Protein AF-A0A7S0CAU0-F1 (afdb_monomer_lite)

Structure (mmCIF, N/CA/C/O backbone):
data_AF-A0A7S0CAU0-F1
#
_entry.id   AF-A0A7S0CAU0-F1
#
loop_
_atom_site.group_PDB
_atom_site.id
_atom_site.type_symbol
_atom_site.label_atom_id
_atom_site.label_alt_id
_atom_site.label_comp_id
_atom_site.label_asym_id
_atom_site.label_entity_id
_atom_site.label_seq_id
_atom_site.pdbx_PDB_ins_code
_atom_site.Cartn_x
_atom_site.Cartn_y
_atom_site.Cartn_z
_atom_site.occupancy
_atom_site.B_iso_or_equiv
_atom_site.auth_seq_id
_atom_site.auth_comp_id
_atom_site.auth_asym_id
_atom_site.auth_atom_id
_atom_site.pdbx_PDB_model_num
ATOM 1 N N . SER A 1 1 ? -18.008 -17.032 -3.827 1.00 60.94 1 SER A N 1
ATOM 2 C CA . SER A 1 1 ? -18.164 -17.214 -2.367 1.00 60.94 1 SER A CA 1
ATOM 3 C C . SER A 1 1 ? -17.242 -16.292 -1.572 1.00 60.94 1 SER A C 1
ATOM 5 O O . SER A 1 1 ? -17.758 -15.591 -0.718 1.00 60.94 1 SER A O 1
ATOM 7 N N . ALA A 1 2 ? -15.932 -16.220 -1.862 1.00 66.06 2 ALA A N 1
ATOM 8 C CA . ALA A 1 2 ? -14.987 -15.378 -1.106 1.00 66.06 2 ALA A CA 1
ATOM 9 C C . ALA A 1 2 ? -15.357 -13.879 -1.065 1.00 66.06 2 ALA A C 1
ATOM 11 O O . ALA A 1 2 ? -15.401 -13.306 0.013 1.00 66.06 2 ALA A O 1
ATOM 12 N N . GLY A 1 3 ? -15.703 -13.259 -2.201 1.00 66.69 3 GLY A N 1
ATOM 13 C CA . GLY A 1 3 ? -16.086 -11.836 -2.227 1.00 66.69 3 GLY A CA 1
ATOM 14 C C . GLY A 1 3 ? -17.329 -11.515 -1.393 1.00 66.69 3 GLY A C 1
ATOM 15 O O . GLY A 1 3 ? -17.314 -10.570 -0.619 1.00 66.69 3 GLY A O 1
ATOM 16 N N . ALA A 1 4 ? -18.371 -12.348 -1.478 1.00 74.69 4 ALA A N 1
ATOM 17 C CA . ALA A 1 4 ? -19.580 -12.182 -0.668 1.00 74.69 4 ALA A CA 1
ATOM 18 C C . ALA A 1 4 ? -19.291 -12.315 0.836 1.00 74.69 4 ALA A C 1
ATOM 20 O O . ALA A 1 4 ? -19.828 -11.555 1.629 1.00 74.69 4 ALA A O 1
ATOM 21 N N . PHE A 1 5 ? -18.412 -13.244 1.226 1.00 76.88 5 PHE A N 1
ATOM 22 C CA . PHE A 1 5 ? -17.980 -13.376 2.617 1.00 76.88 5 PHE A CA 1
ATOM 23 C C . PHE A 1 5 ? -17.257 -12.118 3.111 1.00 76.88 5 PHE A C 1
ATOM 25 O O . PHE A 1 5 ? -17.585 -11.612 4.176 1.00 76.88 5 PHE A O 1
ATOM 32 N N . VAL A 1 6 ? -16.310 -11.592 2.329 1.00 73.81 6 VAL A N 1
ATOM 33 C CA . VAL A 1 6 ? -15.563 -10.386 2.716 1.00 73.81 6 VAL A CA 1
ATOM 34 C C . VAL A 1 6 ? -16.482 -9.163 2.785 1.00 73.81 6 VAL A C 1
ATOM 36 O O . VAL A 1 6 ? -16.344 -8.373 3.707 1.00 73.81 6 VAL A O 1
ATOM 39 N N . MET A 1 7 ? -17.466 -9.046 1.888 1.00 77.88 7 MET A N 1
ATOM 40 C CA . MET A 1 7 ? -18.492 -7.998 1.974 1.00 77.88 7 MET A CA 1
ATOM 41 C C . MET A 1 7 ? -19.313 -8.095 3.264 1.00 77.88 7 MET A C 1
ATOM 43 O O . MET A 1 7 ? -19.492 -7.093 3.935 1.00 77.88 7 MET A O 1
ATOM 47 N N . VAL A 1 8 ? -19.741 -9.296 3.669 1.00 82.62 8 VAL A N 1
ATOM 48 C CA . VAL A 1 8 ? -20.458 -9.472 4.945 1.00 82.62 8 VAL A CA 1
ATOM 49 C C . VAL A 1 8 ? -19.584 -9.067 6.134 1.00 82.62 8 VAL A C 1
ATOM 51 O O . VAL A 1 8 ? -20.071 -8.431 7.061 1.00 82.62 8 VAL A O 1
ATOM 54 N N . VAL A 1 9 ? -18.292 -9.413 6.118 1.00 78.12 9 VAL A N 1
ATOM 55 C CA . VAL A 1 9 ? -17.361 -8.981 7.173 1.00 78.12 9 VAL A CA 1
ATOM 56 C C . VAL A 1 9 ? -17.204 -7.460 7.180 1.00 78.12 9 VAL A C 1
ATOM 58 O O . VAL A 1 9 ? -17.207 -6.866 8.252 1.00 78.12 9 VAL A O 1
ATOM 61 N N . HIS A 1 10 ? -17.098 -6.831 6.010 1.00 81.19 10 HIS A N 1
ATOM 62 C CA . HIS A 1 10 ? -17.061 -5.378 5.885 1.00 81.19 10 HIS A CA 1
ATOM 63 C C . HIS A 1 10 ? -18.318 -4.721 6.463 1.00 81.19 10 HIS A C 1
ATOM 65 O O . HIS A 1 10 ? -18.196 -3.808 7.270 1.00 81.19 10 HIS A O 1
ATOM 71 N N . ASP A 1 11 ? -19.506 -5.204 6.104 1.00 84.62 11 ASP A N 1
ATOM 72 C CA . ASP A 1 11 ? -20.769 -4.618 6.562 1.00 84.62 11 ASP A CA 1
ATOM 73 C C . ASP A 1 11 ? -20.890 -4.708 8.093 1.00 84.62 11 ASP A C 1
ATOM 75 O O . ASP A 1 11 ? -21.216 -3.724 8.750 1.00 84.62 11 ASP A O 1
ATOM 79 N N . ILE A 1 12 ? -20.484 -5.840 8.684 1.00 83.06 12 ILE A N 1
ATOM 80 C CA . ILE A 1 12 ? -20.389 -5.990 10.147 1.00 83.06 12 ILE A CA 1
ATOM 81 C C . ILE A 1 12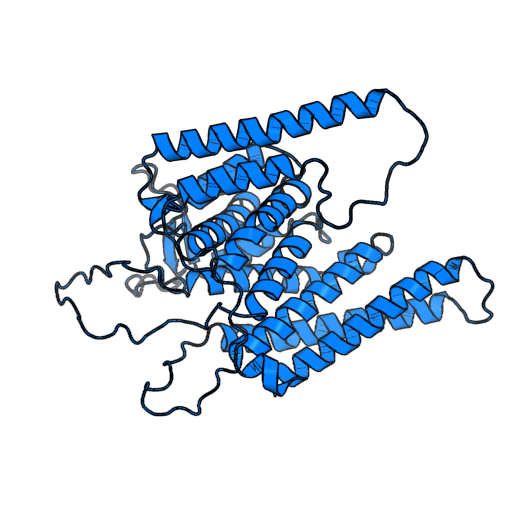 ? -19.399 -4.981 10.751 1.00 83.06 12 ILE A C 1
ATOM 83 O O . ILE A 1 12 ? -19.638 -4.454 11.835 1.00 83.06 12 ILE A O 1
ATOM 87 N N . LEU A 1 13 ? -18.268 -4.721 10.093 1.00 82.06 13 LEU A N 1
ATOM 88 C CA . LEU A 1 13 ? -17.276 -3.761 10.577 1.00 82.06 13 LEU A CA 1
ATOM 89 C C . LEU A 1 13 ? -17.767 -2.315 10.490 1.00 82.06 13 LEU A C 1
ATOM 91 O O . LEU A 1 13 ? -17.461 -1.536 11.387 1.00 82.06 13 LEU A O 1
ATOM 95 N N . GLU A 1 14 ? -18.526 -1.955 9.459 1.00 86.25 14 GLU A N 1
ATOM 96 C CA . GLU A 1 14 ? -19.149 -0.632 9.362 1.00 86.25 14 GLU A CA 1
ATOM 97 C C . GLU A 1 14 ? -20.216 -0.445 10.449 1.00 86.25 14 GLU A C 1
ATOM 99 O O . GLU A 1 14 ? -20.170 0.563 11.153 1.00 86.25 14 GLU A O 1
ATOM 104 N N . ASP A 1 15 ? -21.071 -1.448 10.688 1.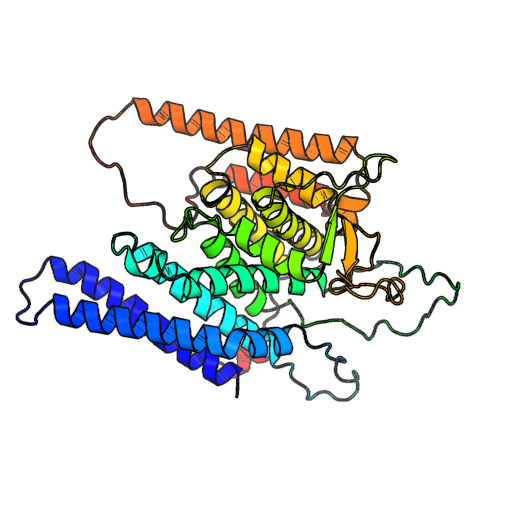00 85.62 15 ASP A N 1
ATOM 105 C CA . ASP A 1 15 ? -22.045 -1.438 11.792 1.00 85.62 15 ASP A CA 1
ATOM 106 C C . ASP A 1 15 ? -21.348 -1.278 13.158 1.00 85.62 15 ASP A C 1
ATOM 108 O O . ASP A 1 15 ? -21.795 -0.536 14.042 1.00 85.62 15 ASP A O 1
ATOM 112 N N . LEU A 1 16 ? -20.212 -1.962 13.346 1.00 78.69 16 LEU A N 1
ATOM 113 C CA . LEU A 1 16 ? -19.383 -1.815 14.541 1.00 78.69 16 LEU A CA 1
ATOM 114 C C . LEU A 1 16 ? -18.756 -0.415 14.622 1.00 78.69 16 LEU A C 1
ATOM 116 O O . LEU A 1 16 ? -18.717 0.156 15.709 1.00 78.69 16 LEU A O 1
ATOM 120 N N . ARG A 1 17 ? -18.290 0.169 13.514 1.00 83.31 17 ARG A N 1
ATOM 121 C CA . ARG A 1 17 ? -17.753 1.539 13.515 1.00 83.31 17 ARG A CA 1
ATOM 122 C C . ARG A 1 17 ? -18.818 2.546 13.943 1.00 83.31 17 ARG A C 1
ATOM 124 O O . ARG A 1 17 ? -18.568 3.334 14.847 1.00 83.31 17 ARG A O 1
ATOM 131 N N . GLU A 1 18 ? -20.021 2.470 13.377 1.00 86.19 18 GLU A N 1
ATOM 132 C CA . GLU A 1 18 ? -21.139 3.341 13.773 1.00 86.19 18 GLU A CA 1
ATOM 133 C C . GLU A 1 18 ? -21.492 3.169 15.261 1.00 86.19 18 GLU A C 1
ATOM 135 O O . GLU A 1 18 ? -21.684 4.145 15.988 1.00 86.19 18 GLU A O 1
ATOM 140 N N . SER A 1 19 ? -21.467 1.928 15.758 1.00 83.62 19 SER A N 1
ATOM 141 C CA . SER A 1 19 ? -21.667 1.631 17.184 1.00 83.62 19 SER A CA 1
ATOM 142 C C . SER A 1 19 ? -20.549 2.193 18.079 1.00 83.62 19 SER A C 1
ATOM 144 O O . SER A 1 19 ? -20.788 2.516 19.246 1.00 83.62 19 SER A O 1
ATOM 146 N N . ALA A 1 20 ? -19.319 2.312 17.569 1.00 79.44 20 ALA A N 1
ATOM 147 C CA . ALA A 1 20 ? -18.188 2.879 18.301 1.00 79.44 20 ALA A CA 1
ATOM 148 C C . ALA A 1 20 ? -18.427 4.360 18.622 1.00 79.44 20 ALA A C 1
ATOM 150 O O . ALA A 1 20 ? -18.217 4.784 19.763 1.00 79.44 20 ALA A O 1
ATOM 151 N N . ASP A 1 21 ? -18.928 5.121 17.647 1.00 79.44 21 ASP A N 1
ATOM 152 C CA . ASP A 1 21 ? -19.287 6.531 17.813 1.00 79.44 21 ASP A CA 1
ATOM 153 C C . ASP A 1 21 ? -20.381 6.713 18.872 1.00 79.44 21 ASP A C 1
ATOM 155 O O . ASP A 1 21 ? -20.295 7.600 19.730 1.00 79.44 21 ASP A O 1
ATOM 159 N N . GLU A 1 22 ? -21.384 5.830 18.878 1.00 82.44 22 GLU A N 1
ATOM 160 C CA . GLU A 1 22 ? -22.425 5.833 19.905 1.00 82.44 22 GLU A CA 1
ATOM 161 C C . GLU A 1 22 ? -21.858 5.539 21.297 1.00 82.44 22 GLU A C 1
ATOM 163 O O . GLU A 1 22 ? -22.173 6.258 22.249 1.00 82.44 22 GLU A O 1
ATOM 168 N N . LEU A 1 23 ? -20.989 4.532 21.433 1.00 76.69 23 LEU A N 1
ATOM 169 C CA . LEU A 1 23 ? -20.344 4.187 22.705 1.00 76.69 23 LEU A CA 1
ATOM 170 C C . LEU A 1 23 ? -19.474 5.335 23.238 1.00 76.69 23 LEU A C 1
ATOM 172 O O . LEU A 1 23 ? -19.464 5.600 24.445 1.00 76.69 23 LEU A O 1
ATOM 176 N N . LEU A 1 24 ? -18.767 6.043 22.353 1.00 76.06 24 LEU A N 1
ATOM 177 C CA . LEU A 1 24 ? -17.985 7.230 22.703 1.00 76.06 24 LEU A CA 1
ATOM 178 C C . LEU A 1 24 ? -18.891 8.393 23.139 1.00 76.06 24 LEU A C 1
ATOM 180 O O . LEU A 1 24 ? -18.582 9.079 24.117 1.00 76.06 24 LEU A O 1
ATOM 184 N N . GLY A 1 25 ? -20.034 8.588 22.474 1.00 78.00 25 GLY A N 1
ATOM 185 C CA . GLY A 1 25 ? -21.020 9.613 22.824 1.00 78.00 25 GLY A CA 1
ATOM 186 C C . GLY A 1 25 ? -21.804 9.319 24.111 1.00 78.00 25 GLY A C 1
ATOM 187 O O . GLY A 1 25 ? -22.128 10.236 24.873 1.00 78.00 25 GLY A O 1
ATOM 188 N N . GLN A 1 26 ? -22.092 8.046 24.398 1.00 66.62 26 GLN A N 1
ATOM 189 C CA . GLN A 1 26 ? -22.885 7.615 25.555 1.00 66.62 26 GLN A CA 1
ATOM 190 C C . GLN A 1 26 ? -22.143 7.710 26.890 1.00 66.62 26 GLN A C 1
ATOM 192 O O . GLN A 1 26 ? -22.806 7.813 27.921 1.00 66.62 26 GLN A O 1
ATOM 197 N N . GLN A 1 27 ? -20.806 7.808 26.914 1.00 59.59 27 GLN A N 1
ATOM 198 C CA . GLN A 1 27 ? -20.074 8.110 28.157 1.00 59.59 27 GLN A CA 1
ATOM 199 C C . GLN A 1 27 ? -20.535 9.413 28.841 1.00 59.59 27 GLN A C 1
ATOM 201 O O . GLN A 1 27 ? -20.234 9.630 30.014 1.00 59.59 27 GLN A O 1
ATOM 206 N N . GLN A 1 28 ? -21.292 10.271 28.148 1.00 59.97 28 GLN A N 1
ATOM 207 C CA . GLN A 1 28 ? -21.851 11.504 28.703 1.00 59.97 28 GLN A CA 1
ATOM 208 C C . GLN A 1 28 ? -23.299 11.395 29.210 1.00 59.97 28 GLN A C 1
ATOM 210 O O . GLN A 1 28 ? -23.779 12.339 29.838 1.00 59.97 28 GLN A O 1
ATOM 215 N N . LYS A 1 29 ? -24.020 10.290 28.971 1.00 60.47 29 LYS A N 1
ATOM 216 C CA . LYS A 1 29 ? -25.432 10.153 29.368 1.00 60.47 29 LYS A CA 1
ATOM 217 C C . LYS A 1 29 ? -25.644 8.935 30.263 1.00 60.47 29 LYS A C 1
ATOM 219 O O . LYS A 1 29 ? -25.203 7.836 29.965 1.00 60.47 29 LYS A O 1
ATOM 224 N N . THR A 1 30 ? -26.349 9.154 31.372 1.00 55.06 30 THR A N 1
ATOM 225 C CA . THR A 1 30 ? -26.662 8.188 32.438 1.00 55.06 30 THR A CA 1
ATOM 226 C C . THR A 1 30 ? -27.631 7.096 31.962 1.00 55.06 30 THR A C 1
ATOM 228 O O . THR A 1 30 ? -28.806 7.095 32.331 1.00 55.06 30 THR A O 1
ATOM 231 N N . SER A 1 31 ? -27.156 6.206 31.094 1.00 64.06 31 SER A N 1
ATOM 232 C CA . SER A 1 31 ? -27.834 4.966 30.710 1.00 64.06 31 SER A CA 1
ATOM 233 C C . SER A 1 31 ? -27.828 3.969 31.878 1.00 64.06 31 SER A C 1
ATOM 235 O O . SER A 1 31 ? -26.886 3.938 32.668 1.00 64.06 31 SER A O 1
ATOM 237 N N . THR A 1 32 ? -28.898 3.182 32.007 1.00 73.06 32 THR A N 1
ATOM 238 C CA . THR A 1 32 ? -29.075 2.135 33.030 1.00 73.06 32 THR A CA 1
ATOM 239 C C . THR A 1 32 ? -28.374 0.816 32.697 1.00 73.06 32 THR A C 1
ATOM 241 O O . THR A 1 32 ? -28.288 -0.044 33.572 1.00 73.06 32 THR A O 1
ATOM 244 N N . ASP A 1 33 ? -27.876 0.648 31.470 1.00 75.88 33 ASP A N 1
ATOM 245 C CA . ASP A 1 33 ? -27.124 -0.543 31.065 1.00 75.88 33 ASP A CA 1
ATOM 246 C C . ASP A 1 33 ? -25.660 -0.433 31.499 1.00 75.88 33 ASP A C 1
ATOM 248 O O . ASP A 1 33 ? -25.075 0.646 31.421 1.00 75.88 33 ASP A O 1
ATOM 252 N N . ASP A 1 34 ? -25.059 -1.545 31.942 1.00 83.44 34 ASP A N 1
ATOM 253 C CA . ASP A 1 34 ? -23.651 -1.600 32.354 1.00 83.44 34 ASP A CA 1
ATOM 254 C C . ASP A 1 34 ? -22.722 -1.293 31.158 1.00 83.44 34 ASP A C 1
ATOM 256 O O . ASP A 1 34 ? -22.543 -2.151 30.280 1.00 83.44 34 ASP A O 1
ATOM 260 N N . PRO A 1 35 ? -22.076 -0.108 31.107 1.00 81.12 35 PRO A N 1
ATOM 261 C CA . PRO A 1 35 ? -21.242 0.294 29.974 1.00 81.12 35 PRO A CA 1
ATOM 262 C C . PRO A 1 35 ? -20.028 -0.623 29.779 1.00 81.12 35 PRO A C 1
ATOM 264 O O . PRO A 1 35 ? -19.473 -0.706 28.681 1.00 81.12 35 PRO A O 1
ATOM 267 N N . GLN A 1 36 ? -19.594 -1.333 30.830 1.00 83.44 36 GLN A N 1
ATOM 268 C CA . GLN A 1 36 ? -18.498 -2.293 30.711 1.00 83.44 36 GLN A CA 1
ATOM 269 C C . GLN A 1 36 ? -18.904 -3.540 29.930 1.00 83.44 36 GLN A C 1
ATOM 271 O O . GLN A 1 36 ? -18.091 -4.083 29.175 1.00 83.44 36 GLN A O 1
ATOM 276 N N . HIS A 1 37 ? -20.154 -3.981 30.071 1.00 86.81 37 HIS A N 1
ATOM 277 C CA . HIS A 1 37 ? -20.653 -5.146 29.356 1.00 86.81 37 HIS A CA 1
ATOM 278 C C . HIS A 1 37 ? -20.744 -4.878 27.849 1.00 86.81 37 HIS A C 1
ATOM 280 O O . HIS A 1 37 ? -20.192 -5.646 27.060 1.00 86.81 37 HIS A O 1
ATOM 286 N N . GLN A 1 38 ? -21.332 -3.742 27.452 1.00 84.75 38 GLN A N 1
ATOM 287 C CA . GLN A 1 38 ? -21.422 -3.333 26.042 1.00 84.75 38 GLN A CA 1
ATOM 288 C C . GLN A 1 38 ? -20.034 -3.178 25.409 1.00 84.75 38 GLN A C 1
ATOM 290 O O . GLN A 1 38 ? -19.772 -3.717 24.334 1.00 84.75 38 GLN A O 1
ATOM 295 N N . ARG A 1 39 ? -19.097 -2.541 26.124 1.00 84.06 39 ARG A N 1
ATOM 296 C CA . ARG A 1 39 ? -17.697 -2.431 25.691 1.00 84.06 39 ARG A CA 1
ATOM 297 C C . ARG A 1 39 ? -17.042 -3.799 25.491 1.00 84.06 39 ARG A C 1
ATOM 299 O O . ARG A 1 39 ? -16.282 -3.980 24.546 1.00 84.06 39 ARG A O 1
ATOM 306 N N . THR A 1 40 ? -17.315 -4.759 26.372 1.00 86.88 40 THR A N 1
ATOM 307 C CA . THR A 1 40 ? -16.746 -6.111 26.270 1.00 86.88 40 THR A CA 1
ATOM 308 C C . THR A 1 40 ? -17.262 -6.838 25.030 1.00 86.88 40 THR A C 1
ATOM 310 O O . THR A 1 40 ? -16.456 -7.386 24.280 1.00 86.88 40 THR A O 1
ATOM 313 N N . ILE A 1 41 ? -18.574 -6.795 24.774 1.00 88.50 41 ILE A N 1
ATOM 314 C CA . ILE A 1 41 ? -19.190 -7.397 23.578 1.00 88.50 41 ILE A CA 1
ATOM 315 C C . ILE A 1 41 ? -18.620 -6.771 22.304 1.00 88.50 41 ILE A C 1
ATOM 317 O O . ILE A 1 41 ? -18.257 -7.478 21.363 1.00 88.50 41 ILE A O 1
ATOM 321 N N . PHE A 1 42 ? -18.501 -5.447 22.289 1.00 88.25 42 PHE A N 1
ATOM 322 C CA . PHE A 1 42 ? -17.968 -4.705 21.158 1.00 88.25 42 PHE A CA 1
ATOM 323 C C . PHE A 1 42 ? -16.530 -5.129 20.813 1.00 88.25 42 PHE A C 1
ATOM 325 O O . PHE A 1 42 ? -16.230 -5.492 19.676 1.00 88.25 42 PHE A O 1
ATOM 332 N N . ILE A 1 43 ? -15.653 -5.200 21.817 1.00 87.31 43 ILE A N 1
ATOM 333 C CA . ILE A 1 43 ? -14.253 -5.616 21.638 1.00 87.31 43 ILE A CA 1
ATOM 334 C C . ILE A 1 43 ? -14.152 -7.084 21.209 1.00 87.31 43 ILE A C 1
ATOM 336 O O . ILE A 1 43 ? -13.347 -7.419 20.340 1.00 87.31 43 ILE A O 1
ATOM 340 N N . GLN A 1 44 ? -14.984 -7.961 21.777 1.00 90.06 44 GLN A N 1
ATOM 341 C CA . GLN A 1 44 ? -15.064 -9.361 21.353 1.00 90.06 44 GLN A CA 1
ATOM 342 C C . GLN A 1 44 ? -15.499 -9.486 19.888 1.00 90.06 44 GLN A C 1
ATOM 344 O O . GLN A 1 44 ? -14.958 -10.321 19.165 1.00 90.06 44 GLN A O 1
ATOM 349 N N . SER A 1 45 ? -16.417 -8.631 19.435 1.00 89.88 45 SER A N 1
ATOM 350 C CA . SER A 1 45 ? -16.900 -8.616 18.050 1.00 89.88 45 SER A CA 1
ATOM 351 C C . SER A 1 45 ? -15.802 -8.190 17.072 1.00 89.88 45 SER A C 1
ATOM 353 O O . SER A 1 45 ? -15.583 -8.864 16.065 1.00 89.88 45 SER A O 1
ATOM 355 N N . ILE A 1 46 ? -15.038 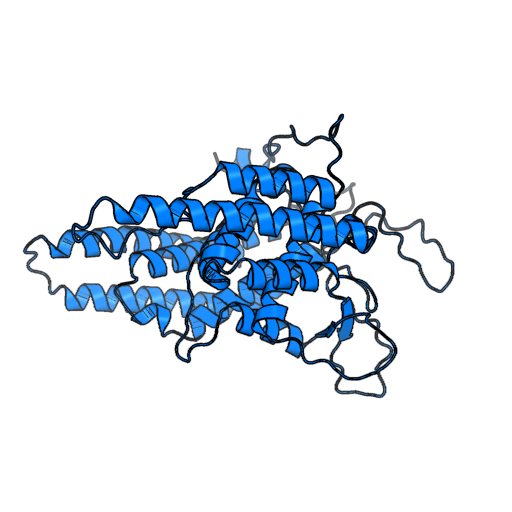-7.143 17.407 1.00 90.06 46 ILE A N 1
ATOM 356 C CA . ILE A 1 46 ? -13.876 -6.712 16.612 1.00 90.06 46 ILE A CA 1
ATOM 357 C C . ILE A 1 46 ? -12.823 -7.820 16.547 1.00 90.06 46 ILE A C 1
ATOM 359 O O . ILE A 1 46 ? -12.353 -8.161 15.462 1.00 90.06 46 ILE A O 1
ATOM 363 N N . SER A 1 47 ? -12.478 -8.423 17.690 1.00 91.25 47 SER A N 1
ATOM 364 C CA . SER A 1 47 ? -11.506 -9.523 17.733 1.00 91.25 47 SER A CA 1
ATOM 365 C C . SER A 1 47 ? -11.969 -10.719 16.893 1.00 91.25 47 SER A C 1
ATOM 367 O O . SER A 1 47 ? -11.174 -11.296 16.152 1.00 91.25 47 SER A O 1
ATOM 369 N N . GLY A 1 48 ? -13.267 -11.039 16.920 1.00 90.38 48 GLY A N 1
ATOM 370 C CA . GLY A 1 48 ? -13.868 -12.040 16.040 1.00 90.38 48 GLY A CA 1
ATOM 371 C C . GLY A 1 48 ? -13.682 -11.712 14.555 1.00 90.38 48 GLY A C 1
ATOM 372 O O . GLY A 1 48 ? -13.270 -12.579 13.785 1.00 90.38 48 GLY A O 1
ATOM 373 N N . CYS A 1 49 ? -13.901 -10.457 14.150 1.00 92.12 49 CYS A N 1
ATOM 374 C CA . CYS A 1 49 ? -13.685 -10.015 12.768 1.00 92.12 49 CYS A CA 1
ATOM 375 C C . CYS A 1 49 ? -12.211 -10.120 12.348 1.00 92.12 49 CYS A C 1
ATOM 377 O O . CYS A 1 49 ? -11.918 -10.641 11.270 1.00 92.12 49 CYS A O 1
ATOM 379 N N . VAL A 1 50 ? -11.275 -9.697 13.208 1.00 93.50 50 VAL A N 1
ATOM 380 C CA . VAL A 1 50 ? -9.825 -9.829 12.966 1.00 93.50 50 VAL A CA 1
ATOM 381 C C . VAL A 1 50 ? -9.442 -11.296 12.767 1.00 93.50 50 VAL A C 1
ATOM 383 O O . VAL A 1 50 ? -8.740 -11.620 11.810 1.00 93.50 50 VAL A O 1
ATOM 386 N N . GLN A 1 51 ? -9.935 -12.199 13.620 1.00 93.69 51 GLN A N 1
ATOM 387 C CA . GLN A 1 51 ? -9.668 -13.634 13.502 1.00 93.69 51 GLN A CA 1
ATOM 388 C C . GLN A 1 51 ? -10.215 -14.219 12.196 1.00 93.69 51 GLN A C 1
ATOM 390 O O . GLN A 1 51 ? -9.512 -14.982 11.533 1.00 93.69 51 GLN A O 1
ATOM 395 N N . LEU A 1 52 ? -11.436 -13.851 11.797 1.00 92.94 52 LEU A N 1
ATOM 396 C CA . LEU A 1 52 ? -12.047 -14.315 10.549 1.00 92.94 52 LEU A CA 1
ATOM 397 C C . LEU A 1 52 ? -11.273 -13.837 9.313 1.00 92.94 52 LEU A C 1
ATOM 399 O O . LEU A 1 52 ? -10.982 -14.639 8.424 1.00 92.94 52 LEU A O 1
ATOM 403 N N . LEU A 1 53 ? -10.891 -12.558 9.271 1.00 94.38 53 LEU A N 1
ATOM 404 C CA . LEU A 1 53 ? -10.075 -12.006 8.185 1.00 94.38 53 LEU A CA 1
ATOM 405 C C . LEU A 1 53 ? -8.696 -12.665 8.138 1.00 94.38 53 LEU A C 1
ATOM 407 O O . LEU A 1 53 ? -8.210 -13.039 7.071 1.00 94.38 53 LEU A O 1
ATOM 411 N N . HIS A 1 54 ? -8.085 -12.882 9.300 1.00 95.44 54 HIS A N 1
ATOM 412 C CA . HIS A 1 54 ? -6.810 -13.577 9.390 1.00 95.44 54 HIS A CA 1
ATOM 413 C C . HIS A 1 54 ? -6.901 -15.031 8.898 1.00 95.44 54 HIS A C 1
ATOM 415 O O . HIS A 1 54 ? -5.982 -15.516 8.245 1.00 95.44 54 HIS A O 1
ATOM 421 N N . GLN A 1 55 ? -8.008 -15.734 9.149 1.00 94.12 55 GLN A N 1
ATOM 422 C CA . GLN A 1 55 ? -8.213 -17.100 8.654 1.00 94.12 55 GLN A CA 1
ATOM 423 C C . GLN A 1 55 ? -8.370 -17.177 7.128 1.00 94.12 55 GLN A C 1
ATOM 425 O O . GLN A 1 55 ? -8.036 -18.205 6.540 1.00 94.12 55 GLN A O 1
ATOM 430 N N . CYS A 1 56 ? -8.869 -16.124 6.471 1.00 94.00 56 CYS A N 1
ATOM 431 C CA . CYS A 1 56 ? -9.085 -16.128 5.021 1.00 94.00 56 CYS A CA 1
ATOM 432 C C . CYS A 1 56 ? -7.987 -15.418 4.210 1.00 94.00 56 CYS A C 1
ATOM 434 O O . CYS A 1 56 ? -7.979 -15.538 2.982 1.00 94.00 56 CYS A O 1
ATOM 436 N N . LYS A 1 57 ? -7.038 -14.731 4.858 1.00 95.25 57 LYS A N 1
ATOM 437 C CA . LYS A 1 57 ? -5.996 -13.916 4.206 1.00 95.25 57 LYS A CA 1
ATOM 438 C C . LYS A 1 57 ? -5.199 -14.661 3.127 1.00 95.25 57 LYS A C 1
ATOM 440 O O . LYS A 1 57 ? -4.983 -14.114 2.047 1.00 95.25 57 LYS A O 1
ATOM 445 N N . ASP A 1 58 ? -4.828 -15.922 3.366 1.00 94.31 58 ASP A N 1
ATOM 446 C CA . ASP A 1 58 ? -4.026 -16.716 2.425 1.00 94.31 58 ASP A CA 1
ATOM 447 C C . ASP A 1 58 ? -4.824 -17.056 1.164 1.00 94.31 58 ASP A C 1
ATOM 449 O O . ASP A 1 58 ? -4.304 -16.989 0.049 1.00 94.31 58 ASP A O 1
ATOM 453 N N . LEU A 1 59 ? -6.118 -17.355 1.328 1.00 93.44 59 LEU A N 1
ATOM 454 C CA . LEU A 1 59 ? -7.035 -17.576 0.213 1.00 93.44 59 LEU A CA 1
ATOM 455 C C . LEU A 1 59 ? -7.207 -16.294 -0.607 1.00 93.44 59 LEU A C 1
ATOM 457 O O . LEU A 1 59 ? -7.138 -16.340 -1.834 1.00 93.44 59 LEU A O 1
ATOM 461 N N . ILE A 1 60 ? -7.399 -15.150 0.056 1.00 94.75 60 ILE A N 1
ATOM 462 C CA . ILE A 1 60 ? -7.528 -13.852 -0.615 1.00 94.75 60 ILE A CA 1
ATOM 463 C C . ILE A 1 60 ? -6.246 -13.518 -1.378 1.00 94.75 60 ILE A C 1
ATOM 465 O O . ILE A 1 60 ? -6.301 -13.224 -2.572 1.00 94.75 60 ILE A O 1
ATOM 469 N N . ARG A 1 61 ? -5.081 -13.656 -0.740 1.00 94.44 61 ARG A N 1
ATOM 470 C CA . ARG A 1 61 ? -3.777 -13.461 -1.381 1.00 94.44 61 ARG A CA 1
ATOM 471 C C . ARG A 1 61 ? -3.614 -14.361 -2.603 1.00 94.44 61 ARG A C 1
ATOM 473 O O . ARG A 1 61 ? -3.231 -13.869 -3.664 1.00 94.44 61 ARG A O 1
ATOM 480 N N . ALA A 1 62 ? -3.935 -15.649 -2.487 1.00 91.75 62 ALA A N 1
ATOM 481 C CA . ALA A 1 62 ? -3.852 -16.596 -3.596 1.00 91.75 62 ALA A CA 1
ATOM 482 C C . ALA A 1 62 ? -4.767 -16.199 -4.765 1.00 91.75 62 ALA A C 1
ATOM 484 O O . ALA A 1 62 ? -4.327 -16.203 -5.911 1.00 91.75 62 ALA A O 1
ATOM 485 N N . VAL A 1 63 ? -6.011 -15.794 -4.487 1.00 92.00 63 VAL A N 1
ATOM 486 C CA . VAL A 1 63 ? -6.975 -15.359 -5.510 1.00 92.00 63 VAL A CA 1
ATOM 487 C C . VAL A 1 63 ? -6.513 -14.082 -6.215 1.00 92.00 63 VAL A C 1
ATOM 489 O O . VAL A 1 63 ? -6.508 -14.024 -7.444 1.00 92.00 63 VAL A O 1
ATOM 492 N N . LEU A 1 64 ? -6.097 -13.063 -5.460 1.00 92.69 64 LEU A N 1
ATOM 493 C CA . LEU A 1 64 ? -5.735 -11.755 -6.017 1.00 92.69 64 LEU A CA 1
ATOM 494 C C . LEU A 1 64 ? -4.411 -11.777 -6.789 1.00 92.69 64 LEU A C 1
ATOM 496 O O . LEU A 1 64 ? -4.215 -10.990 -7.715 1.00 92.69 64 LEU A O 1
ATOM 500 N N . THR A 1 65 ? -3.517 -12.703 -6.445 1.00 91.00 65 THR A N 1
ATOM 501 C CA . THR A 1 65 ? -2.232 -12.888 -7.134 1.00 91.00 65 THR A CA 1
ATOM 502 C C . THR A 1 65 ? -2.275 -13.968 -8.214 1.00 91.00 65 THR A C 1
ATOM 504 O O . THR A 1 65 ? -1.292 -14.135 -8.939 1.00 91.00 65 THR A O 1
ATOM 507 N N . HIS A 1 66 ? -3.405 -14.669 -8.368 1.00 88.31 66 HIS A N 1
ATOM 508 C CA . HIS A 1 66 ? -3.561 -15.713 -9.372 1.00 88.31 66 HIS A CA 1
ATOM 509 C C . HIS A 1 66 ? -3.337 -15.134 -10.780 1.00 88.31 66 HIS A C 1
ATOM 511 O O . HIS A 1 66 ? -3.964 -14.126 -11.131 1.00 88.31 66 HIS A O 1
ATOM 517 N N . PRO A 1 67 ? -2.480 -15.748 -11.616 1.00 82.69 67 PRO A N 1
ATOM 518 C CA . PRO A 1 67 ? -2.338 -15.343 -13.007 1.00 82.69 67 PRO A CA 1
ATOM 519 C C . PRO A 1 67 ? -3.655 -15.632 -13.729 1.00 82.69 67 PRO A C 1
ATOM 521 O O . PRO A 1 67 ? -4.083 -16.780 -13.809 1.00 82.69 67 PRO A O 1
ATOM 524 N N . ASN A 1 68 ? -4.332 -14.602 -14.224 1.00 73.75 68 ASN A N 1
ATOM 525 C CA . ASN A 1 68 ? -5.528 -14.803 -15.030 1.00 73.75 68 ASN A CA 1
ATOM 526 C C . ASN A 1 68 ? -5.132 -14.701 -16.499 1.00 73.75 68 ASN A C 1
ATOM 528 O O . ASN A 1 68 ? -4.601 -13.657 -16.885 1.00 73.75 68 ASN A O 1
ATOM 532 N N . PRO A 1 69 ? -5.361 -15.733 -17.322 1.00 61.84 69 PRO A N 1
ATOM 533 C CA . PRO A 1 69 ? -5.440 -15.495 -18.750 1.00 61.84 69 PRO A CA 1
ATOM 534 C C . PRO A 1 69 ? -6.631 -14.553 -18.957 1.00 61.84 69 PRO A C 1
ATOM 536 O O . PRO A 1 69 ? -7.744 -14.888 -18.553 1.00 61.84 69 PRO A O 1
ATOM 539 N N . GLU A 1 70 ? -6.418 -13.352 -19.505 1.00 57.44 70 GLU A N 1
ATOM 540 C CA . GLU A 1 70 ? -7.563 -12.565 -19.975 1.00 57.44 70 GLU A CA 1
ATOM 541 C C . GLU A 1 70 ? -8.425 -13.486 -20.854 1.00 57.44 70 GLU A C 1
ATOM 543 O O . GLU A 1 70 ? -7.861 -14.273 -21.630 1.00 57.44 70 GLU A O 1
ATOM 548 N N . PRO A 1 71 ? -9.761 -13.471 -20.696 1.00 54.97 71 PRO A N 1
ATOM 549 C CA . PRO A 1 71 ? -10.621 -14.237 -21.580 1.00 54.97 71 PRO A CA 1
ATOM 550 C C . PRO A 1 71 ? -10.259 -13.862 -23.012 1.00 54.97 71 PRO A C 1
ATOM 552 O O . PRO A 1 71 ? -10.083 -12.682 -23.326 1.00 54.97 71 PRO A O 1
ATOM 555 N N . ASP A 1 72 ? -10.084 -14.883 -23.849 1.00 57.56 72 ASP A N 1
ATOM 556 C CA . ASP A 1 72 ? -9.831 -14.703 -25.272 1.00 57.56 72 ASP A CA 1
ATOM 557 C C . ASP A 1 72 ? -10.823 -13.653 -25.783 1.00 57.56 72 ASP A C 1
ATOM 559 O O . ASP A 1 72 ? -12.020 -13.772 -25.514 1.00 57.56 72 ASP A O 1
ATOM 563 N N . VAL A 1 73 ? -10.335 -12.604 -26.455 1.00 57.31 73 VAL A N 1
ATOM 564 C CA . VAL A 1 73 ? -11.094 -11.386 -26.835 1.00 57.31 73 VAL A CA 1
ATOM 565 C C . VAL A 1 73 ? -12.392 -11.720 -27.600 1.00 57.31 73 VAL A C 1
ATOM 567 O O . VAL A 1 73 ? -13.288 -10.892 -27.743 1.00 57.31 73 VAL A O 1
ATOM 570 N N . ASN A 1 74 ? -12.508 -12.966 -28.054 1.00 61.88 74 ASN A N 1
ATOM 571 C CA . ASN A 1 74 ? -13.628 -13.550 -28.770 1.00 61.88 74 ASN A CA 1
ATOM 572 C C . ASN A 1 74 ? -14.730 -14.186 -27.885 1.00 61.88 74 ASN A C 1
ATOM 574 O O . ASN A 1 74 ? -15.730 -14.626 -28.445 1.00 61.88 74 ASN A O 1
ATOM 578 N N . ASN A 1 75 ? -14.591 -14.254 -26.552 1.00 56.94 75 ASN A N 1
ATOM 579 C CA . ASN A 1 75 ? -15.589 -14.824 -25.628 1.00 56.94 75 ASN A CA 1
ATOM 580 C C . ASN A 1 75 ? -15.983 -13.792 -24.549 1.00 56.94 75 ASN A C 1
ATOM 582 O O . ASN A 1 75 ? -15.361 -13.688 -23.493 1.00 56.94 75 ASN A O 1
ATOM 586 N N . SER A 1 76 ? -17.017 -13.004 -24.847 1.00 60.22 76 SER A N 1
ATOM 587 C CA . SER A 1 76 ? -17.338 -11.707 -24.227 1.00 60.22 76 SER A CA 1
ATOM 588 C C . SER A 1 76 ? -17.924 -11.713 -22.809 1.00 60.22 76 SER A C 1
ATOM 590 O O . SER A 1 76 ? -18.195 -10.635 -22.288 1.00 60.22 76 SER A O 1
ATOM 592 N N . ASP A 1 77 ? -18.114 -12.865 -22.165 1.00 73.94 77 ASP A N 1
ATOM 593 C CA . ASP A 1 77 ? -18.964 -12.932 -20.960 1.00 73.94 77 ASP A CA 1
ATOM 594 C C . ASP A 1 77 ? -18.186 -13.187 -19.659 1.00 73.94 77 ASP A C 1
ATOM 596 O O . ASP A 1 77 ? -18.768 -13.261 -18.574 1.00 73.94 77 ASP A O 1
ATOM 600 N N . TYR A 1 78 ? -16.858 -13.324 -19.723 1.00 79.38 78 TYR A N 1
ATOM 601 C CA . TYR A 1 78 ? -16.064 -13.510 -18.511 1.00 79.38 78 TYR A CA 1
ATOM 602 C C . TYR A 1 78 ? -15.873 -12.186 -17.771 1.00 79.38 78 TYR A C 1
ATOM 604 O O . TYR A 1 78 ? -15.224 -11.257 -18.252 1.00 79.38 78 TYR A O 1
ATOM 612 N N . THR A 1 79 ? -16.384 -12.149 -16.547 1.00 82.00 79 THR A N 1
ATOM 613 C CA . THR A 1 79 ? -16.141 -11.076 -15.590 1.00 82.00 79 THR A CA 1
ATOM 614 C C . THR A 1 79 ? -15.120 -11.538 -14.562 1.00 82.00 79 THR A C 1
ATOM 616 O O . THR A 1 79 ? -15.351 -12.513 -13.848 1.00 82.00 79 THR A O 1
ATOM 619 N N . ASP A 1 80 ? -13.997 -10.831 -14.465 1.00 84.81 80 ASP A N 1
ATOM 620 C CA . ASP A 1 80 ? -12.976 -11.105 -13.458 1.00 84.81 80 ASP A CA 1
ATOM 621 C C . ASP A 1 80 ? -13.498 -10.759 -12.051 1.00 84.81 80 ASP A C 1
ATOM 623 O O . ASP A 1 80 ? -13.800 -9.593 -11.797 1.00 84.81 80 ASP A O 1
ATOM 627 N N . PRO A 1 81 ? -13.598 -11.721 -11.114 1.00 88.81 81 PRO A N 1
ATOM 628 C CA . PRO A 1 81 ? -14.104 -11.450 -9.770 1.00 88.81 81 PRO A CA 1
ATOM 629 C C . PRO A 1 81 ? -13.054 -10.819 -8.840 1.00 88.81 81 PRO A C 1
ATOM 631 O O . PRO A 1 81 ? -13.396 -10.371 -7.744 1.00 88.81 81 PRO A O 1
ATOM 634 N N . ARG A 1 82 ? -11.766 -10.821 -9.218 1.00 91.12 82 ARG A N 1
ATOM 635 C CA . ARG A 1 82 ? -10.667 -10.375 -8.343 1.00 91.12 82 ARG A CA 1
ATOM 636 C C . ARG A 1 82 ? -10.771 -8.895 -7.950 1.00 91.12 82 ARG A C 1
ATOM 638 O O . ARG A 1 82 ? -10.583 -8.634 -6.765 1.00 91.12 82 ARG A O 1
ATOM 645 N N . PRO A 1 83 ? -11.115 -7.944 -8.846 1.00 91.75 83 PRO A N 1
ATOM 646 C CA . PRO A 1 83 ? -11.347 -6.549 -8.472 1.00 91.75 83 PRO A CA 1
ATOM 647 C C . PRO A 1 83 ? -12.330 -6.384 -7.310 1.00 91.75 83 PRO A C 1
ATOM 649 O O . PRO A 1 83 ? -11.983 -5.770 -6.309 1.00 91.75 83 PRO A O 1
ATOM 652 N N . THR A 1 84 ? -13.505 -7.008 -7.374 1.00 90.12 84 THR A N 1
ATOM 653 C CA . THR A 1 84 ? -14.522 -6.913 -6.314 1.00 90.12 84 THR A CA 1
ATOM 654 C C . THR A 1 84 ? -14.048 -7.527 -5.000 1.00 90.12 84 THR A C 1
ATOM 656 O O . THR A 1 84 ? -14.314 -6.997 -3.926 1.00 90.12 84 THR A O 1
ATOM 659 N N . ILE A 1 85 ? -13.318 -8.648 -5.067 1.00 92.50 85 ILE A N 1
ATOM 660 C CA . ILE A 1 85 ? -12.727 -9.279 -3.878 1.00 92.50 85 ILE A CA 1
ATOM 661 C C . ILE A 1 85 ? -11.667 -8.361 -3.254 1.00 92.50 85 ILE A C 1
ATOM 663 O O . ILE A 1 85 ? -11.622 -8.229 -2.034 1.00 92.50 85 ILE A O 1
ATOM 667 N N . ALA A 1 86 ? -10.831 -7.723 -4.077 1.00 95.19 86 ALA A N 1
ATOM 668 C CA . ALA A 1 86 ? -9.808 -6.789 -3.622 1.00 95.19 86 ALA A CA 1
ATOM 669 C C . ALA A 1 86 ? -10.420 -5.538 -2.987 1.00 95.19 86 ALA A C 1
ATOM 671 O O . ALA A 1 86 ? -9.981 -5.129 -1.919 1.00 95.19 86 ALA A O 1
ATOM 672 N N . GLU A 1 87 ? -11.447 -4.966 -3.612 1.00 94.25 87 GLU A N 1
ATOM 673 C CA . GLU A 1 87 ? -12.207 -3.839 -3.071 1.00 94.25 87 GLU A CA 1
ATOM 674 C C . GLU A 1 87 ? -12.756 -4.164 -1.677 1.00 94.25 87 GLU A C 1
ATOM 676 O O . GLU A 1 87 ? -12.429 -3.471 -0.714 1.00 94.25 87 GLU A O 1
ATOM 681 N N . ALA A 1 88 ? -13.499 -5.269 -1.550 1.00 92.50 88 ALA A N 1
ATOM 682 C CA . ALA A 1 88 ? -14.066 -5.706 -0.277 1.00 92.50 88 ALA A CA 1
ATOM 683 C C . ALA A 1 88 ? -12.977 -5.946 0.784 1.00 92.50 88 ALA A C 1
ATOM 685 O O . ALA A 1 88 ? -13.143 -5.574 1.947 1.00 92.50 88 ALA A O 1
ATOM 686 N N . TRP A 1 89 ? -11.845 -6.542 0.388 1.00 96.62 89 TRP A N 1
ATOM 687 C CA . TRP A 1 89 ? -10.721 -6.795 1.289 1.00 96.62 89 TRP A CA 1
ATOM 688 C C . TRP A 1 89 ? -10.124 -5.495 1.818 1.00 96.62 89 TRP A C 1
ATOM 690 O O . TRP A 1 89 ? -10.025 -5.310 3.029 1.00 96.62 89 TRP A O 1
ATOM 700 N N . PHE A 1 90 ? -9.758 -4.572 0.926 1.00 97.12 90 PHE A N 1
ATOM 701 C CA . PHE A 1 90 ? -9.133 -3.318 1.331 1.00 97.12 90 PHE A CA 1
ATOM 702 C C . PHE A 1 90 ? -10.075 -2.444 2.156 1.00 97.12 90 PHE A C 1
ATOM 704 O O . PHE A 1 90 ? -9.613 -1.837 3.123 1.00 97.12 90 PHE A O 1
ATOM 711 N N . PHE A 1 91 ? -11.376 -2.425 1.851 1.00 94.50 91 PHE A N 1
ATOM 712 C CA . PHE A 1 91 ? -12.345 -1.737 2.701 1.00 94.50 91 PHE A CA 1
ATOM 713 C C . PHE A 1 91 ? -12.463 -2.382 4.080 1.00 94.50 91 PHE A C 1
ATOM 715 O O . PHE A 1 91 ? -12.334 -1.670 5.066 1.00 94.50 91 PHE A O 1
ATOM 722 N N . SER A 1 92 ? -12.568 -3.712 4.176 1.00 94.12 92 SER A N 1
ATOM 723 C CA . SER A 1 92 ? -12.634 -4.407 5.474 1.00 94.12 92 SER A CA 1
ATOM 724 C C . SER A 1 92 ? -11.454 -4.045 6.385 1.00 94.12 92 SER A C 1
ATOM 726 O O . SER A 1 92 ? -11.632 -3.713 7.556 1.00 94.12 92 SER A O 1
ATOM 728 N N . ILE A 1 93 ? -10.226 -4.066 5.850 1.00 95.62 93 ILE A N 1
ATOM 729 C CA . ILE A 1 93 ? -9.043 -3.705 6.645 1.00 95.62 93 ILE A CA 1
ATOM 730 C C . ILE A 1 93 ? -9.019 -2.200 6.960 1.00 95.62 93 ILE A C 1
ATOM 732 O O . ILE A 1 93 ? -8.604 -1.807 8.048 1.00 95.62 93 ILE A O 1
ATOM 736 N N . SER A 1 94 ? -9.499 -1.352 6.048 1.00 94.75 94 SER A N 1
ATOM 737 C CA . SER A 1 94 ? -9.618 0.096 6.277 1.00 94.75 94 SER A CA 1
ATOM 738 C C . SER A 1 94 ? -10.621 0.433 7.381 1.00 94.75 94 SER A C 1
ATOM 740 O O . SER A 1 94 ? -10.341 1.313 8.196 1.00 94.75 94 SER A O 1
ATOM 742 N N . SER A 1 95 ? -11.749 -0.276 7.458 1.00 92.50 95 SER A N 1
ATOM 743 C CA . SER A 1 95 ? -12.729 -0.132 8.539 1.00 92.50 95 SER A CA 1
ATOM 744 C C . SER A 1 95 ? -12.111 -0.516 9.883 1.00 92.50 95 SER A C 1
ATOM 746 O O . SER A 1 95 ? -12.208 0.258 10.831 1.00 92.50 95 SER A O 1
ATOM 748 N N . LEU A 1 96 ? -11.356 -1.622 9.957 1.00 92.31 96 LEU A N 1
ATOM 749 C CA . LEU A 1 96 ? -10.612 -1.986 11.174 1.00 92.31 96 LEU A CA 1
ATOM 750 C C . LEU A 1 96 ? -9.590 -0.920 11.595 1.00 92.31 96 LEU A C 1
ATOM 752 O O . LEU A 1 96 ? -9.502 -0.587 12.773 1.00 92.31 96 LEU A O 1
ATOM 756 N N . LEU A 1 97 ? -8.825 -0.375 10.645 1.00 91.94 97 LEU A N 1
ATOM 757 C CA . LEU A 1 97 ? -7.864 0.702 10.913 1.00 91.94 97 LEU A CA 1
ATOM 758 C C . LEU A 1 97 ? -8.562 1.983 11.383 1.00 91.94 97 LEU A C 1
ATOM 760 O O . LEU A 1 97 ? -8.038 2.696 12.234 1.00 91.94 97 LEU A O 1
ATOM 764 N N . SER A 1 98 ? -9.744 2.278 10.843 1.00 90.56 98 SER A N 1
ATOM 765 C CA . SER A 1 98 ? -10.538 3.446 11.236 1.00 90.56 98 SER A CA 1
ATOM 766 C C . SER A 1 98 ? -11.077 3.288 12.658 1.00 90.56 98 SER A C 1
ATOM 768 O O . SER A 1 98 ? -10.923 4.199 13.467 1.00 90.56 98 SER A O 1
ATOM 770 N N . ILE A 1 99 ? -11.580 2.097 12.993 1.00 88.50 99 ILE A N 1
ATOM 771 C CA . ILE A 1 99 ? -11.997 1.738 14.351 1.00 88.50 99 ILE A CA 1
ATOM 772 C C . ILE A 1 99 ? -10.815 1.841 15.330 1.00 88.50 99 ILE A C 1
ATOM 774 O O . ILE A 1 99 ? -10.949 2.480 16.368 1.00 88.50 99 ILE A O 1
ATOM 778 N N . ASP A 1 100 ? -9.642 1.275 15.013 1.00 86.69 100 ASP A N 1
ATOM 779 C CA . ASP A 1 100 ? -8.439 1.377 15.870 1.00 86.69 100 ASP A CA 1
ATOM 780 C C . ASP A 1 100 ? -8.065 2.839 16.157 1.00 86.69 100 ASP A C 1
ATOM 782 O O . ASP A 1 100 ? -7.732 3.221 17.280 1.00 86.69 100 ASP A O 1
ATOM 786 N N . LYS A 1 101 ? -8.193 3.681 15.136 1.00 84.75 101 LYS A N 1
ATOM 787 C CA . LYS A 1 101 ? -7.881 5.103 15.196 1.00 84.75 101 LYS A CA 1
ATOM 788 C C . LYS A 1 101 ? -8.888 5.898 16.033 1.00 84.75 101 LYS A C 1
ATOM 790 O O . LYS A 1 101 ? -8.479 6.724 16.848 1.00 84.75 101 LYS A O 1
ATOM 795 N N . GLU A 1 102 ? -10.185 5.652 15.890 1.00 84.25 102 GLU A N 1
ATOM 796 C CA . GLU A 1 102 ? -11.226 6.261 16.737 1.00 84.25 102 GLU A CA 1
ATOM 797 C C . GLU A 1 102 ? -11.097 5.797 18.193 1.00 84.25 102 GLU A C 1
ATOM 799 O O . GLU A 1 102 ? -11.234 6.574 19.142 1.00 84.25 102 GLU A O 1
ATOM 804 N N . LEU A 1 103 ? -10.714 4.537 18.372 1.00 79.94 103 LEU A N 1
ATOM 805 C CA . LEU A 1 103 ? -10.525 3.900 19.661 1.00 79.94 103 LEU A CA 1
ATOM 806 C C . LEU A 1 103 ? -9.099 4.033 20.198 1.00 79.94 103 LEU A C 1
ATOM 808 O O . LEU A 1 103 ? -8.725 3.240 21.052 1.00 79.94 103 LEU A O 1
ATOM 812 N N . THR A 1 104 ? -8.306 5.035 19.801 1.00 71.62 104 THR A N 1
ATOM 813 C CA . THR A 1 104 ? -6.906 5.185 20.271 1.00 71.62 104 THR A CA 1
ATOM 814 C C . THR A 1 104 ? -6.782 5.173 21.814 1.00 71.62 104 THR A C 1
ATOM 816 O O . THR A 1 104 ? -5.761 4.770 22.366 1.00 71.62 104 THR A O 1
ATOM 819 N N . ASN A 1 105 ? -7.841 5.545 22.547 1.00 63.53 105 ASN A N 1
ATOM 820 C CA . ASN A 1 105 ? -7.903 5.462 24.019 1.00 63.53 105 ASN A CA 1
ATOM 821 C C . ASN A 1 105 ? -8.079 4.030 24.576 1.00 63.53 105 ASN A C 1
ATOM 823 O O . ASN A 1 105 ? -7.943 3.785 25.776 1.00 63.53 105 ASN A O 1
ATOM 827 N N . PHE A 1 106 ? -8.416 3.075 23.720 1.00 63.62 106 PHE A N 1
ATOM 828 C CA . PHE A 1 106 ? -8.676 1.679 24.016 1.00 63.62 106 PHE A CA 1
ATOM 829 C C . PHE A 1 106 ? -7.490 0.869 23.484 1.00 63.62 106 PHE A C 1
ATOM 831 O O . PHE A 1 106 ? -7.529 0.333 22.386 1.00 63.62 106 PHE A O 1
ATOM 838 N N . PHE A 1 107 ? -6.442 0.742 24.303 1.00 65.19 107 PHE A N 1
ATOM 839 C CA . PHE A 1 107 ? -5.190 0.002 24.045 1.00 65.19 107 PHE A CA 1
ATOM 840 C C . PHE A 1 107 ? -5.322 -1.453 23.528 1.00 65.19 107 PHE A C 1
ATOM 842 O O . PHE A 1 107 ? -4.315 -2.132 23.355 1.00 65.19 107 PHE A O 1
ATOM 849 N N . LEU A 1 108 ? -6.532 -1.975 23.339 1.00 66.50 108 LEU A N 1
ATOM 850 C CA . LEU A 1 108 ? -6.803 -3.390 23.113 1.00 66.50 108 LEU A CA 1
ATOM 851 C C . LEU A 1 108 ? -6.527 -3.837 21.673 1.00 66.50 108 LEU A C 1
ATOM 853 O O . LEU A 1 108 ? -5.883 -4.866 21.500 1.00 66.50 108 LEU A O 1
ATOM 857 N N . ILE A 1 109 ? -6.924 -3.068 20.654 1.00 69.50 109 ILE A N 1
ATOM 858 C CA . I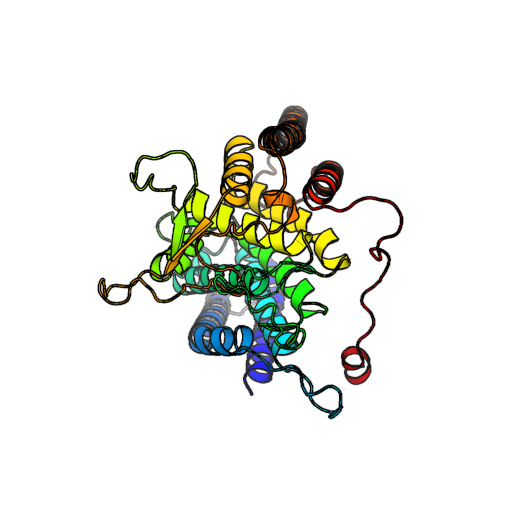LE A 1 109 ? -6.656 -3.443 19.250 1.00 69.50 109 ILE A CA 1
ATOM 859 C C . ILE A 1 109 ? -5.162 -3.288 18.935 1.00 69.50 109 ILE A C 1
ATOM 861 O O . ILE A 1 109 ? -4.548 -4.172 18.341 1.00 69.50 109 ILE A O 1
ATOM 865 N N . GLN A 1 110 ? -4.531 -2.235 19.459 1.00 71.69 110 GLN A N 1
ATOM 866 C CA . GLN A 1 110 ? -3.092 -1.998 19.314 1.00 71.69 110 GLN A CA 1
ATOM 867 C C . GLN A 1 110 ? -2.206 -3.088 19.938 1.00 71.69 110 GLN A C 1
ATOM 869 O O . GLN A 1 110 ? -1.030 -3.191 19.587 1.00 71.69 110 GLN A O 1
ATOM 874 N N . GLN A 1 111 ? -2.733 -3.912 20.845 1.00 80.69 111 GLN A N 1
ATOM 875 C CA . GLN A 1 111 ? -1.996 -5.039 21.423 1.00 80.69 111 GLN A CA 1
ATOM 876 C C . GLN A 1 111 ? -2.246 -6.366 20.698 1.00 80.69 111 GLN A C 1
ATOM 878 O O . GLN A 1 111 ? -1.547 -7.341 20.976 1.00 80.69 111 GLN A O 1
ATOM 883 N N . ASP A 1 112 ? -3.196 -6.424 19.762 1.00 87.75 112 ASP A N 1
ATOM 884 C CA . ASP A 1 112 ? -3.467 -7.643 19.008 1.00 87.75 112 ASP A CA 1
ATOM 885 C C . ASP A 1 112 ? -2.417 -7.835 17.902 1.00 87.75 112 ASP A C 1
ATOM 887 O O . ASP A 1 112 ? -2.436 -7.198 16.847 1.00 87.75 112 ASP A O 1
ATOM 891 N N . ALA A 1 113 ? -1.473 -8.748 18.139 1.00 90.19 113 ALA A N 1
ATOM 892 C CA . ALA A 1 113 ? -0.447 -9.105 17.163 1.00 90.19 113 ALA A CA 1
ATOM 893 C C . ALA A 1 113 ? -1.038 -9.613 15.833 1.00 90.19 113 ALA A C 1
ATOM 895 O O . ALA A 1 113 ? -0.430 -9.396 14.782 1.00 90.19 113 ALA A O 1
ATOM 896 N N . THR A 1 114 ? -2.218 -10.242 15.875 1.00 92.81 114 THR A N 1
ATOM 897 C CA . THR A 1 114 ? -2.940 -10.763 14.704 1.00 92.81 114 THR A CA 1
ATOM 898 C C . THR A 1 114 ? -3.403 -9.625 13.806 1.00 92.81 114 THR A C 1
ATOM 900 O O . THR A 1 114 ? -3.271 -9.708 12.586 1.00 92.81 114 THR A O 1
ATOM 903 N N . PHE A 1 115 ? -3.901 -8.539 14.404 1.00 92.88 115 PHE A N 1
ATOM 904 C CA . PHE A 1 115 ? -4.313 -7.343 13.677 1.00 92.88 115 PHE A CA 1
ATOM 905 C C . PHE A 1 115 ? -3.122 -6.704 12.954 1.00 92.88 115 PHE A C 1
ATOM 907 O O . PHE A 1 115 ? -3.169 -6.497 11.743 1.00 92.88 115 PHE A O 1
ATOM 914 N N . HIS A 1 116 ? -2.009 -6.486 13.660 1.00 91.62 116 HIS A N 1
ATOM 915 C CA . HIS A 1 116 ? -0.799 -5.915 13.054 1.00 91.62 116 HIS A CA 1
ATOM 916 C C . HIS A 1 116 ? -0.232 -6.779 11.935 1.00 91.62 116 HIS A C 1
ATOM 918 O O . HIS A 1 116 ? 0.205 -6.252 10.914 1.00 91.62 116 HIS A O 1
ATOM 924 N N . GLN A 1 117 ? -0.247 -8.101 12.120 1.00 93.12 117 GLN A N 1
ATOM 925 C CA . GLN A 1 117 ? 0.157 -9.057 11.093 1.00 93.12 117 GLN A CA 1
ATOM 926 C C . GLN A 1 117 ? -0.744 -8.960 9.853 1.00 93.12 117 GLN A C 1
ATOM 928 O O . GLN A 1 117 ? -0.244 -8.881 8.731 1.00 93.12 117 GLN A O 1
ATOM 933 N N . LEU A 1 118 ? -2.063 -8.901 10.047 1.00 95.44 118 LEU A N 1
ATOM 934 C CA . LEU A 1 118 ? -3.037 -8.755 8.966 1.00 95.44 118 LEU A CA 1
ATOM 935 C C . LEU A 1 118 ? -2.814 -7.461 8.163 1.00 95.44 118 LEU A C 1
ATOM 937 O O . LEU A 1 118 ? -2.843 -7.485 6.930 1.00 95.44 118 LEU A O 1
ATOM 941 N N . VAL A 1 119 ? -2.536 -6.344 8.842 1.00 95.50 119 VAL A N 1
ATOM 942 C CA . VAL A 1 119 ? -2.227 -5.058 8.196 1.00 95.50 119 VAL A CA 1
ATOM 943 C C . VAL A 1 119 ? -0.921 -5.148 7.403 1.00 95.50 119 VAL A C 1
ATOM 945 O O . VAL A 1 119 ? -0.904 -4.781 6.227 1.00 95.50 119 VAL A O 1
ATOM 948 N N . SER A 1 120 ? 0.164 -5.677 7.985 1.00 95.44 120 SER A N 1
ATOM 949 C CA . SER A 1 120 ? 1.456 -5.777 7.286 1.00 95.44 120 SER A CA 1
ATOM 950 C C . SER A 1 120 ? 1.404 -6.699 6.074 1.00 95.44 120 SER A C 1
ATOM 952 O O . SER A 1 120 ? 1.947 -6.364 5.022 1.00 95.44 120 SER A O 1
ATOM 954 N N . GLU A 1 121 ? 0.713 -7.832 6.186 1.00 96.00 121 GLU A N 1
ATOM 955 C CA . GLU A 1 121 ? 0.532 -8.761 5.071 1.00 96.00 121 GLU A CA 1
ATOM 956 C C . GLU A 1 121 ? -0.346 -8.163 3.971 1.00 96.00 121 GLU A C 1
ATOM 958 O O . GLU A 1 121 ? -0.087 -8.380 2.786 1.00 96.00 121 GLU A O 1
ATOM 963 N N . THR A 1 122 ? -1.336 -7.345 4.338 1.00 97.69 122 THR A N 1
ATOM 964 C CA . THR A 1 122 ? -2.145 -6.613 3.359 1.00 97.69 122 THR A CA 1
ATOM 965 C C . THR A 1 122 ? -1.319 -5.538 2.646 1.00 97.69 122 THR A C 1
ATOM 967 O O . THR A 1 122 ? -1.416 -5.419 1.426 1.00 97.69 122 THR A O 1
ATOM 970 N N . ILE A 1 123 ? -0.429 -4.813 3.339 1.00 97.81 123 ILE A N 1
ATOM 971 C CA . ILE A 1 123 ? 0.532 -3.902 2.684 1.00 97.81 123 ILE A CA 1
ATOM 972 C C . ILE A 1 123 ? 1.455 -4.683 1.735 1.00 97.81 123 ILE A C 1
ATOM 974 O O . ILE A 1 123 ? 1.672 -4.259 0.598 1.00 97.81 123 ILE A O 1
ATOM 978 N N . ALA A 1 124 ? 1.971 -5.839 2.163 1.00 96.69 124 ALA A N 1
ATOM 979 C CA . ALA A 1 124 ? 2.804 -6.694 1.320 1.00 96.69 124 ALA A CA 1
ATOM 980 C C . ALA A 1 124 ? 2.044 -7.183 0.072 1.00 96.69 124 ALA A C 1
ATOM 982 O O . ALA A 1 124 ? 2.588 -7.178 -1.035 1.00 96.69 124 ALA A O 1
ATOM 983 N N . LEU A 1 125 ? 0.762 -7.525 0.209 1.00 96.75 125 LEU A N 1
ATOM 984 C CA . LEU A 1 125 ? -0.108 -7.840 -0.920 1.00 96.75 125 LEU A CA 1
ATOM 985 C C . LEU A 1 125 ? -0.239 -6.650 -1.884 1.00 96.75 125 LEU A C 1
ATOM 987 O O . LEU A 1 125 ? -0.109 -6.846 -3.090 1.00 96.75 125 LEU A O 1
ATOM 991 N N . VAL A 1 126 ? -0.419 -5.418 -1.395 1.00 97.56 126 VAL A N 1
ATOM 992 C CA . VAL A 1 126 ? -0.463 -4.220 -2.257 1.00 97.56 126 VAL A CA 1
ATOM 993 C C . VAL A 1 126 ? 0.837 -4.037 -3.042 1.00 97.56 126 VAL A C 1
ATOM 995 O O . VAL A 1 126 ? 0.807 -3.845 -4.260 1.00 97.56 126 VAL A O 1
ATOM 998 N N . VAL A 1 127 ? 1.986 -4.150 -2.370 1.00 97.12 127 VAL A N 1
ATOM 999 C CA . VAL A 1 127 ? 3.309 -4.102 -3.017 1.00 97.12 127 VAL A CA 1
ATOM 1000 C C . VAL A 1 127 ? 3.407 -5.180 -4.103 1.00 97.12 127 VAL A C 1
ATOM 1002 O O . VAL A 1 127 ? 3.813 -4.889 -5.228 1.00 97.12 127 VAL A O 1
ATOM 1005 N N . GLN A 1 128 ? 2.968 -6.407 -3.809 1.00 95.06 128 GLN A N 1
ATOM 1006 C CA . GLN A 1 128 ? 2.954 -7.511 -4.767 1.00 95.06 128 GLN A CA 1
ATOM 1007 C C . GLN A 1 128 ? 2.047 -7.223 -5.976 1.00 95.06 128 GLN A C 1
ATOM 1009 O O . GLN A 1 128 ? 2.478 -7.430 -7.108 1.00 95.06 128 GLN A O 1
ATOM 1014 N N . LEU A 1 129 ? 0.834 -6.702 -5.771 1.00 94.75 129 LEU A N 1
ATOM 1015 C CA . LEU A 1 129 ? -0.110 -6.350 -6.843 1.00 94.75 129 LEU A CA 1
ATOM 1016 C C . LEU A 1 129 ? 0.449 -5.274 -7.782 1.00 94.75 129 LEU A C 1
ATOM 1018 O O . LEU A 1 129 ? 0.378 -5.416 -9.005 1.00 94.75 129 LEU A O 1
ATOM 1022 N N . LEU A 1 130 ? 1.090 -4.240 -7.233 1.00 95.00 130 LEU A N 1
ATOM 1023 C CA . LEU A 1 130 ? 1.762 -3.202 -8.022 1.00 95.00 130 LEU A CA 1
ATOM 1024 C C . LEU A 1 130 ? 2.964 -3.751 -8.810 1.00 95.00 130 LEU A C 1
ATOM 1026 O O . LEU A 1 130 ? 3.260 -3.279 -9.912 1.00 95.00 130 LEU A O 1
ATOM 1030 N N . CYS A 1 131 ? 3.643 -4.769 -8.277 1.00 93.19 131 CYS A N 1
ATOM 1031 C CA . CYS A 1 131 ? 4.747 -5.457 -8.944 1.00 93.19 131 CYS A CA 1
ATOM 1032 C C . CYS A 1 131 ? 4.299 -6.527 -9.955 1.00 93.19 131 CYS A C 1
ATOM 1034 O O . CYS A 1 131 ? 5.079 -6.862 -10.848 1.00 93.19 131 CYS A O 1
ATOM 1036 N N . LEU A 1 132 ? 3.064 -7.037 -9.872 1.00 90.50 132 LEU A N 1
ATOM 1037 C CA . LEU A 1 132 ? 2.492 -7.980 -10.844 1.00 90.50 132 LEU A CA 1
ATOM 1038 C C . LEU A 1 132 ? 2.210 -7.305 -12.193 1.00 90.50 132 LEU A C 1
ATOM 1040 O O . LEU A 1 132 ? 2.465 -7.904 -13.239 1.00 90.50 132 LEU A O 1
ATOM 1044 N N . LYS A 1 133 ? 1.776 -6.036 -12.193 1.00 84.88 133 LYS A N 1
ATOM 1045 C CA . LYS A 1 133 ? 1.503 -5.307 -13.437 1.00 84.88 133 LYS A CA 1
ATOM 1046 C C . LYS A 1 133 ? 2.792 -5.073 -14.236 1.00 84.88 133 LYS A C 1
ATOM 1048 O O . LYS A 1 133 ? 3.782 -4.502 -13.759 1.00 84.88 133 LYS A O 1
ATOM 1053 N N . ARG A 1 134 ? 2.778 -5.519 -15.494 1.00 81.12 134 ARG A N 1
ATOM 1054 C CA . ARG A 1 134 ? 3.837 -5.247 -16.477 1.00 81.12 134 ARG A CA 1
ATOM 1055 C C . ARG A 1 134 ? 3.750 -3.798 -16.934 1.00 81.12 134 ARG A C 1
ATOM 1057 O O . ARG A 1 134 ? 2.664 -3.317 -17.254 1.00 81.12 134 ARG A O 1
ATOM 1064 N N . LEU A 1 135 ? 4.885 -3.101 -16.987 1.00 79.75 135 LEU A N 1
ATOM 1065 C CA . LEU A 1 135 ? 4.888 -1.726 -17.482 1.00 79.75 135 LEU A CA 1
ATOM 1066 C C . LEU A 1 135 ? 4.926 -1.707 -19.018 1.00 79.75 135 LEU A C 1
ATOM 1068 O O . LEU A 1 135 ? 5.645 -2.504 -19.632 1.00 79.75 135 LEU A O 1
ATOM 1072 N N . PRO A 1 136 ? 4.228 -0.758 -19.670 1.00 68.19 136 PRO A N 1
ATOM 1073 C CA . PRO A 1 136 ? 4.286 -0.613 -21.117 1.00 68.19 136 PRO A CA 1
ATOM 1074 C C . PRO A 1 136 ? 5.731 -0.473 -21.615 1.00 68.19 136 PRO A C 1
ATOM 1076 O O . PRO A 1 136 ? 6.495 0.376 -21.141 1.00 68.19 136 PRO A O 1
ATOM 1079 N N . LYS A 1 137 ? 6.090 -1.254 -22.643 1.00 67.94 137 LYS A N 1
ATOM 1080 C CA . LYS A 1 137 ? 7.408 -1.227 -23.309 1.00 67.94 137 LYS A CA 1
ATOM 1081 C C . LYS A 1 137 ? 8.584 -1.724 -22.446 1.00 67.94 137 LYS A C 1
ATOM 1083 O O . LYS A 1 137 ? 9.733 -1.427 -22.792 1.00 67.94 137 LYS A O 1
ATOM 1088 N N . GLU A 1 138 ? 8.348 -2.456 -21.354 1.00 68.38 138 GLU A N 1
ATOM 1089 C CA . GLU A 1 138 ? 9.394 -3.284 -20.736 1.00 68.38 138 GLU A CA 1
ATOM 1090 C C . GLU A 1 138 ? 9.809 -4.369 -21.746 1.00 68.38 138 GLU A C 1
ATOM 1092 O O . GLU A 1 138 ? 9.071 -5.313 -22.013 1.00 68.38 138 GLU A O 1
ATOM 1097 N N . LYS A 1 139 ? 10.981 -4.206 -22.379 1.00 61.91 139 LYS A N 1
ATOM 1098 C CA . LYS A 1 139 ? 11.546 -5.243 -23.251 1.00 61.91 139 LYS A CA 1
ATOM 1099 C C . LYS A 1 139 ? 11.991 -6.402 -22.366 1.00 61.91 139 LYS A C 1
ATOM 1101 O O . LYS A 1 139 ? 12.963 -6.256 -21.624 1.00 61.91 139 LYS A O 1
ATOM 1106 N N . ILE A 1 140 ? 11.325 -7.547 -22.465 1.00 60.84 140 ILE A N 1
ATOM 1107 C CA . ILE A 1 140 ? 11.857 -8.789 -21.908 1.00 60.84 140 ILE A CA 1
ATOM 1108 C C . ILE A 1 140 ? 13.056 -9.150 -22.782 1.00 60.84 140 ILE A C 1
ATOM 1110 O O . ILE A 1 140 ? 12.897 -9.578 -23.922 1.00 60.84 140 ILE A O 1
ATOM 1114 N N . SER A 1 141 ? 14.272 -8.905 -22.290 1.00 53.97 141 SER A N 1
ATOM 1115 C CA . SER A 1 141 ? 15.458 -9.448 -22.943 1.00 53.97 141 SER A CA 1
ATOM 1116 C C . SER A 1 141 ? 15.481 -10.945 -22.651 1.00 53.97 141 SER A C 1
ATOM 1118 O O . SER A 1 141 ? 16.030 -11.372 -21.635 1.00 53.97 141 SER A O 1
ATOM 1120 N N . THR A 1 142 ? 14.846 -11.751 -23.496 1.00 54.84 142 THR A N 1
ATOM 1121 C CA . THR A 1 142 ? 15.105 -13.187 -23.497 1.00 54.84 142 THR A CA 1
ATOM 1122 C C . THR A 1 142 ? 16.587 -13.361 -23.831 1.00 54.84 142 THR A C 1
ATOM 1124 O O . THR A 1 142 ? 17.059 -12.905 -24.873 1.00 54.84 142 THR A O 1
ATOM 1127 N N . GLN A 1 143 ? 17.352 -13.981 -22.926 1.00 52.41 143 GLN A N 1
ATOM 1128 C CA . GLN A 1 143 ? 18.790 -14.243 -23.111 1.00 52.41 143 GLN A CA 1
ATOM 1129 C C . GLN A 1 143 ? 19.097 -15.060 -24.384 1.00 52.41 143 GLN A C 1
ATOM 1131 O O . GLN A 1 143 ? 20.251 -15.130 -24.790 1.00 52.41 143 GLN A O 1
ATOM 1136 N N . ASN A 1 144 ? 18.073 -15.594 -25.061 1.00 52.19 144 ASN A N 1
ATOM 1137 C CA . ASN A 1 144 ? 18.203 -16.445 -26.241 1.00 52.19 144 ASN A CA 1
ATOM 1138 C C . ASN A 1 144 ? 17.773 -15.786 -27.565 1.00 52.19 144 ASN A C 1
ATOM 1140 O O . ASN A 1 144 ? 17.632 -16.487 -28.561 1.00 52.19 144 ASN A O 1
ATOM 1144 N N . GLY A 1 145 ? 17.540 -14.468 -27.624 1.00 48.91 145 GLY A N 1
ATOM 1145 C CA . GLY A 1 145 ? 17.347 -13.753 -28.901 1.00 48.91 145 GLY A CA 1
ATOM 1146 C C . GLY A 1 145 ? 16.073 -14.102 -29.688 1.00 48.91 145 GLY A C 1
ATOM 1147 O O . GLY A 1 145 ? 15.816 -13.507 -30.735 1.00 48.91 145 GLY A O 1
ATOM 1148 N N . ILE A 1 146 ? 15.236 -15.007 -29.178 1.00 47.34 146 ILE A N 1
ATOM 1149 C CA . ILE A 1 146 ? 13.880 -15.225 -29.671 1.00 47.34 146 ILE A CA 1
ATOM 1150 C C . ILE A 1 146 ? 13.031 -14.074 -29.127 1.00 47.34 146 ILE A C 1
ATOM 1152 O O . ILE A 1 146 ? 12.518 -14.107 -28.007 1.00 47.34 146 ILE A O 1
ATOM 1156 N N . CYS A 1 147 ? 12.955 -13.005 -29.921 1.00 42.69 147 CYS A N 1
ATOM 1157 C CA . CYS A 1 147 ? 11.936 -11.973 -29.791 1.00 42.69 147 CYS A CA 1
ATOM 1158 C C . CYS A 1 147 ? 10.582 -12.632 -30.059 1.00 42.69 147 CYS A C 1
ATOM 1160 O O . CYS A 1 147 ? 10.097 -12.645 -31.191 1.00 42.69 147 CYS A O 1
ATOM 1162 N N . GLU A 1 148 ? 9.983 -13.198 -29.020 1.00 46.28 148 GLU A N 1
ATOM 1163 C CA . GLU A 1 148 ? 8.586 -13.589 -29.036 1.00 46.28 148 GLU A CA 1
ATOM 1164 C C . GLU A 1 148 ? 7.735 -12.326 -29.247 1.00 46.28 148 GLU A C 1
ATOM 1166 O O . GLU A 1 148 ? 7.424 -11.577 -28.326 1.00 46.28 148 GLU A O 1
ATOM 1171 N N . LYS A 1 149 ? 7.358 -12.082 -30.508 1.00 47.75 149 LYS A N 1
ATOM 1172 C CA . LYS A 1 149 ? 6.228 -11.218 -30.895 1.00 47.75 149 LYS A CA 1
ATOM 1173 C C . LYS A 1 149 ? 4.867 -11.790 -30.435 1.00 47.75 149 LYS A C 1
ATOM 1175 O O . LYS A 1 149 ? 3.841 -11.176 -30.691 1.00 47.75 149 LYS A O 1
ATOM 1180 N N . HIS A 1 150 ? 4.869 -12.939 -29.762 1.00 40.78 150 HIS A N 1
ATOM 1181 C CA . HIS A 1 150 ? 3.738 -13.625 -29.138 1.00 40.78 150 HIS A CA 1
ATOM 1182 C C . HIS A 1 150 ? 4.062 -13.732 -27.641 1.00 40.78 150 HIS A C 1
ATOM 1184 O O . HIS A 1 150 ? 4.895 -14.531 -27.264 1.00 40.78 150 HIS A O 1
ATOM 1190 N N . ASN A 1 151 ? 3.581 -12.906 -26.723 1.00 46.94 151 ASN A N 1
ATOM 1191 C CA . ASN A 1 151 ? 2.188 -12.801 -26.329 1.00 46.94 151 ASN A CA 1
ATOM 1192 C C . ASN A 1 151 ? 2.025 -11.506 -25.522 1.00 46.94 151 ASN A C 1
ATOM 1194 O O . ASN A 1 151 ? 2.357 -11.455 -24.336 1.00 46.94 151 ASN A O 1
ATOM 1198 N N . GLU A 1 152 ? 1.472 -10.468 -26.149 1.00 50.34 152 GLU A N 1
ATOM 1199 C CA . GLU A 1 152 ? 0.912 -9.305 -25.442 1.00 50.34 152 GLU A CA 1
ATOM 1200 C C . GLU A 1 152 ? -0.269 -9.701 -24.522 1.00 50.34 152 GLU A C 1
ATOM 1202 O O . GLU A 1 152 ? -0.731 -8.886 -23.734 1.00 50.34 152 GLU A O 1
ATOM 1207 N N . THR A 1 153 ? -0.714 -10.963 -24.568 1.00 50.91 153 THR A N 1
ATOM 1208 C CA . THR A 1 153 ? -1.923 -11.490 -23.919 1.00 50.91 153 THR A CA 1
ATOM 1209 C C . THR A 1 153 ? -1.739 -12.048 -22.505 1.00 50.91 153 THR A C 1
ATOM 1211 O O . THR A 1 153 ? -2.729 -12.287 -21.825 1.00 50.91 153 THR A O 1
ATOM 1214 N N . PHE A 1 154 ? -0.511 -12.239 -22.004 1.00 55.62 154 PHE A N 1
ATOM 1215 C CA . PHE A 1 154 ? -0.315 -12.628 -20.597 1.00 55.62 154 PHE A CA 1
ATOM 1216 C C . PHE A 1 154 ? -0.105 -11.390 -19.724 1.00 55.62 154 PHE A C 1
ATOM 1218 O O . PHE A 1 154 ? 1.024 -11.048 -19.345 1.00 55.62 154 PHE A O 1
ATOM 1225 N N . GLN A 1 155 ? -1.207 -10.709 -19.399 1.00 63.44 155 GLN A N 1
ATOM 1226 C CA . GLN A 1 155 ? -1.231 -9.841 -18.228 1.00 63.44 155 GLN A CA 1
ATOM 1227 C C . GLN A 1 155 ? -1.098 -10.713 -16.979 1.00 63.44 155 GLN A C 1
ATOM 1229 O O . GLN A 1 155 ? -1.899 -11.604 -16.715 1.00 63.44 155 GLN A O 1
ATOM 1234 N N . ILE A 1 156 ? -0.041 -10.474 -16.209 1.00 72.88 156 ILE A N 1
ATOM 1235 C CA . ILE A 1 156 ? 0.137 -11.123 -14.917 1.00 72.88 156 ILE A CA 1
ATOM 1236 C C . ILE A 1 156 ? -0.624 -10.272 -13.894 1.00 72.88 156 ILE A C 1
ATOM 1238 O O . ILE A 1 156 ? -0.253 -9.126 -13.650 1.00 72.88 156 ILE A O 1
ATOM 1242 N N . GLY A 1 157 ? -1.685 -10.827 -13.307 1.00 81.69 157 GLY A N 1
ATOM 1243 C CA . GLY A 1 157 ? -2.458 -10.186 -12.236 1.00 81.69 157 GLY A CA 1
ATOM 1244 C C . GLY A 1 157 ? -3.847 -9.696 -12.654 1.00 81.69 157 GLY A C 1
ATOM 1245 O O . GLY A 1 157 ? -4.384 -10.104 -13.685 1.00 81.69 157 GLY A O 1
ATOM 1246 N N . MET A 1 158 ? -4.471 -8.904 -11.783 1.00 87.81 158 MET A N 1
ATOM 1247 C CA . MET A 1 158 ? -5.779 -8.278 -12.005 1.00 87.81 158 MET A CA 1
ATOM 1248 C C . MET A 1 158 ? -5.629 -6.853 -12.535 1.00 87.81 158 MET A C 1
ATOM 1250 O O . MET A 1 158 ? -4.609 -6.201 -12.292 1.00 87.81 158 MET A O 1
ATOM 1254 N N . SER A 1 159 ? -6.660 -6.354 -13.221 1.00 86.50 159 SER A N 1
ATOM 1255 C CA . SER A 1 159 ? -6.715 -4.935 -13.563 1.00 86.50 159 SER A CA 1
ATOM 1256 C C . SER A 1 159 ? -6.731 -4.092 -12.286 1.00 86.50 159 SER A C 1
ATOM 1258 O O . SER A 1 159 ? -7.419 -4.410 -11.316 1.00 86.50 159 SER A O 1
ATOM 1260 N N . LEU A 1 160 ? -5.975 -2.997 -12.304 1.00 90.00 160 LEU A N 1
ATOM 1261 C CA . LEU A 1 160 ? -5.992 -1.964 -11.265 1.00 90.00 160 LEU A CA 1
ATOM 1262 C C . LEU A 1 160 ? -6.798 -0.738 -11.721 1.00 90.00 160 LEU A C 1
ATOM 1264 O O . LEU A 1 160 ? -6.698 0.329 -11.121 1.00 90.00 160 LEU A O 1
ATOM 1268 N N . ASP A 1 161 ? -7.586 -0.868 -12.784 1.00 87.31 161 ASP A N 1
ATOM 1269 C CA . ASP A 1 161 ? -8.398 0.216 -13.319 1.00 87.31 161 ASP A CA 1
ATOM 1270 C C . ASP A 1 161 ? -9.839 0.054 -12.803 1.00 87.31 161 ASP A C 1
ATOM 1272 O O . ASP A 1 161 ? -10.690 -0.507 -13.486 1.00 87.31 161 ASP A O 1
ATOM 1276 N N . GLY A 1 162 ? -10.098 0.483 -11.562 1.00 90.38 162 GLY A N 1
ATOM 1277 C CA . GLY A 1 162 ? -11.432 0.425 -10.951 1.00 90.38 162 GLY A CA 1
ATOM 1278 C C . GLY A 1 162 ? -11.469 0.769 -9.451 1.00 90.38 162 GLY A C 1
ATOM 1279 O O . GLY A 1 162 ? -10.431 1.134 -8.886 1.00 90.38 162 GLY A O 1
ATOM 1280 N N . PRO A 1 163 ? -12.644 0.642 -8.802 1.00 91.75 163 PRO A N 1
ATOM 1281 C CA . PRO A 1 163 ? -12.869 0.979 -7.388 1.00 91.75 163 PRO A CA 1
ATOM 1282 C C . PRO A 1 163 ? -11.912 0.296 -6.402 1.00 91.75 163 PRO A C 1
ATOM 1284 O O . PRO A 1 163 ? -11.477 0.905 -5.426 1.00 91.75 163 PRO A O 1
ATOM 1287 N N . GLN A 1 164 ? -11.478 -0.930 -6.697 1.00 94.06 164 GLN A N 1
ATOM 1288 C CA . GLN A 1 164 ? -10.503 -1.677 -5.900 1.00 94.06 164 GLN A CA 1
ATOM 1289 C C . GLN A 1 164 ? -9.186 -0.929 -5.693 1.00 94.06 164 GLN A C 1
ATOM 1291 O O . GLN A 1 164 ? -8.546 -1.068 -4.654 1.00 94.06 164 GLN A O 1
ATOM 1296 N N . THR A 1 165 ? -8.777 -0.115 -6.667 1.00 95.75 165 THR A N 1
ATOM 1297 C CA . THR A 1 165 ? -7.551 0.679 -6.563 1.00 95.75 165 THR A CA 1
ATOM 1298 C C . THR A 1 165 ? -7.744 1.894 -5.670 1.00 95.75 165 THR A C 1
ATOM 1300 O O . THR A 1 165 ? -6.806 2.280 -4.978 1.00 95.75 165 THR A O 1
ATOM 1303 N N . LEU A 1 166 ? -8.950 2.466 -5.633 1.00 93.62 166 LEU A N 1
ATOM 1304 C CA . LEU A 1 166 ? -9.280 3.525 -4.684 1.00 93.62 166 LEU A CA 1
ATOM 1305 C C . LEU A 1 166 ? -9.262 2.965 -3.258 1.00 93.62 166 LEU A C 1
ATOM 1307 O O . LEU A 1 166 ? -8.560 3.505 -2.407 1.00 93.62 166 LEU A O 1
ATOM 1311 N N . ALA A 1 167 ? -9.933 1.829 -3.033 1.00 95.88 167 ALA A N 1
ATOM 1312 C CA . ALA A 1 167 ? -9.916 1.129 -1.749 1.00 95.88 167 ALA A CA 1
ATOM 1313 C C . ALA A 1 167 ? -8.479 0.784 -1.311 1.00 95.88 167 ALA A C 1
ATOM 1315 O O . ALA A 1 167 ? -8.105 1.000 -0.161 1.00 95.88 167 ALA A O 1
ATOM 1316 N N . MET A 1 168 ? -7.635 0.331 -2.245 1.00 97.75 168 MET A N 1
ATOM 1317 C CA . MET A 1 168 ? -6.214 0.060 -2.007 1.00 97.75 168 MET A CA 1
ATOM 1318 C C . MET A 1 168 ? -5.420 1.308 -1.585 1.00 97.75 168 MET A C 1
ATOM 1320 O O . MET A 1 168 ? -4.598 1.222 -0.673 1.00 97.75 168 MET A O 1
ATOM 1324 N N . MET A 1 169 ? -5.632 2.459 -2.237 1.00 96.50 169 MET A N 1
ATOM 1325 C CA . MET A 1 169 ? -4.953 3.715 -1.877 1.00 96.50 169 MET A CA 1
ATOM 1326 C C . MET A 1 169 ? -5.424 4.239 -0.517 1.00 96.50 169 MET A C 1
ATOM 1328 O O . MET A 1 169 ? -4.586 4.623 0.296 1.00 96.50 169 MET A O 1
ATOM 1332 N N . MET A 1 170 ? -6.733 4.187 -0.244 1.00 95.12 170 MET A N 1
ATOM 1333 C CA . MET A 1 170 ? -7.307 4.547 1.059 1.00 95.12 170 MET A CA 1
ATOM 1334 C C . MET A 1 170 ? -6.735 3.680 2.182 1.00 95.12 170 MET A C 1
ATOM 1336 O O . MET A 1 170 ? -6.290 4.202 3.204 1.00 95.12 170 MET A O 1
ATOM 1340 N N . PHE A 1 171 ? -6.680 2.363 1.964 1.00 97.19 171 PHE A N 1
ATOM 1341 C CA . PHE A 1 171 ? -6.057 1.425 2.891 1.00 97.19 171 PHE A CA 1
ATOM 1342 C C . PHE A 1 171 ? -4.596 1.797 3.170 1.00 97.19 171 PHE A C 1
ATOM 1344 O O . PHE A 1 171 ? -4.206 1.888 4.332 1.00 97.19 171 PHE A O 1
ATOM 1351 N N . LEU A 1 172 ? -3.785 2.036 2.131 1.00 97.31 172 LEU A N 1
ATOM 1352 C CA . LEU A 1 172 ? -2.376 2.404 2.309 1.00 97.31 172 LEU A CA 1
ATOM 1353 C C . LEU A 1 172 ? -2.214 3.711 3.094 1.00 97.31 172 LEU A C 1
ATOM 1355 O O . LEU A 1 172 ? -1.331 3.804 3.947 1.00 97.31 172 LEU A O 1
ATOM 1359 N N . GLU A 1 173 ? -3.040 4.715 2.808 1.00 95.25 173 GLU A N 1
ATOM 1360 C CA . GLU A 1 173 ? -3.010 5.994 3.515 1.00 95.25 17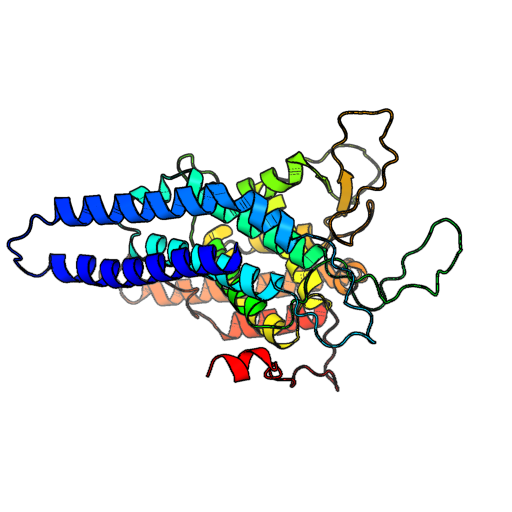3 GLU A CA 1
ATOM 1361 C C . GLU A 1 173 ? -3.354 5.826 5.002 1.00 95.25 173 GLU A C 1
ATOM 1363 O O . GLU A 1 173 ? -2.637 6.341 5.860 1.00 95.25 173 GLU A O 1
ATOM 1368 N N . LEU A 1 174 ? -4.390 5.048 5.328 1.00 93.50 174 LEU A N 1
ATOM 1369 C CA . LEU A 1 174 ? -4.745 4.741 6.715 1.00 93.50 174 LEU A CA 1
ATOM 1370 C C . LEU A 1 174 ? -3.650 3.926 7.414 1.00 93.50 174 LEU A C 1
ATOM 1372 O O . LEU A 1 174 ? -3.180 4.315 8.482 1.00 93.50 174 LEU A O 1
ATOM 1376 N N . ALA A 1 175 ? -3.202 2.831 6.798 1.00 94.25 175 ALA A N 1
ATOM 1377 C CA . ALA A 1 175 ? -2.257 1.892 7.396 1.00 94.25 175 ALA A CA 1
ATOM 1378 C C . ALA A 1 175 ? -0.890 2.527 7.689 1.00 94.25 175 ALA A C 1
ATOM 1380 O O . ALA A 1 175 ? -0.259 2.202 8.691 1.00 94.25 175 ALA A O 1
ATOM 1381 N N . LEU A 1 176 ? -0.432 3.441 6.828 1.00 94.06 176 LEU A N 1
ATOM 1382 C CA . LEU A 1 176 ? 0.825 4.169 7.026 1.00 94.06 176 LEU A CA 1
ATOM 1383 C C . LEU A 1 176 ? 0.648 5.436 7.871 1.00 94.06 176 LEU A C 1
ATOM 1385 O O . LEU A 1 176 ? 1.631 5.963 8.385 1.00 94.06 176 LEU A O 1
ATOM 1389 N N . GLY A 1 177 ? -0.579 5.942 8.003 1.00 89.69 177 GLY A N 1
ATOM 1390 C CA . GLY A 1 177 ? -0.887 7.141 8.779 1.00 89.69 177 GLY A CA 1
ATOM 1391 C C . GLY A 1 177 ? -1.002 6.873 10.277 1.00 89.69 177 GLY A C 1
ATOM 1392 O O . GLY A 1 177 ? -0.797 7.786 11.078 1.00 89.69 177 GLY A O 1
ATOM 1393 N N . ILE A 1 178 ? -1.303 5.633 10.669 1.00 83.56 178 ILE A N 1
ATOM 1394 C CA . ILE A 1 178 ? -1.345 5.233 12.074 1.00 83.56 178 ILE A CA 1
ATOM 1395 C C . ILE A 1 178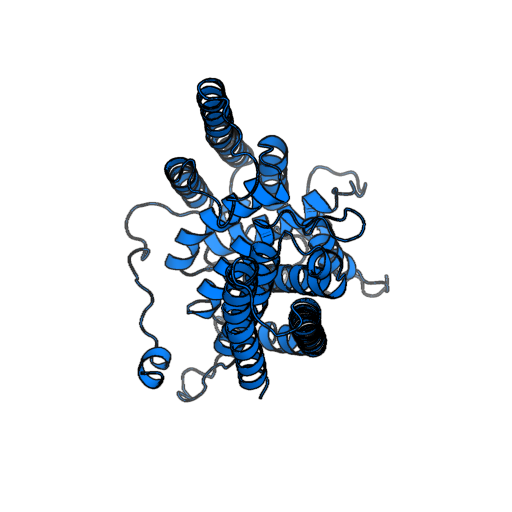 ? 0.095 4.986 12.548 1.00 83.56 178 ILE A C 1
ATOM 1397 O O . ILE A 1 178 ? 0.811 4.186 11.937 1.00 83.56 178 ILE A O 1
ATOM 1401 N N . PRO A 1 179 ? 0.556 5.643 13.629 1.00 74.81 179 PRO A N 1
ATOM 1402 C CA . PRO A 1 179 ? 1.833 5.336 14.259 1.00 74.81 179 PRO A CA 1
ATOM 1403 C C . PRO A 1 179 ? 1.708 3.987 14.974 1.00 74.81 179 PRO A C 1
ATOM 1405 O O . PRO A 1 179 ? 1.535 3.908 16.188 1.00 74.81 179 PRO A O 1
ATOM 1408 N N . VAL A 1 180 ? 1.733 2.907 14.197 1.00 63.16 180 VAL A N 1
ATOM 1409 C CA . VAL A 1 180 ? 1.608 1.546 14.700 1.00 63.16 180 VAL A CA 1
ATOM 1410 C C . VAL A 1 180 ? 2.899 1.183 15.424 1.00 63.16 180 VAL A C 1
ATOM 1412 O O . VAL A 1 180 ? 3.895 0.787 14.816 1.00 63.16 180 VAL A O 1
ATOM 1415 N N . VAL A 1 181 ? 2.879 1.338 16.744 1.00 63.72 181 VAL A N 1
ATOM 1416 C CA . VAL A 1 181 ? 3.851 0.735 17.650 1.00 63.72 181 VAL A CA 1
ATOM 1417 C C . VAL A 1 181 ? 3.156 -0.490 18.231 1.00 63.72 181 VAL A C 1
ATOM 1419 O O . VAL A 1 181 ? 2.442 -0.387 19.225 1.00 63.72 181 VAL A O 1
ATOM 1422 N N . GLY A 1 182 ? 3.294 -1.641 17.568 1.00 61.00 182 GLY A N 1
ATOM 1423 C CA . GLY A 1 182 ? 2.684 -2.879 18.056 1.00 61.00 182 GLY A CA 1
ATOM 1424 C C . GLY A 1 182 ? 3.195 -3.255 19.453 1.00 61.00 182 GLY A C 1
ATOM 1425 O O . GLY A 1 182 ? 4.196 -2.715 19.939 1.00 61.00 182 GLY A O 1
ATOM 1426 N N . SER A 1 183 ? 2.545 -4.227 20.097 1.00 59.16 183 SER A N 1
ATOM 1427 C CA . SER A 1 183 ? 3.027 -4.836 21.343 1.00 59.16 183 SER A CA 1
ATOM 1428 C C . SER A 1 183 ? 4.455 -5.376 21.151 1.00 59.16 183 SER A C 1
ATOM 1430 O O . SER A 1 183 ? 4.652 -6.433 20.555 1.00 59.16 183 SER A O 1
ATOM 1432 N N . GLY A 1 184 ? 5.463 -4.625 21.599 1.00 66.56 184 GLY A N 1
ATOM 1433 C CA . GLY A 1 184 ? 6.882 -4.936 21.375 1.00 66.56 184 GLY A CA 1
ATOM 1434 C C . GLY A 1 184 ? 7.684 -3.851 20.653 1.00 66.56 184 GLY A C 1
ATOM 1435 O O . GLY A 1 184 ? 8.888 -4.015 20.477 1.00 66.56 184 GLY A O 1
ATOM 1436 N N . GLY A 1 185 ? 7.064 -2.735 20.261 1.00 76.31 185 GLY A N 1
ATOM 1437 C CA . GLY A 1 185 ? 7.786 -1.604 19.672 1.00 76.31 185 GLY A CA 1
ATOM 1438 C C . GLY A 1 185 ? 8.148 -1.778 18.196 1.00 76.31 185 GLY A C 1
ATOM 1439 O O . GLY A 1 185 ? 8.882 -0.962 17.643 1.00 76.31 185 GLY A O 1
ATOM 1440 N N . GLU A 1 186 ? 7.674 -2.849 17.561 1.00 86.88 186 GLU A N 1
ATOM 1441 C CA . GLU A 1 186 ? 7.975 -3.141 16.166 1.00 86.88 186 GLU A CA 1
ATOM 1442 C C . GLU A 1 186 ? 7.118 -2.285 15.231 1.00 86.88 186 GLU A C 1
ATOM 1444 O O . GLU A 1 186 ? 5.891 -2.260 15.353 1.00 86.88 186 GLU A O 1
ATOM 1449 N N . SER A 1 187 ? 7.771 -1.603 14.287 1.00 89.88 187 SER A N 1
ATOM 1450 C CA . SER A 1 187 ? 7.079 -0.783 13.296 1.00 89.88 187 SER A CA 1
ATOM 1451 C C . SER A 1 187 ? 6.393 -1.647 12.236 1.00 89.88 187 SER A C 1
ATOM 1453 O O . SER A 1 187 ? 6.852 -2.745 11.897 1.00 89.88 187 SER A O 1
ATOM 1455 N N . ILE A 1 188 ? 5.337 -1.105 11.628 1.00 91.94 188 ILE A N 1
ATOM 1456 C CA . ILE A 1 188 ? 4.667 -1.748 10.495 1.00 91.94 188 ILE A CA 1
ATOM 1457 C C . ILE A 1 188 ? 5.616 -1.992 9.309 1.00 91.94 188 ILE A C 1
ATOM 1459 O O . ILE A 1 188 ? 5.490 -3.006 8.625 1.00 91.94 188 ILE A O 1
ATOM 1463 N N . LEU A 1 189 ? 6.618 -1.129 9.090 1.00 94.00 189 LEU A N 1
ATOM 1464 C CA . LEU A 1 189 ? 7.582 -1.318 8.001 1.00 94.00 189 LEU A CA 1
ATOM 1465 C C . LEU A 1 189 ? 8.469 -2.535 8.225 1.00 94.00 189 LEU A C 1
ATOM 1467 O O . LEU A 1 189 ? 8.732 -3.271 7.277 1.00 94.00 189 LEU A O 1
ATOM 1471 N N . ARG A 1 190 ? 8.907 -2.776 9.465 1.00 94.31 190 ARG A N 1
ATOM 1472 C CA . ARG A 1 190 ? 9.698 -3.968 9.783 1.00 94.31 190 ARG A CA 1
ATOM 1473 C C . ARG A 1 190 ? 8.926 -5.243 9.480 1.00 94.31 190 ARG A C 1
ATOM 1475 O O . ARG A 1 190 ? 9.480 -6.155 8.877 1.00 94.31 190 ARG A O 1
ATOM 1482 N N . ARG A 1 191 ? 7.639 -5.272 9.831 1.00 94.06 191 ARG A N 1
ATOM 1483 C CA . ARG A 1 191 ? 6.755 -6.406 9.528 1.00 94.06 191 ARG A CA 1
ATOM 1484 C C . ARG A 1 191 ? 6.609 -6.610 8.027 1.00 94.06 191 ARG A C 1
ATOM 1486 O O . ARG A 1 191 ? 6.774 -7.723 7.548 1.00 94.06 191 ARG A O 1
ATOM 1493 N N . VAL A 1 192 ? 6.401 -5.529 7.272 1.00 94.88 192 VAL A N 1
ATOM 1494 C CA . VAL A 1 192 ? 6.367 -5.586 5.801 1.00 94.88 192 VAL A CA 1
ATOM 1495 C C . VAL A 1 192 ? 7.681 -6.129 5.234 1.00 94.88 192 VAL A C 1
ATOM 1497 O O . VAL A 1 192 ? 7.643 -6.967 4.341 1.00 94.88 192 VAL A O 1
ATOM 1500 N N . SER A 1 193 ? 8.838 -5.701 5.748 1.00 94.94 193 SER A N 1
ATOM 1501 C CA . SER A 1 193 ? 10.144 -6.245 5.343 1.00 94.94 193 SER A CA 1
ATOM 1502 C C . SER A 1 193 ? 10.222 -7.752 5.573 1.00 94.94 193 SER A C 1
ATOM 1504 O O . SER A 1 193 ? 10.544 -8.497 4.647 1.00 94.94 193 SER A O 1
ATOM 1506 N N . HIS A 1 194 ? 9.849 -8.198 6.774 1.00 93.88 194 HIS A N 1
ATOM 1507 C CA . HIS A 1 194 ? 9.875 -9.605 7.156 1.00 93.88 194 HIS A CA 1
ATOM 1508 C C . HIS A 1 194 ? 9.034 -10.478 6.210 1.00 93.88 194 HIS A C 1
ATOM 1510 O O . HIS A 1 194 ? 9.509 -11.522 5.767 1.00 93.88 194 HIS A O 1
ATOM 1516 N N . GLU A 1 195 ? 7.843 -10.017 5.808 1.00 92.75 195 GLU A N 1
ATOM 1517 C CA . GLU A 1 195 ? 6.985 -10.734 4.850 1.00 92.75 195 GLU A CA 1
ATOM 1518 C C . GLU A 1 195 ? 7.680 -11.044 3.516 1.00 92.75 195 GLU A C 1
ATOM 1520 O O . GLU A 1 195 ? 7.430 -12.080 2.894 1.00 92.75 195 GLU A O 1
ATOM 1525 N N . PHE A 1 196 ? 8.574 -10.165 3.062 1.00 90.75 196 PHE A N 1
ATOM 1526 C CA . PHE A 1 196 ? 9.307 -10.381 1.821 1.00 90.75 196 PHE A CA 1
ATOM 1527 C C . PHE A 1 196 ? 10.639 -11.099 2.023 1.00 90.75 196 PHE A C 1
ATOM 1529 O O . PHE A 1 196 ? 11.007 -11.915 1.180 1.00 90.75 196 PHE A O 1
ATOM 1536 N N . GLU A 1 197 ? 11.350 -10.853 3.121 1.00 89.75 197 GLU A N 1
ATOM 1537 C CA . GLU A 1 197 ? 12.647 -11.483 3.411 1.00 89.75 197 GLU A CA 1
ATOM 1538 C C . GLU A 1 197 ? 12.547 -13.006 3.584 1.00 89.75 197 GLU A C 1
ATOM 1540 O O . GLU A 1 197 ? 13.511 -13.721 3.310 1.00 89.75 197 GLU A O 1
ATOM 1545 N N . LEU A 1 198 ? 11.370 -13.528 3.949 1.00 85.19 198 LEU A N 1
ATOM 1546 C CA . LEU A 1 198 ? 11.109 -14.971 3.991 1.00 85.19 198 LEU A CA 1
ATOM 1547 C C . LEU A 1 198 ? 11.203 -15.646 2.614 1.00 85.19 198 LEU A C 1
ATOM 1549 O O . LEU A 1 198 ? 11.481 -16.842 2.530 1.00 85.19 198 LEU A O 1
ATOM 1553 N N . THR A 1 199 ? 10.953 -14.906 1.531 1.00 81.69 199 THR A N 1
ATOM 1554 C CA . THR A 1 199 ? 10.794 -15.481 0.184 1.00 81.69 199 THR A CA 1
ATOM 1555 C C . THR A 1 199 ? 11.750 -14.895 -0.848 1.00 81.69 199 THR A C 1
ATOM 1557 O O . THR A 1 199 ? 12.095 -15.570 -1.822 1.00 81.69 199 THR A O 1
ATOM 1560 N N . LEU A 1 200 ? 12.229 -13.669 -0.644 1.00 85.50 200 LEU A N 1
ATOM 1561 C CA . LEU A 1 200 ? 12.975 -12.890 -1.625 1.00 85.50 200 LEU A CA 1
ATOM 1562 C C . LEU A 1 200 ? 14.241 -12.287 -1.016 1.00 85.50 200 LEU A C 1
ATOM 1564 O O . LEU A 1 200 ? 14.297 -11.928 0.155 1.00 85.50 200 LEU A O 1
ATOM 1568 N N . LYS A 1 201 ? 15.265 -12.139 -1.856 1.00 84.31 201 LYS A N 1
ATOM 1569 C CA . LYS A 1 201 ? 16.512 -11.447 -1.528 1.00 84.31 201 LYS A CA 1
ATOM 1570 C C . LYS A 1 201 ? 16.559 -10.103 -2.234 1.00 84.31 201 LYS A C 1
ATOM 1572 O O . LYS A 1 201 ? 16.453 -10.056 -3.464 1.00 84.31 201 LYS A O 1
ATOM 1577 N N . PHE A 1 202 ? 16.798 -9.038 -1.476 1.00 85.81 202 PHE A N 1
ATOM 1578 C CA . PHE A 1 202 ? 16.937 -7.678 -1.997 1.00 85.81 202 PHE A CA 1
ATOM 1579 C C . PHE A 1 202 ? 18.305 -7.077 -1.690 1.00 85.81 202 PHE A C 1
ATOM 1581 O O . PHE A 1 202 ? 18.995 -7.509 -0.772 1.00 85.81 202 PHE A O 1
ATOM 1588 N N . GLY A 1 203 ? 18.685 -6.047 -2.445 1.00 83.75 203 GLY A N 1
ATOM 1589 C CA . GLY A 1 203 ? 19.784 -5.161 -2.062 1.00 83.75 203 GLY A CA 1
ATOM 1590 C C . GLY A 1 203 ? 20.156 -4.147 -3.142 1.00 83.75 203 GLY A C 1
ATOM 1591 O O . GLY A 1 203 ? 19.304 -3.754 -3.946 1.00 83.75 203 GLY A O 1
ATOM 1592 N N . PHE A 1 204 ? 21.418 -3.705 -3.138 1.00 82.06 204 PHE A N 1
ATOM 1593 C CA . PHE A 1 204 ? 21.919 -2.608 -3.973 1.00 82.06 204 PHE A CA 1
ATOM 1594 C C . PHE A 1 204 ? 23.085 -3.006 -4.869 1.00 82.06 204 PHE A C 1
ATOM 1596 O O . PHE A 1 204 ? 23.737 -4.026 -4.681 1.00 82.06 204 PHE A O 1
ATOM 1603 N N . GLU A 1 205 ? 23.342 -2.148 -5.849 1.00 69.31 205 GLU A N 1
ATOM 1604 C CA . GLU A 1 205 ? 24.371 -2.331 -6.870 1.00 69.31 205 GLU A CA 1
ATOM 1605 C C . GLU A 1 205 ? 25.712 -1.676 -6.513 1.00 69.31 205 GLU A C 1
ATOM 1607 O O . GLU A 1 205 ? 26.635 -1.733 -7.321 1.00 69.31 205 GLU A O 1
ATOM 1612 N N . ASP A 1 206 ? 25.829 -1.046 -5.339 1.00 54.78 206 ASP A N 1
ATOM 1613 C CA . ASP A 1 206 ? 27.023 -0.292 -4.955 1.00 54.78 206 ASP A CA 1
ATOM 1614 C C . ASP A 1 206 ? 28.197 -1.232 -4.619 1.00 54.78 206 ASP A C 1
ATOM 1616 O O . ASP A 1 206 ? 28.508 -1.515 -3.468 1.00 54.78 206 ASP A O 1
ATOM 1620 N N . GLY A 1 207 ? 28.852 -1.692 -5.691 1.00 45.25 207 GLY A N 1
ATOM 1621 C CA . GLY A 1 207 ? 30.290 -1.915 -5.807 1.00 45.25 207 GLY A CA 1
ATOM 1622 C C . GLY A 1 207 ? 30.850 -3.196 -5.198 1.00 45.25 207 GLY A C 1
ATOM 1623 O O . GLY A 1 207 ? 31.230 -3.189 -4.037 1.00 45.25 207 GLY A O 1
ATOM 1624 N N . GLU A 1 208 ? 31.020 -4.233 -6.030 1.00 38.00 208 GLU A N 1
ATOM 1625 C CA . GLU A 1 208 ? 32.106 -5.249 -6.039 1.00 38.00 208 GLU A CA 1
ATOM 1626 C C . GLU A 1 208 ? 32.563 -5.939 -4.735 1.00 38.00 208 GLU A C 1
ATOM 1628 O O . GLU A 1 208 ? 33.459 -6.782 -4.757 1.00 38.00 208 GLU A O 1
ATOM 1633 N N . ARG A 1 209 ? 31.938 -5.686 -3.593 1.00 38.97 209 ARG A N 1
ATOM 1634 C CA . ARG A 1 209 ? 32.153 -6.426 -2.359 1.00 38.97 209 ARG A CA 1
ATOM 1635 C C . ARG A 1 209 ? 30.834 -7.071 -2.017 1.00 38.97 209 ARG A C 1
ATOM 1637 O O . ARG A 1 209 ? 29.899 -6.394 -1.613 1.00 38.97 209 ARG A O 1
ATOM 1644 N N . GLY A 1 210 ? 30.782 -8.389 -2.179 1.00 44.22 210 GLY A N 1
ATOM 1645 C CA . GLY A 1 210 ? 29.709 -9.254 -1.693 1.00 44.22 210 GLY A CA 1
ATOM 1646 C C . GLY A 1 210 ? 29.611 -9.276 -0.165 1.00 44.22 210 GLY A C 1
ATOM 1647 O O . GLY A 1 210 ? 29.615 -10.344 0.434 1.00 44.22 210 GLY A O 1
ATOM 1648 N N . GLY A 1 211 ? 29.572 -8.105 0.469 1.00 46.31 211 GLY A N 1
ATOM 1649 C CA . GLY A 1 211 ? 29.069 -7.944 1.816 1.00 46.31 211 GLY A CA 1
ATOM 1650 C C . GLY A 1 211 ? 27.586 -7.648 1.699 1.00 46.31 211 GLY A C 1
ATOM 1651 O O . GLY A 1 211 ? 27.210 -6.629 1.125 1.00 46.31 211 GLY A O 1
ATOM 1652 N N . GLU A 1 212 ? 26.751 -8.539 2.224 1.00 55.50 212 GLU A N 1
ATOM 1653 C CA . GLU A 1 212 ? 25.367 -8.224 2.565 1.00 55.50 212 GLU A CA 1
ATOM 1654 C C . GLU A 1 212 ? 25.392 -7.020 3.517 1.00 55.50 212 GLU A C 1
ATOM 1656 O O . GLU A 1 212 ? 25.525 -7.170 4.730 1.00 55.50 212 GLU A O 1
ATOM 1661 N N . SER A 1 213 ? 25.347 -5.796 2.986 1.00 57.09 213 SER A N 1
ATOM 1662 C CA . SER A 1 213 ? 25.041 -4.639 3.814 1.00 57.09 213 SER A CA 1
ATOM 1663 C C . SER A 1 213 ? 23.597 -4.836 4.253 1.00 57.09 213 SER A C 1
ATOM 1665 O O . SER A 1 213 ? 22.684 -4.659 3.442 1.00 57.09 213 SER A O 1
ATOM 1667 N N . SER A 1 214 ? 23.397 -5.287 5.490 1.00 80.38 214 SER A N 1
ATOM 1668 C CA . SER A 1 214 ? 22.064 -5.496 6.036 1.00 80.38 214 SER A CA 1
ATOM 1669 C C . SER A 1 214 ? 21.330 -4.160 6.027 1.00 80.38 214 SER A C 1
ATOM 1671 O O . SER A 1 214 ? 21.675 -3.213 6.738 1.00 80.38 214 SER A O 1
ATOM 1673 N N . ILE A 1 215 ? 20.343 -4.053 5.143 1.00 86.62 215 ILE A N 1
ATOM 1674 C CA . ILE A 1 215 ? 19.440 -2.912 5.120 1.00 86.62 215 ILE A CA 1
ATOM 1675 C C . ILE A 1 215 ? 18.654 -2.982 6.425 1.00 86.62 215 ILE A C 1
ATOM 1677 O O . ILE A 1 215 ? 18.169 -4.044 6.804 1.00 86.62 215 ILE A O 1
ATOM 1681 N N . ASN A 1 216 ? 18.544 -1.862 7.136 1.00 92.62 216 ASN A N 1
ATOM 1682 C CA . ASN A 1 216 ? 17.658 -1.798 8.289 1.00 92.62 216 ASN A CA 1
ATOM 1683 C C . ASN A 1 216 ? 16.233 -2.204 7.851 1.00 92.62 216 ASN A C 1
ATOM 1685 O O . ASN A 1 216 ? 15.732 -1.684 6.858 1.00 92.62 216 ASN A O 1
ATOM 1689 N N . ALA A 1 217 ? 15.586 -3.115 8.578 1.00 93.06 217 ALA A N 1
ATOM 1690 C CA . ALA A 1 217 ? 14.301 -3.678 8.163 1.00 93.06 217 ALA A CA 1
ATOM 1691 C C . ALA A 1 217 ? 13.180 -2.626 8.036 1.00 93.06 217 ALA A C 1
ATOM 1693 O O . ALA A 1 217 ? 12.350 -2.716 7.136 1.00 93.06 217 ALA A O 1
ATOM 1694 N N . ASP A 1 218 ? 13.178 -1.578 8.870 1.00 93.38 218 ASP A N 1
ATOM 1695 C CA . ASP A 1 218 ? 12.225 -0.470 8.725 1.00 93.38 218 ASP A CA 1
ATOM 1696 C C . ASP A 1 218 ? 12.473 0.274 7.404 1.00 93.38 218 ASP A C 1
ATOM 1698 O O . ASP A 1 218 ? 11.556 0.529 6.624 1.00 93.38 218 ASP A O 1
ATOM 1702 N N . LEU A 1 219 ? 13.741 0.556 7.099 1.00 94.44 219 LEU A N 1
ATOM 1703 C CA . LEU A 1 219 ? 14.138 1.183 5.841 1.00 94.44 219 LEU A CA 1
ATOM 1704 C C . LEU A 1 219 ? 13.788 0.310 4.623 1.00 94.44 219 LEU A C 1
ATOM 1706 O O . LEU A 1 219 ? 13.314 0.841 3.617 1.00 94.44 219 LEU A O 1
ATOM 1710 N N . LEU A 1 220 ? 13.979 -1.011 4.710 1.00 95.00 220 LEU A N 1
ATOM 1711 C CA . LEU A 1 220 ? 13.631 -1.954 3.644 1.00 95.00 220 LEU A CA 1
ATOM 1712 C C . LEU A 1 220 ? 12.116 -1.998 3.403 1.00 95.00 220 LEU A C 1
ATOM 1714 O O . LEU A 1 220 ? 11.688 -1.875 2.256 1.00 95.00 220 LEU A O 1
ATOM 1718 N N . GLY A 1 221 ? 11.302 -2.085 4.458 1.00 96.06 221 GLY A N 1
ATOM 1719 C CA . GLY A 1 221 ? 9.842 -2.064 4.342 1.00 96.06 221 GLY A CA 1
ATOM 1720 C C . GLY A 1 221 ? 9.320 -0.797 3.662 1.00 96.06 221 GLY A C 1
ATOM 1721 O O . GLY A 1 221 ? 8.565 -0.870 2.691 1.00 96.06 221 GLY A O 1
ATOM 1722 N N . GLY A 1 222 ? 9.784 0.378 4.101 1.00 96.69 222 GLY A N 1
ATOM 1723 C CA . GLY A 1 222 ? 9.401 1.655 3.484 1.00 96.69 222 GLY A CA 1
ATOM 1724 C C . GLY A 1 222 ? 9.878 1.772 2.036 1.00 96.69 222 GLY A C 1
ATOM 1725 O O . GLY A 1 222 ? 9.182 2.316 1.171 1.00 96.69 222 GLY A O 1
ATOM 1726 N N . ALA A 1 223 ? 11.062 1.235 1.746 1.00 96.88 223 ALA A N 1
ATOM 1727 C CA . ALA A 1 223 ? 11.602 1.216 0.402 1.00 96.88 223 ALA A CA 1
ATOM 1728 C C . ALA A 1 223 ? 10.824 0.307 -0.548 1.00 96.88 223 ALA A C 1
ATOM 1730 O O . ALA A 1 223 ? 10.599 0.716 -1.682 1.00 96.88 223 ALA A O 1
ATOM 1731 N N . LEU A 1 224 ? 10.389 -0.875 -0.103 1.00 97.06 224 LEU A N 1
ATOM 1732 C CA . LEU A 1 224 ? 9.551 -1.787 -0.888 1.00 97.06 224 LEU A CA 1
ATOM 1733 C C . LEU A 1 224 ? 8.240 -1.109 -1.300 1.00 97.06 224 LEU A C 1
ATOM 1735 O O . LEU A 1 224 ? 7.879 -1.124 -2.479 1.00 97.06 224 LEU A O 1
ATOM 1739 N N . ILE A 1 225 ? 7.588 -0.427 -0.353 1.00 97.69 225 ILE A N 1
ATOM 1740 C CA . ILE A 1 225 ? 6.384 0.374 -0.610 1.00 97.69 225 ILE A CA 1
ATOM 1741 C C . ILE A 1 225 ? 6.694 1.489 -1.615 1.00 97.69 225 ILE A C 1
ATOM 1743 O O . ILE A 1 225 ? 6.018 1.610 -2.636 1.00 97.69 225 ILE A O 1
ATOM 1747 N N . SER A 1 226 ? 7.757 2.266 -1.390 1.00 97.50 226 SER A N 1
ATOM 1748 C CA . SER A 1 226 ? 8.150 3.350 -2.302 1.00 97.50 226 SER A CA 1
ATOM 1749 C C . SER A 1 226 ? 8.484 2.855 -3.710 1.00 97.50 226 SER A C 1
ATOM 1751 O O . SER A 1 226 ? 8.082 3.488 -4.683 1.00 97.50 226 SER A O 1
ATOM 1753 N N . SER A 1 227 ? 9.191 1.729 -3.846 1.00 96.88 227 SER A N 1
ATOM 1754 C CA . SER A 1 227 ? 9.483 1.109 -5.141 1.00 96.88 227 SER A CA 1
ATOM 1755 C C . SER A 1 227 ? 8.200 0.711 -5.868 1.00 96.88 227 SER A C 1
ATOM 1757 O O . SER A 1 227 ? 8.059 1.001 -7.056 1.00 96.88 227 SER A O 1
ATOM 1759 N N . ALA A 1 228 ? 7.255 0.088 -5.162 1.00 96.88 228 ALA A N 1
ATOM 1760 C CA . ALA A 1 228 ? 5.969 -0.298 -5.727 1.00 96.88 228 ALA A CA 1
ATOM 1761 C C . ALA A 1 228 ? 5.144 0.922 -6.164 1.00 96.88 228 ALA A C 1
ATOM 1763 O O . ALA A 1 228 ? 4.582 0.917 -7.259 1.00 96.88 228 ALA A O 1
ATOM 1764 N N . LEU A 1 229 ? 5.138 2.005 -5.379 1.00 96.75 229 LEU A N 1
ATOM 1765 C CA . LEU A 1 229 ? 4.481 3.262 -5.750 1.00 96.75 229 LEU A CA 1
ATOM 1766 C C . LEU A 1 229 ? 5.144 3.924 -6.968 1.00 96.75 229 LEU A C 1
ATOM 1768 O O . LEU A 1 229 ? 4.432 4.360 -7.871 1.00 96.75 229 LEU A O 1
ATOM 1772 N N . TYR A 1 230 ? 6.481 3.937 -7.066 1.00 95.50 230 TYR A N 1
ATOM 1773 C CA . TYR A 1 230 ? 7.189 4.393 -8.273 1.00 95.50 230 TYR A CA 1
ATOM 1774 C C . TYR A 1 230 ? 6.841 3.560 -9.512 1.00 95.50 230 TYR A C 1
ATOM 1776 O O . TYR A 1 230 ? 6.716 4.085 -10.623 1.00 95.50 230 TYR A O 1
ATOM 1784 N N . ARG A 1 231 ? 6.665 2.248 -9.341 1.00 92.75 231 ARG A N 1
ATOM 1785 C CA . ARG A 1 231 ? 6.207 1.371 -10.419 1.00 92.75 231 ARG A CA 1
ATOM 1786 C C . ARG A 1 231 ? 4.762 1.695 -10.803 1.00 92.75 231 ARG A C 1
ATOM 1788 O O . ARG A 1 231 ? 4.463 1.832 -11.989 1.00 92.75 231 ARG A O 1
ATOM 1795 N N . GLY A 1 232 ? 3.898 1.915 -9.813 1.00 93.06 232 GLY A N 1
ATOM 1796 C CA . GLY A 1 232 ? 2.530 2.395 -9.985 1.00 93.06 232 GLY A CA 1
ATOM 1797 C C . GLY A 1 232 ? 2.464 3.681 -10.815 1.00 93.06 232 GLY A C 1
ATOM 1798 O O . GLY A 1 232 ? 1.837 3.697 -11.874 1.00 93.06 232 GLY A O 1
ATOM 1799 N N . THR A 1 233 ? 3.194 4.728 -10.423 1.00 91.50 233 THR A N 1
ATOM 1800 C CA . THR A 1 233 ? 3.264 6.002 -11.170 1.00 91.50 233 THR A CA 1
ATOM 1801 C C . THR A 1 233 ? 3.855 5.855 -12.570 1.00 91.50 233 THR A C 1
ATOM 1803 O O . THR A 1 233 ? 3.524 6.637 -13.461 1.00 91.50 233 THR A O 1
ATOM 1806 N N . SER A 1 234 ? 4.711 4.852 -12.784 1.00 88.38 234 SER A N 1
ATOM 1807 C CA . SER A 1 234 ? 5.338 4.549 -14.075 1.00 88.38 234 SER A CA 1
ATOM 1808 C C . SER A 1 234 ? 4.412 3.831 -15.071 1.00 88.38 234 SER A C 1
ATOM 1810 O O . SER A 1 234 ? 4.855 3.503 -16.175 1.00 88.38 234 SER A O 1
ATOM 1812 N N . GLY A 1 235 ? 3.147 3.593 -14.711 1.00 86.50 235 GLY A N 1
ATOM 1813 C CA . GLY A 1 235 ? 2.135 2.958 -15.564 1.00 86.50 235 GLY A CA 1
ATOM 1814 C C . GLY A 1 235 ? 1.488 1.707 -14.966 1.00 86.50 235 GLY A C 1
ATOM 1815 O O . GLY A 1 235 ? 0.671 1.077 -15.633 1.00 86.50 235 GLY A O 1
ATOM 1816 N N . GLY A 1 236 ? 1.837 1.333 -13.730 1.00 88.12 236 GLY A N 1
ATOM 1817 C CA . GLY A 1 236 ? 1.127 0.287 -12.989 1.00 88.12 236 GLY A CA 1
ATOM 1818 C C . GLY A 1 236 ? -0.262 0.734 -12.521 1.00 88.12 236 GLY A C 1
ATOM 1819 O O . GLY A 1 236 ? -1.187 -0.069 -12.463 1.00 88.12 236 GLY A O 1
ATOM 1820 N N . LEU A 1 237 ? -0.446 2.023 -12.254 1.00 92.00 237 LEU A N 1
ATOM 1821 C CA . LEU A 1 237 ? -1.703 2.587 -11.771 1.00 92.00 237 LEU A CA 1
ATOM 1822 C C . LEU A 1 237 ? -2.394 3.438 -12.842 1.00 92.00 237 LEU A C 1
ATOM 1824 O O . LEU A 1 237 ? -1.709 4.058 -13.667 1.00 92.00 237 LEU A O 1
ATOM 1828 N N . PRO A 1 238 ? -3.737 3.500 -12.827 1.00 89.81 238 PRO A N 1
ATOM 1829 C CA . PRO A 1 238 ? -4.467 4.425 -13.674 1.00 89.81 238 PRO A CA 1
ATOM 1830 C C . PRO A 1 238 ? -4.131 5.883 -13.321 1.00 89.81 238 PRO A C 1
ATOM 1832 O O . PRO A 1 238 ? -3.757 6.182 -12.182 1.00 89.81 238 PRO A O 1
ATOM 1835 N N . PRO A 1 239 ? -4.302 6.823 -14.269 1.00 87.69 239 PRO A N 1
ATOM 1836 C CA . PRO A 1 239 ? -3.976 8.232 -14.063 1.00 87.69 239 PRO A CA 1
ATOM 1837 C C . PRO A 1 239 ? -4.613 8.869 -12.826 1.00 87.69 239 PRO A C 1
ATOM 1839 O O . PRO A 1 239 ? -3.958 9.675 -12.173 1.00 87.69 239 PRO A O 1
ATOM 1842 N N . TRP A 1 240 ? -5.858 8.506 -12.506 1.00 87.81 240 TRP A N 1
ATOM 1843 C CA . TRP A 1 240 ? -6.580 9.047 -11.355 1.00 87.81 240 TRP A CA 1
ATOM 1844 C C . TRP A 1 240 ? -5.970 8.578 -10.027 1.00 87.81 240 TRP A C 1
ATOM 1846 O O . TRP A 1 240 ? -5.714 9.411 -9.171 1.00 87.81 240 TRP A O 1
ATOM 1856 N N . ALA A 1 241 ? -5.596 7.300 -9.899 1.00 91.12 241 ALA A N 1
ATOM 1857 C CA . ALA A 1 241 ? -4.980 6.773 -8.677 1.00 91.12 241 ALA A CA 1
ATOM 1858 C C . ALA A 1 241 ? -3.589 7.376 -8.428 1.00 91.12 241 ALA A C 1
ATOM 1860 O O . ALA A 1 241 ? -3.155 7.546 -7.292 1.00 91.12 241 ALA A O 1
ATOM 1861 N N . VAL A 1 242 ? -2.879 7.756 -9.497 1.00 90.94 242 VAL A N 1
ATOM 1862 C CA . VAL A 1 242 ? -1.607 8.487 -9.390 1.00 90.94 242 VAL A CA 1
ATOM 1863 C C . VAL A 1 242 ? -1.785 9.862 -8.735 1.00 90.94 242 VAL A C 1
ATOM 1865 O O . VAL A 1 242 ? -0.828 10.394 -8.166 1.00 90.94 242 VAL A O 1
ATOM 1868 N N . GLU A 1 243 ? -2.980 10.456 -8.797 1.00 89.31 243 GLU A N 1
ATOM 1869 C CA . GLU A 1 243 ? -3.263 11.715 -8.107 1.00 89.31 243 GLU A CA 1
ATOM 1870 C C . GLU A 1 243 ? -3.344 11.562 -6.584 1.00 89.31 243 GLU A C 1
ATOM 1872 O O . GLU A 1 243 ? -3.044 12.550 -5.907 1.00 89.31 243 GLU A O 1
ATOM 1877 N N . ASP A 1 244 ? -3.652 10.359 -6.082 1.00 90.06 244 ASP A N 1
ATOM 1878 C CA . ASP A 1 244 ? -3.867 10.046 -4.658 1.00 90.06 244 ASP A CA 1
ATOM 1879 C C . ASP A 1 244 ? -2.587 9.576 -3.943 1.00 90.06 244 ASP A C 1
ATOM 1881 O O . ASP A 1 244 ? -2.444 9.709 -2.730 1.00 90.06 244 ASP A O 1
ATOM 1885 N N . ILE A 1 245 ? -1.580 9.123 -4.698 1.00 92.12 245 ILE A N 1
ATOM 1886 C CA . ILE A 1 245 ? -0.268 8.695 -4.172 1.00 92.12 245 ILE A CA 1
ATOM 1887 C C . ILE A 1 245 ? 0.407 9.706 -3.215 1.00 92.12 245 ILE A C 1
ATOM 1889 O O . ILE A 1 245 ? 1.056 9.268 -2.262 1.00 92.12 245 ILE A O 1
ATOM 1893 N N . PRO A 1 246 ? 0.310 11.041 -3.395 1.00 92.31 246 PRO A N 1
ATOM 1894 C CA . PRO A 1 246 ? 0.840 11.986 -2.414 1.00 92.31 246 PRO A CA 1
ATOM 1895 C C . PRO A 1 246 ? 0.240 11.830 -1.011 1.00 92.31 246 PRO A C 1
ATOM 1897 O O . PRO A 1 246 ? 0.970 12.054 -0.050 1.00 92.31 246 PRO A O 1
ATOM 1900 N N . GLY A 1 247 ? -1.032 11.429 -0.885 1.00 93.44 247 GLY A N 1
ATOM 1901 C CA . GLY A 1 247 ? -1.667 11.129 0.405 1.00 93.44 247 GLY A CA 1
ATOM 1902 C C . GLY A 1 247 ? -0.974 9.963 1.108 1.00 93.44 247 GLY A C 1
ATOM 1903 O O . GLY A 1 247 ? -0.575 10.078 2.263 1.00 93.44 247 GLY A O 1
ATOM 1904 N N . VAL A 1 248 ? -0.663 8.902 0.361 1.00 95.31 248 VAL A N 1
ATOM 1905 C CA . VAL A 1 248 ? 0.096 7.742 0.861 1.00 95.31 248 VAL A CA 1
ATOM 1906 C C . VAL A 1 248 ? 1.511 8.128 1.316 1.00 95.31 248 VAL A C 1
ATOM 1908 O O . VAL A 1 248 ? 1.967 7.711 2.382 1.00 95.31 248 VAL A O 1
ATOM 1911 N N . TYR A 1 249 ? 2.225 8.952 0.543 1.00 95.75 249 TYR A N 1
ATOM 1912 C CA . TYR A 1 249 ? 3.547 9.444 0.956 1.00 95.75 249 TYR A CA 1
ATOM 1913 C C . TYR A 1 249 ? 3.477 10.370 2.175 1.00 95.75 249 TYR A C 1
ATOM 1915 O O . TYR A 1 249 ? 4.379 10.327 3.013 1.00 95.75 249 TYR A O 1
ATOM 1923 N N . SER A 1 250 ? 2.415 11.169 2.287 1.00 94.00 250 SER A N 1
ATOM 1924 C CA . SER A 1 250 ? 2.138 12.001 3.459 1.00 94.00 250 SER A CA 1
ATOM 1925 C C . SER A 1 250 ? 1.929 11.151 4.704 1.00 94.00 250 SER A C 1
ATOM 1927 O O . SER A 1 250 ? 2.625 11.343 5.702 1.00 94.00 250 SER A O 1
ATOM 1929 N N . ALA A 1 251 ? 1.068 10.139 4.607 1.00 93.44 251 ALA A N 1
ATOM 1930 C CA . ALA A 1 251 ? 0.846 9.159 5.659 1.00 93.44 251 ALA A CA 1
ATOM 1931 C C . ALA A 1 251 ? 2.159 8.518 6.113 1.00 93.44 251 ALA A C 1
ATOM 1933 O O . ALA A 1 251 ? 2.506 8.588 7.288 1.00 93.44 251 ALA A O 1
ATOM 1934 N N . MET A 1 252 ? 2.963 8.014 5.173 1.00 94.50 252 MET A N 1
ATOM 1935 C CA . MET A 1 252 ? 4.266 7.427 5.486 1.00 94.50 252 MET A CA 1
ATOM 1936 C C . MET A 1 252 ? 5.236 8.429 6.139 1.00 94.50 252 MET A C 1
ATOM 1938 O O . MET A 1 252 ? 5.990 8.061 7.040 1.00 94.50 252 MET A O 1
ATOM 1942 N N . PHE A 1 253 ? 5.243 9.696 5.718 1.00 93.94 253 PHE A N 1
ATOM 1943 C CA . PHE A 1 253 ? 6.087 10.724 6.331 1.00 93.94 253 PHE A CA 1
ATOM 1944 C C . PHE A 1 253 ? 5.668 11.027 7.777 1.00 93.94 253 PHE A C 1
ATOM 1946 O O . PHE A 1 253 ? 6.517 11.084 8.670 1.00 93.94 253 PHE A O 1
ATOM 1953 N N . HIS A 1 254 ? 4.369 11.204 8.015 1.00 90.25 254 HIS A N 1
ATOM 1954 C CA . HIS A 1 254 ? 3.843 11.592 9.320 1.00 90.25 254 HIS A CA 1
ATOM 1955 C C . HIS A 1 254 ? 3.768 10.421 10.303 1.00 90.25 254 HIS A C 1
ATOM 1957 O O . HIS A 1 254 ? 4.285 10.543 11.412 1.00 90.25 254 HIS A O 1
ATOM 1963 N N . GLY A 1 255 ? 3.159 9.304 9.904 1.00 86.00 255 GLY A N 1
ATOM 1964 C CA . GLY A 1 255 ? 2.921 8.154 10.776 1.00 86.00 255 GLY A CA 1
ATOM 1965 C C . GLY A 1 255 ? 4.175 7.321 11.010 1.00 86.00 255 GLY A C 1
ATOM 1966 O O . GLY A 1 255 ? 4.488 6.966 12.144 1.00 86.00 255 GLY A O 1
ATOM 1967 N N . VAL A 1 256 ? 4.945 7.062 9.952 1.00 87.31 256 VAL A N 1
ATOM 1968 C CA . VAL A 1 256 ? 6.054 6.102 10.013 1.00 87.31 256 VAL A CA 1
ATOM 1969 C C . VAL A 1 256 ? 7.414 6.772 10.176 1.00 87.31 256 VAL A C 1
ATOM 1971 O O . VAL A 1 256 ? 8.218 6.364 11.011 1.00 87.31 256 VAL A O 1
ATOM 1974 N N . CYS A 1 257 ? 7.688 7.825 9.404 1.00 89.69 257 CYS A N 1
ATOM 1975 C CA . CYS A 1 257 ? 8.969 8.532 9.487 1.00 89.69 257 CYS A CA 1
ATOM 1976 C C . CYS A 1 257 ? 9.028 9.515 10.661 1.00 89.69 257 CYS A C 1
ATOM 1978 O O . CYS A 1 257 ? 10.052 10.179 10.820 1.00 89.69 257 CYS A O 1
ATOM 1980 N N . GLN A 1 258 ? 7.949 9.647 11.444 1.00 89.25 258 GLN A N 1
ATOM 1981 C CA . GLN A 1 258 ? 7.836 10.592 12.560 1.00 89.25 258 GLN A CA 1
ATOM 1982 C C . GLN A 1 258 ? 8.231 12.016 12.148 1.00 89.25 258 GLN A C 1
ATOM 1984 O O . GLN A 1 258 ? 8.919 12.730 12.874 1.00 89.25 258 GLN A O 1
ATOM 1989 N N . GLN A 1 259 ? 7.834 12.410 10.934 1.00 89.44 259 GLN A N 1
ATOM 1990 C CA . GLN A 1 259 ? 8.142 13.713 10.345 1.00 89.44 259 GLN A CA 1
ATOM 1991 C C . GLN A 1 259 ? 9.644 13.995 10.181 1.00 89.44 259 GLN A C 1
ATOM 1993 O O . GLN A 1 259 ? 10.044 15.153 10.111 1.00 89.44 259 GLN A O 1
ATOM 1998 N N . ASN A 1 260 ? 10.490 12.962 10.099 1.00 92.19 260 ASN A N 1
ATOM 1999 C CA . ASN A 1 260 ? 11.923 13.104 9.858 1.00 92.19 260 ASN A CA 1
ATOM 2000 C C . ASN A 1 260 ? 12.223 13.150 8.344 1.00 92.19 260 ASN A C 1
ATOM 2002 O O . ASN A 1 260 ? 12.145 12.111 7.673 1.00 92.19 260 ASN A O 1
ATOM 2006 N N . PRO A 1 261 ? 12.625 14.314 7.783 1.00 93.88 261 PRO A N 1
ATOM 2007 C CA . PRO A 1 261 ? 12.920 14.449 6.356 1.00 93.88 261 PRO A CA 1
ATOM 2008 C C . PRO A 1 261 ? 14.029 13.521 5.874 1.00 93.88 261 PRO A C 1
ATOM 2010 O O . PRO A 1 261 ? 13.992 13.036 4.745 1.00 93.88 261 PRO A O 1
ATOM 2013 N N . GLN A 1 262 ? 15.024 13.267 6.725 1.00 95.44 262 GLN A N 1
ATOM 2014 C CA . GLN A 1 262 ? 16.169 12.449 6.365 1.00 95.44 262 GLN A CA 1
ATOM 2015 C C . GLN A 1 262 ? 15.772 10.980 6.234 1.00 95.44 262 GLN A C 1
ATOM 2017 O O . GLN A 1 262 ? 16.106 10.368 5.222 1.00 95.44 262 GLN A O 1
ATOM 2022 N N . SER A 1 263 ? 15.023 10.440 7.201 1.00 94.75 263 SER A N 1
ATOM 2023 C CA . SER A 1 263 ? 14.513 9.063 7.143 1.00 94.75 263 SER A CA 1
ATOM 2024 C C . SER A 1 263 ? 13.618 8.849 5.923 1.00 94.75 263 SER A C 1
ATOM 2026 O O . SER A 1 263 ? 13.780 7.871 5.196 1.00 94.75 263 SER A O 1
ATOM 2028 N N . PHE A 1 264 ? 12.727 9.803 5.644 1.00 95.81 264 PHE A N 1
ATOM 2029 C CA . PHE A 1 264 ? 11.848 9.745 4.480 1.00 95.81 264 PHE A CA 1
ATOM 2030 C C . PHE A 1 264 ? 12.630 9.771 3.161 1.00 95.81 264 PHE A C 1
ATOM 2032 O O . PHE A 1 264 ? 12.434 8.913 2.303 1.00 95.81 264 PHE A O 1
ATOM 2039 N N . CYS A 1 265 ? 13.576 10.702 3.001 1.00 96.75 265 CYS A N 1
ATOM 2040 C CA . CYS A 1 265 ? 14.425 10.741 1.811 1.00 96.75 265 CYS A CA 1
ATOM 2041 C C . CYS A 1 265 ? 15.305 9.493 1.667 1.00 96.75 265 CYS A C 1
ATOM 2043 O O . CYS A 1 265 ? 15.587 9.095 0.537 1.00 96.75 265 CYS A O 1
ATOM 2045 N N . GLU A 1 266 ? 15.728 8.873 2.769 1.00 96.25 266 GLU A N 1
ATOM 2046 C CA . GLU A 1 266 ? 16.482 7.622 2.729 1.00 96.25 266 GLU A CA 1
ATOM 2047 C C . GLU A 1 266 ? 15.615 6.462 2.226 1.00 96.25 266 GLU A C 1
ATOM 2049 O O . GLU A 1 266 ? 16.034 5.748 1.317 1.00 96.25 266 GLU A O 1
ATOM 2054 N N . ILE A 1 267 ? 14.367 6.346 2.693 1.00 96.69 267 ILE A N 1
ATOM 2055 C CA . ILE A 1 267 ? 13.378 5.399 2.148 1.00 96.69 267 ILE A CA 1
ATOM 2056 C C . ILE A 1 267 ? 13.206 5.592 0.636 1.00 96.69 267 ILE A C 1
ATOM 2058 O O . ILE A 1 267 ? 13.292 4.631 -0.133 1.00 96.69 267 ILE A O 1
ATOM 2062 N N . LEU A 1 268 ? 13.021 6.837 0.184 1.00 97.00 268 LEU A N 1
ATOM 2063 C CA . LEU A 1 268 ? 12.873 7.146 -1.241 1.00 97.00 268 LEU A CA 1
ATOM 2064 C C . LEU A 1 268 ? 14.131 6.789 -2.044 1.00 97.00 268 LEU A C 1
ATOM 2066 O O . LEU A 1 268 ? 14.021 6.284 -3.168 1.00 97.00 268 LEU A O 1
ATOM 2070 N N . ARG A 1 269 ? 15.319 7.048 -1.484 1.00 96.25 269 ARG A N 1
ATOM 2071 C CA . ARG A 1 269 ? 16.617 6.734 -2.093 1.00 96.25 269 ARG A CA 1
ATOM 2072 C C . ARG A 1 269 ? 16.791 5.232 -2.250 1.00 96.25 269 ARG A C 1
ATOM 2074 O O . ARG A 1 269 ? 17.065 4.783 -3.367 1.00 96.25 269 ARG A O 1
ATOM 2081 N N . VAL A 1 270 ? 16.597 4.477 -1.170 1.00 95.50 270 VAL A N 1
ATOM 2082 C CA . VAL A 1 270 ? 16.683 3.016 -1.163 1.00 95.50 270 VAL A CA 1
ATOM 2083 C C . VAL A 1 270 ? 15.662 2.433 -2.130 1.00 95.50 270 VAL A C 1
ATOM 2085 O O . VAL A 1 270 ? 16.045 1.701 -3.038 1.00 95.50 270 VAL A O 1
ATOM 2088 N N . GLY A 1 271 ? 14.398 2.853 -2.048 1.00 95.88 271 GLY A N 1
ATOM 2089 C CA . GLY A 1 271 ? 13.339 2.395 -2.949 1.00 95.88 271 GLY A CA 1
ATOM 2090 C C . GLY A 1 271 ? 13.640 2.667 -4.429 1.00 95.88 271 GLY A C 1
ATOM 2091 O O . GLY A 1 271 ? 13.320 1.855 -5.293 1.00 95.88 271 GLY A O 1
ATOM 2092 N N . SER A 1 272 ? 14.332 3.763 -4.758 1.00 95.38 272 SER A N 1
ATOM 2093 C CA . SER A 1 272 ? 14.723 4.076 -6.144 1.00 95.38 272 SER A CA 1
ATOM 2094 C C . SER A 1 272 ? 15.853 3.195 -6.706 1.00 95.38 272 SER A C 1
ATOM 2096 O O . SER A 1 272 ? 16.132 3.234 -7.913 1.00 95.38 272 SER A O 1
ATOM 2098 N N . ASN A 1 273 ? 16.545 2.445 -5.843 1.00 94.31 273 ASN A N 1
ATOM 2099 C CA . ASN A 1 273 ? 17.701 1.616 -6.189 1.00 94.31 273 ASN A CA 1
ATOM 2100 C C . ASN A 1 273 ? 17.552 0.146 -5.792 1.00 94.31 273 ASN A C 1
ATOM 2102 O O . ASN A 1 273 ? 18.400 -0.647 -6.197 1.00 94.31 273 ASN A O 1
ATOM 2106 N N . LEU A 1 274 ? 16.491 -0.206 -5.066 1.00 94.00 274 LEU A N 1
ATOM 2107 C CA . LEU A 1 274 ? 16.221 -1.552 -4.589 1.00 94.00 274 LEU A CA 1
ATOM 2108 C C . LEU A 1 274 ? 16.136 -2.533 -5.761 1.00 94.00 274 LEU A C 1
ATOM 2110 O O . LEU A 1 274 ? 15.367 -2.318 -6.707 1.00 94.00 274 LEU A O 1
ATOM 2114 N N . ARG A 1 275 ? 16.941 -3.596 -5.699 1.00 92.50 275 ARG A N 1
ATOM 2115 C CA . ARG A 1 275 ? 16.989 -4.683 -6.681 1.00 92.50 275 ARG A CA 1
ATOM 2116 C C . ARG A 1 275 ? 16.505 -5.985 -6.076 1.00 92.50 275 ARG A C 1
ATOM 2118 O O . ARG A 1 275 ? 16.789 -6.274 -4.918 1.00 92.50 275 ARG A O 1
ATOM 2125 N N . LEU A 1 276 ? 15.841 -6.786 -6.900 1.00 90.88 276 LEU A N 1
ATOM 2126 C CA . LEU A 1 276 ? 15.578 -8.188 -6.612 1.00 90.88 276 LEU A CA 1
ATOM 2127 C C . LEU A 1 276 ? 16.819 -8.995 -7.000 1.00 90.88 276 LEU A C 1
ATOM 2129 O O . LEU A 1 276 ? 17.218 -8.945 -8.157 1.00 90.88 276 LEU A O 1
ATOM 2133 N N . PHE A 1 277 ? 17.416 -9.756 -6.089 1.00 87.25 277 PHE A N 1
ATOM 2134 C CA . PHE A 1 277 ? 18.520 -10.675 -6.409 1.00 87.25 277 PHE A CA 1
ATOM 2135 C C . PHE A 1 277 ? 18.050 -12.098 -6.674 1.00 87.25 277 PHE A C 1
ATOM 2137 O O . PHE A 1 277 ? 18.672 -12.818 -7.450 1.00 87.25 277 PHE A O 1
ATOM 2144 N N . GLY A 1 278 ? 16.930 -12.484 -6.076 1.00 83.06 278 GLY A N 1
ATOM 2145 C CA . GLY A 1 278 ? 16.248 -13.722 -6.394 1.00 83.06 278 GLY A CA 1
ATOM 2146 C C . GLY A 1 278 ? 15.418 -14.235 -5.229 1.00 83.06 278 GLY A C 1
ATOM 2147 O O . GLY A 1 278 ? 15.085 -13.474 -4.326 1.00 83.06 278 GLY A O 1
ATOM 2148 N N . ALA A 1 279 ? 15.080 -15.519 -5.263 1.00 79.38 279 ALA A N 1
ATOM 2149 C CA . ALA A 1 279 ? 14.321 -16.179 -4.215 1.00 79.38 279 ALA A CA 1
ATOM 2150 C C . ALA A 1 279 ? 15.277 -16.725 -3.155 1.00 79.38 279 ALA A C 1
ATOM 2152 O O . ALA A 1 279 ? 16.420 -17.100 -3.447 1.00 79.38 279 ALA A O 1
ATOM 2153 N N . VAL A 1 280 ? 14.800 -16.803 -1.920 1.00 76.69 280 VAL A N 1
ATOM 2154 C CA . VAL A 1 280 ? 15.499 -17.518 -0.855 1.00 76.69 280 VAL A CA 1
ATOM 2155 C C . VAL A 1 280 ? 15.310 -19.020 -1.101 1.00 76.69 280 VAL A C 1
ATOM 2157 O O . VAL A 1 280 ? 14.354 -19.622 -0.633 1.00 76.69 280 VAL A O 1
ATOM 2160 N N . SER A 1 281 ? 16.199 -19.637 -1.888 1.00 71.81 281 SER A N 1
ATOM 2161 C CA . SER A 1 281 ? 16.247 -21.102 -2.011 1.00 71.81 281 SER A CA 1
ATOM 2162 C C . SER A 1 281 ? 17.129 -21.680 -0.908 1.00 71.81 281 SER A C 1
ATOM 2164 O O . SER A 1 281 ? 18.310 -21.333 -0.809 1.00 71.81 281 SER A O 1
ATOM 2166 N N . SER A 1 282 ? 16.575 -22.582 -0.097 1.00 65.19 282 SER A N 1
ATOM 2167 C CA . SER A 1 282 ? 17.355 -23.437 0.808 1.00 65.19 282 SER A CA 1
ATOM 2168 C C . SER A 1 282 ? 18.177 -24.478 0.039 1.00 65.19 282 SER A C 1
ATOM 2170 O O . SER A 1 282 ? 19.204 -24.947 0.532 1.00 65.19 282 SER A O 1
ATOM 2172 N N . ASP A 1 283 ? 17.772 -24.795 -1.193 1.00 73.75 283 ASP A N 1
ATOM 2173 C CA . ASP A 1 283 ? 18.458 -25.737 -2.063 1.00 73.75 283 ASP A CA 1
ATOM 2174 C C . ASP A 1 283 ? 19.479 -25.010 -2.953 1.00 73.75 283 ASP A C 1
ATOM 2176 O O . ASP A 1 283 ? 19.136 -24.377 -3.961 1.00 73.75 283 ASP A O 1
ATOM 2180 N N . LYS A 1 284 ? 20.759 -25.099 -2.567 1.00 66.75 284 LYS A N 1
ATOM 2181 C CA . LYS A 1 284 ? 21.893 -24.532 -3.318 1.00 66.75 284 LYS A CA 1
ATOM 2182 C C . LYS A 1 284 ? 22.037 -25.142 -4.715 1.00 66.75 284 LYS A C 1
ATOM 2184 O O . LYS A 1 284 ? 22.619 -24.498 -5.584 1.00 66.75 284 LYS A O 1
ATOM 2189 N N . ASN A 1 285 ? 21.490 -26.336 -4.947 1.00 71.12 285 ASN A N 1
ATOM 2190 C CA . ASN A 1 285 ? 21.590 -27.019 -6.235 1.00 71.12 285 ASN A CA 1
ATOM 2191 C C . ASN A 1 285 ? 20.530 -26.545 -7.243 1.00 71.12 285 ASN A C 1
ATOM 2193 O O . ASN A 1 285 ? 20.657 -26.830 -8.429 1.00 71.12 285 ASN A O 1
ATOM 2197 N N . ASN A 1 286 ? 19.535 -25.769 -6.795 1.00 59.88 286 ASN A N 1
ATOM 2198 C CA . ASN A 1 286 ? 18.460 -25.213 -7.623 1.00 59.88 286 ASN A CA 1
ATOM 2199 C C . ASN A 1 286 ? 18.497 -23.675 -7.724 1.00 59.88 286 ASN A C 1
ATOM 2201 O O . ASN A 1 286 ? 17.514 -23.035 -8.098 1.00 59.88 286 ASN A O 1
ATOM 2205 N N . ALA A 1 287 ? 19.655 -23.062 -7.452 1.00 55.62 287 ALA A N 1
ATOM 2206 C CA . ALA A 1 287 ? 19.862 -21.608 -7.478 1.00 55.62 287 ALA A CA 1
ATOM 2207 C C . ALA A 1 287 ? 19.669 -20.941 -8.863 1.00 55.62 287 ALA A C 1
ATOM 2209 O O . ALA A 1 287 ? 19.783 -19.724 -8.980 1.00 55.62 287 ALA A O 1
ATOM 2210 N N . SER A 1 288 ? 19.372 -21.721 -9.910 1.00 52.16 288 SER A N 1
ATOM 2211 C CA . SER A 1 288 ? 19.092 -21.241 -11.269 1.00 52.16 288 SER A CA 1
ATOM 2212 C C . SER A 1 288 ? 17.600 -21.034 -11.564 1.00 52.16 288 SER A C 1
ATOM 2214 O O . SER A 1 288 ? 17.269 -20.617 -12.678 1.00 52.16 288 SER A O 1
ATOM 2216 N N . ALA A 1 289 ? 16.683 -21.315 -10.630 1.00 55.88 289 ALA A N 1
ATOM 2217 C CA . ALA A 1 289 ? 15.288 -20.941 -10.833 1.00 55.88 289 ALA A CA 1
ATOM 2218 C C . ALA A 1 289 ? 15.216 -19.411 -10.923 1.00 55.88 289 ALA A C 1
ATOM 2220 O O . ALA A 1 289 ? 15.510 -18.714 -9.951 1.00 55.88 289 ALA A O 1
ATOM 2221 N N . SER A 1 290 ? 14.878 -18.883 -12.105 1.00 63.72 290 SER A N 1
ATOM 2222 C CA . SER A 1 290 ? 14.654 -17.453 -12.295 1.00 63.72 290 SER A CA 1
ATOM 2223 C C . SER A 1 290 ? 13.625 -17.020 -11.265 1.00 63.72 290 SER A C 1
ATOM 2225 O O . SER A 1 290 ? 12.461 -17.405 -11.355 1.00 63.72 290 SER A O 1
ATOM 2227 N N . ALA A 1 291 ? 14.053 -16.288 -10.251 1.00 74.38 291 ALA A N 1
ATOM 2228 C CA . ALA A 1 291 ? 13.141 -15.790 -9.251 1.00 74.38 291 ALA A CA 1
ATOM 2229 C C . ALA A 1 291 ? 12.492 -14.526 -9.796 1.00 74.38 291 ALA A C 1
ATOM 2231 O O . ALA A 1 291 ? 13.173 -13.580 -10.201 1.00 74.38 291 ALA A O 1
ATOM 2232 N N . TRP A 1 292 ? 11.170 -14.554 -9.850 1.00 83.00 292 TRP A N 1
ATOM 2233 C CA . TRP A 1 292 ? 10.352 -13.426 -10.250 1.00 83.00 292 TRP A CA 1
ATOM 2234 C C . TRP A 1 292 ? 9.638 -12.905 -9.016 1.00 83.00 292 TRP A C 1
ATOM 2236 O O . TRP A 1 292 ? 9.123 -13.683 -8.215 1.00 83.00 292 TRP A O 1
ATOM 2246 N N . PHE A 1 293 ? 9.582 -11.586 -8.889 1.00 88.38 293 PHE A N 1
ATOM 2247 C CA . PHE A 1 293 ? 8.680 -10.925 -7.965 1.00 88.38 293 PHE A CA 1
ATOM 2248 C C . PHE A 1 293 ? 7.604 -10.209 -8.774 1.00 88.38 293 PHE A C 1
ATOM 2250 O O . PHE A 1 293 ? 7.839 -9.155 -9.370 1.00 88.38 293 PHE A O 1
ATOM 2257 N N . GLY A 1 294 ? 6.438 -10.844 -8.875 1.00 86.31 294 GLY A N 1
ATOM 2258 C CA . GLY A 1 294 ? 5.414 -10.441 -9.830 1.00 86.31 294 GLY A CA 1
ATOM 2259 C C . GLY A 1 294 ? 5.941 -10.502 -11.266 1.00 86.31 294 GLY A C 1
ATOM 2260 O O . GLY A 1 294 ? 6.361 -11.558 -11.733 1.00 86.31 294 GLY A O 1
ATOM 2261 N N . ALA A 1 295 ? 5.953 -9.368 -11.963 1.00 86.88 295 ALA A N 1
ATOM 2262 C CA . ALA A 1 295 ? 6.501 -9.247 -13.313 1.00 86.88 295 ALA A CA 1
ATOM 2263 C C . ALA A 1 295 ? 7.998 -8.884 -13.359 1.00 86.88 295 ALA A C 1
ATOM 2265 O O . ALA A 1 295 ? 8.541 -8.687 -14.448 1.00 86.88 295 ALA A O 1
ATOM 2266 N N . ILE A 1 296 ? 8.665 -8.766 -12.208 1.00 89.50 296 ILE A N 1
ATOM 2267 C CA . ILE A 1 296 ? 10.041 -8.270 -12.106 1.00 89.50 296 ILE A CA 1
ATOM 2268 C C . ILE A 1 296 ? 11.003 -9.460 -11.999 1.00 89.50 296 ILE A C 1
ATOM 2270 O O . ILE A 1 296 ? 10.953 -10.185 -11.003 1.00 89.50 296 ILE A O 1
ATOM 2274 N N . PRO A 1 297 ? 11.899 -9.676 -12.978 1.00 88.25 297 PRO A N 1
ATOM 2275 C CA . PRO A 1 297 ? 12.878 -10.751 -12.893 1.00 88.25 297 PRO A CA 1
ATOM 2276 C C . PRO A 1 297 ? 14.052 -10.374 -11.981 1.00 88.25 297 PRO A C 1
ATOM 2278 O O . PRO A 1 297 ? 14.391 -9.197 -11.816 1.00 88.25 297 PRO A O 1
ATOM 2281 N N . ALA A 1 298 ? 14.716 -11.389 -11.428 1.00 88.31 298 ALA A N 1
ATOM 2282 C CA . ALA A 1 298 ? 15.951 -11.227 -10.671 1.00 88.31 298 ALA A CA 1
ATOM 2283 C C . ALA A 1 298 ? 17.009 -10.401 -11.432 1.00 88.31 298 ALA A C 1
ATOM 2285 O O . ALA A 1 298 ? 17.104 -10.401 -12.662 1.00 88.31 298 ALA A O 1
ATOM 2286 N N . GLY A 1 299 ? 17.802 -9.656 -10.672 1.00 87.50 299 GLY A N 1
ATOM 2287 C CA . GLY A 1 299 ? 18.763 -8.664 -11.134 1.00 87.50 299 GLY A CA 1
ATOM 2288 C C . GLY A 1 299 ? 18.151 -7.312 -11.510 1.00 87.50 299 GLY A C 1
ATOM 2289 O O . GLY A 1 299 ? 18.907 -6.366 -11.737 1.00 87.50 299 GLY A O 1
ATOM 2290 N N . LYS A 1 300 ? 16.821 -7.161 -11.590 1.00 89.94 300 LYS A N 1
ATOM 2291 C CA . LYS A 1 300 ? 16.174 -5.881 -11.936 1.00 89.94 300 LYS A CA 1
ATOM 2292 C C . LYS A 1 300 ? 15.813 -5.056 -10.704 1.00 89.94 300 LYS A C 1
ATOM 2294 O O . LYS A 1 300 ? 15.698 -5.572 -9.593 1.00 89.94 300 LYS A O 1
ATOM 2299 N N . LYS A 1 301 ? 15.682 -3.746 -10.921 1.00 92.81 301 LYS A N 1
ATOM 2300 C CA . LYS A 1 301 ? 15.196 -2.799 -9.916 1.00 92.81 301 LYS A CA 1
ATOM 2301 C C . LYS A 1 301 ? 13.672 -2.896 -9.809 1.00 92.81 301 LYS A C 1
ATOM 2303 O O . LYS A 1 301 ? 13.007 -3.372 -10.725 1.00 92.81 301 LYS A O 1
ATOM 2308 N N . LEU A 1 302 ? 13.138 -2.491 -8.658 1.00 93.62 302 LEU A N 1
ATOM 2309 C CA . LEU A 1 302 ? 11.698 -2.564 -8.388 1.00 93.62 302 LEU A CA 1
ATOM 2310 C C . LEU A 1 302 ? 10.947 -1.284 -8.777 1.00 93.62 302 LEU A C 1
ATOM 2312 O O . LEU A 1 302 ? 9.767 -1.347 -9.110 1.00 93.62 302 LEU A O 1
ATOM 2316 N N . ALA A 1 303 ? 11.630 -0.133 -8.755 1.00 92.75 303 ALA A N 1
ATOM 2317 C CA . ALA A 1 303 ? 11.039 1.197 -8.935 1.00 92.75 303 ALA A CA 1
ATOM 2318 C C . ALA A 1 303 ? 10.430 1.452 -10.326 1.00 92.75 303 ALA A C 1
ATOM 2320 O O . ALA A 1 303 ? 9.775 2.473 -10.541 1.00 92.75 303 ALA A O 1
ATOM 2321 N N . GLY A 1 304 ? 10.657 0.552 -11.281 1.00 87.25 304 GLY A N 1
ATOM 2322 C CA . GLY A 1 304 ? 10.116 0.658 -12.620 1.00 87.25 304 GLY A CA 1
ATOM 2323 C C . GLY A 1 304 ? 10.919 1.592 -13.518 1.00 87.25 304 GLY A C 1
ATOM 2324 O O . GLY A 1 304 ? 11.835 2.319 -13.124 1.00 87.25 304 GLY A O 1
ATOM 2325 N N . ARG A 1 305 ? 10.546 1.564 -14.796 1.00 85.44 305 ARG A N 1
ATOM 2326 C CA . ARG A 1 305 ? 11.365 2.068 -15.899 1.00 85.44 305 ARG A CA 1
ATOM 2327 C C . ARG A 1 305 ? 11.856 3.508 -15.734 1.00 85.44 305 ARG A C 1
ATOM 2329 O O . ARG A 1 305 ? 12.998 3.795 -16.094 1.00 85.44 305 ARG A O 1
ATOM 2336 N N . TYR A 1 306 ? 11.002 4.442 -15.325 1.00 87.50 306 TYR A N 1
ATOM 2337 C CA . TYR A 1 306 ? 11.374 5.859 -15.366 1.00 87.50 306 TYR A CA 1
ATOM 2338 C C . TYR A 1 306 ? 12.426 6.189 -14.316 1.00 87.50 306 TYR A C 1
ATOM 2340 O O . TYR A 1 306 ? 13.477 6.716 -14.674 1.00 87.50 306 TYR A O 1
ATOM 2348 N N . ILE A 1 307 ? 12.191 5.782 -13.067 1.00 90.38 307 ILE A N 1
ATOM 2349 C CA . ILE A 1 307 ? 13.154 5.950 -11.978 1.00 90.38 307 ILE A CA 1
ATOM 2350 C C . ILE A 1 307 ? 14.446 5.183 -12.269 1.00 90.38 307 ILE A C 1
ATOM 2352 O O . ILE A 1 307 ? 15.538 5.689 -12.018 1.00 90.38 307 ILE A O 1
ATOM 2356 N N . GLU A 1 308 ? 14.361 3.989 -12.852 1.00 88.94 308 GLU A N 1
ATOM 2357 C CA . GLU A 1 308 ? 15.542 3.197 -13.208 1.00 88.94 308 GLU A CA 1
ATOM 2358 C C . GLU A 1 308 ? 16.446 3.866 -14.243 1.00 88.94 308 GLU A C 1
ATOM 2360 O O . GLU A 1 308 ? 17.667 3.787 -14.120 1.00 88.94 308 GLU A O 1
ATOM 2365 N N . ASN A 1 309 ? 15.856 4.551 -15.225 1.00 88.94 309 ASN A N 1
ATOM 2366 C CA . ASN A 1 309 ? 16.591 5.244 -16.284 1.00 88.94 309 ASN A CA 1
ATOM 2367 C C . ASN A 1 309 ? 17.051 6.656 -15.886 1.00 88.94 309 ASN A C 1
ATOM 2369 O O . ASN A 1 309 ? 17.739 7.319 -16.666 1.00 88.94 309 ASN A O 1
ATOM 2373 N N . MET A 1 310 ? 16.678 7.150 -14.701 1.00 91.81 310 MET A N 1
ATOM 2374 C CA . MET A 1 310 ? 17.207 8.414 -14.195 1.00 91.81 310 MET A CA 1
ATOM 2375 C C . MET A 1 310 ? 18.698 8.278 -13.888 1.00 91.81 310 MET A C 1
ATOM 2377 O O . MET A 1 310 ? 19.130 7.343 -13.214 1.00 91.81 310 MET A O 1
ATOM 2381 N N . SER A 1 311 ? 19.483 9.269 -14.315 1.00 93.38 311 SER A N 1
ATOM 2382 C CA . SER A 1 311 ? 20.878 9.378 -13.889 1.00 93.38 311 SER A CA 1
ATOM 2383 C C . SER A 1 311 ? 20.966 9.577 -12.373 1.00 93.38 311 SER A C 1
ATOM 2385 O O . SER A 1 311 ? 20.074 10.179 -11.769 1.00 93.38 311 SER A O 1
ATOM 2387 N N . SER A 1 312 ? 22.067 9.147 -11.750 1.00 92.19 312 SER A N 1
ATOM 2388 C CA . SER A 1 312 ? 22.286 9.334 -10.307 1.00 92.19 312 SER A CA 1
ATOM 2389 C C . SER A 1 312 ? 22.154 10.805 -9.892 1.00 92.19 312 SER A C 1
ATOM 2391 O O . SER A 1 312 ? 21.531 11.113 -8.881 1.00 92.19 312 SER A O 1
ATOM 2393 N N . LYS A 1 313 ? 22.628 11.734 -10.738 1.00 94.81 313 LYS A N 1
ATOM 2394 C CA . LYS A 1 313 ? 22.457 13.183 -10.538 1.00 94.81 313 LYS A CA 1
ATOM 2395 C C . LYS A 1 313 ? 20.984 13.610 -10.539 1.00 94.81 313 LYS A C 1
ATOM 2397 O O . LYS A 1 313 ? 20.592 14.446 -9.726 1.00 94.81 313 LYS A O 1
ATOM 2402 N N . ALA A 1 314 ? 20.166 13.065 -11.440 1.00 94.31 314 ALA A N 1
ATOM 2403 C CA . ALA A 1 314 ? 18.737 13.371 -11.490 1.00 94.31 314 ALA A CA 1
ATOM 2404 C C . ALA A 1 314 ? 18.000 12.820 -10.262 1.00 94.31 314 ALA A C 1
ATOM 2406 O O . ALA A 1 314 ? 17.153 13.522 -9.710 1.00 94.31 314 ALA A O 1
ATOM 2407 N N . LYS A 1 315 ? 18.353 11.610 -9.801 1.00 94.12 315 LYS A N 1
ATOM 2408 C CA . LYS A 1 315 ? 17.807 11.033 -8.563 1.00 94.12 315 LYS A CA 1
ATOM 2409 C C . LYS A 1 315 ? 18.155 11.890 -7.351 1.00 94.12 315 LYS A C 1
ATOM 2411 O O . LYS A 1 315 ? 17.261 12.264 -6.604 1.00 94.12 315 LYS A O 1
ATOM 2416 N N . GLU A 1 316 ? 19.417 12.288 -7.204 1.00 95.19 316 GLU A N 1
ATOM 2417 C CA . GLU A 1 316 ? 19.829 13.128 -6.074 1.00 95.19 316 GLU A CA 1
ATOM 2418 C C . GLU A 1 316 ? 19.192 14.524 -6.129 1.00 95.19 316 GLU A C 1
ATOM 2420 O O . GLU A 1 316 ? 18.798 15.069 -5.102 1.00 95.19 316 GLU A O 1
ATOM 2425 N N . THR A 1 317 ? 18.988 15.080 -7.329 1.00 96.56 317 THR A N 1
ATOM 2426 C CA . THR A 1 317 ? 18.230 16.332 -7.498 1.00 96.56 317 THR A CA 1
ATOM 2427 C C . THR A 1 317 ? 16.776 16.174 -7.042 1.00 96.56 317 THR A C 1
ATOM 2429 O O . THR A 1 317 ? 16.242 17.065 -6.385 1.00 96.56 317 THR A O 1
ATOM 2432 N N . PHE A 1 318 ? 16.123 15.058 -7.383 1.00 95.62 318 PHE A N 1
ATOM 2433 C CA . PHE A 1 318 ? 14.766 14.749 -6.925 1.00 95.62 318 PHE A CA 1
ATOM 2434 C C . PHE A 1 318 ? 14.702 14.622 -5.394 1.00 95.62 318 PHE A C 1
ATOM 2436 O O . PHE A 1 318 ? 13.836 15.236 -4.770 1.00 95.62 318 PHE A O 1
ATOM 2443 N N . LEU A 1 319 ? 15.649 13.901 -4.787 1.00 96.31 319 LEU A N 1
ATOM 2444 C CA . LEU A 1 319 ? 15.726 13.719 -3.335 1.00 96.31 319 LEU A CA 1
ATOM 2445 C C . LEU A 1 319 ? 16.012 15.032 -2.602 1.00 96.31 319 LEU A C 1
ATOM 2447 O O . LEU A 1 319 ? 15.356 15.321 -1.608 1.00 96.31 319 LEU A O 1
ATOM 2451 N N . THR A 1 320 ? 16.929 15.855 -3.118 1.00 96.69 320 THR A N 1
ATOM 2452 C CA . THR A 1 320 ? 17.255 17.170 -2.543 1.00 96.69 320 THR A CA 1
ATOM 2453 C C . THR A 1 320 ? 16.032 18.081 -2.562 1.00 96.69 320 THR A C 1
ATOM 2455 O O . THR A 1 320 ? 15.625 18.569 -1.517 1.00 96.69 320 THR A O 1
ATOM 2458 N N . LYS A 1 321 ? 15.358 18.213 -3.714 1.00 96.12 321 LYS A N 1
ATOM 2459 C CA . LYS A 1 321 ? 14.128 19.015 -3.817 1.00 96.12 321 LYS A CA 1
ATOM 2460 C C . LYS A 1 321 ? 13.014 18.512 -2.906 1.00 96.12 321 LYS A C 1
ATOM 2462 O O . LYS A 1 321 ? 12.268 19.317 -2.365 1.00 96.12 321 LYS A O 1
ATOM 2467 N N . THR A 1 322 ? 12.893 17.194 -2.752 1.00 95.56 322 THR A N 1
ATOM 2468 C CA . THR A 1 322 ? 11.923 16.592 -1.832 1.00 95.56 322 THR A CA 1
ATOM 2469 C C . THR A 1 322 ? 12.257 16.950 -0.386 1.00 95.56 322 THR A C 1
ATOM 2471 O O . THR A 1 322 ? 11.369 17.389 0.337 1.00 95.56 322 THR A O 1
ATOM 2474 N N . ARG A 1 323 ? 13.530 16.828 0.017 1.00 95.44 323 ARG A N 1
ATOM 2475 C CA . ARG A 1 323 ? 14.005 17.194 1.358 1.00 95.44 323 ARG A CA 1
ATOM 2476 C C . ARG A 1 323 ? 13.748 18.666 1.661 1.00 95.44 323 ARG A C 1
ATOM 2478 O O . ARG A 1 323 ? 13.219 18.976 2.724 1.00 95.44 323 ARG A O 1
ATOM 2485 N N . ASP A 1 324 ? 14.100 19.555 0.737 1.00 93.75 324 ASP A N 1
ATOM 2486 C CA . ASP A 1 324 ? 13.928 21.001 0.906 1.00 93.75 324 ASP A CA 1
ATOM 2487 C C . ASP A 1 324 ? 12.446 21.352 1.081 1.00 93.75 324 ASP A C 1
ATOM 2489 O O . ASP A 1 324 ? 12.077 22.095 1.991 1.00 93.75 324 ASP A O 1
ATOM 2493 N N . LEU A 1 325 ? 11.595 20.745 0.248 1.00 92.38 325 LEU A N 1
ATOM 2494 C CA . LEU A 1 325 ? 10.151 20.937 0.258 1.00 92.38 325 LEU A CA 1
ATOM 2495 C C . LEU A 1 325 ? 9.520 20.554 1.607 1.00 92.38 325 LEU A C 1
ATOM 2497 O O . LEU A 1 325 ? 8.766 21.350 2.158 1.00 92.38 325 LEU A O 1
ATOM 2501 N N . ILE A 1 326 ? 9.844 19.376 2.152 1.00 90.75 326 ILE A N 1
ATOM 2502 C CA . ILE A 1 326 ? 9.271 18.905 3.429 1.00 90.75 326 ILE A CA 1
ATOM 2503 C C . ILE A 1 326 ? 9.904 19.592 4.651 1.00 90.75 326 ILE A C 1
ATOM 2505 O O . ILE A 1 326 ? 9.217 19.858 5.637 1.00 90.75 326 ILE A O 1
ATOM 2509 N N . THR A 1 327 ? 11.196 19.939 4.591 1.00 89.56 327 THR A N 1
ATOM 2510 C CA . THR A 1 327 ? 11.896 20.617 5.699 1.00 89.56 327 THR A CA 1
ATOM 2511 C C . THR A 1 327 ? 11.335 22.019 5.918 1.00 89.56 327 THR A C 1
ATOM 2513 O O . THR A 1 327 ? 11.065 22.404 7.058 1.00 89.56 327 THR A O 1
ATOM 2516 N N . PHE A 1 328 ? 11.090 22.765 4.835 1.00 83.31 328 PHE A N 1
ATOM 2517 C CA . PHE A 1 328 ? 10.493 24.099 4.906 1.00 83.31 328 PHE A CA 1
ATOM 2518 C C . PHE A 1 328 ? 9.153 24.092 5.663 1.00 83.31 328 PHE A C 1
ATOM 2520 O O . PHE A 1 328 ? 8.895 24.959 6.497 1.00 83.31 328 PHE A O 1
ATOM 2527 N N . THR A 1 329 ? 8.331 23.065 5.446 1.00 75.12 329 THR A N 1
ATOM 2528 C CA . THR A 1 329 ? 7.032 22.902 6.112 1.00 75.12 329 THR A CA 1
ATOM 2529 C C . THR A 1 329 ? 7.169 22.651 7.607 1.00 75.12 329 THR A C 1
ATOM 2531 O O . THR A 1 329 ? 6.486 23.294 8.401 1.00 75.12 329 THR A O 1
ATOM 2534 N N . THR A 1 330 ? 8.079 21.753 8.000 1.00 74.12 330 THR A N 1
ATOM 2535 C CA . THR A 1 330 ? 8.311 21.439 9.420 1.00 74.12 330 THR A CA 1
ATOM 2536 C C . THR A 1 330 ? 8.823 22.649 10.205 1.00 74.12 330 THR A C 1
ATOM 2538 O O . THR A 1 330 ? 8.457 22.834 11.363 1.00 74.12 330 THR A O 1
ATOM 2541 N N . ALA A 1 331 ? 9.618 23.518 9.571 1.00 75.31 331 ALA A N 1
ATOM 2542 C CA . ALA A 1 331 ? 10.097 24.750 10.189 1.00 75.31 331 ALA A CA 1
ATOM 2543 C C . ALA A 1 331 ? 8.972 25.782 10.383 1.00 75.31 331 ALA A C 1
ATOM 2545 O O . ALA A 1 331 ? 8.897 26.396 11.447 1.00 75.31 331 ALA A O 1
ATOM 2546 N N . SER A 1 332 ? 8.080 25.937 9.395 1.00 71.44 332 SER A N 1
ATOM 2547 C CA . SER A 1 332 ? 6.951 26.876 9.470 1.00 71.44 332 SER A CA 1
ATOM 2548 C C . SER A 1 332 ? 5.970 26.507 10.588 1.00 71.44 332 SER A C 1
ATOM 2550 O O . SER A 1 332 ? 5.606 27.365 11.383 1.00 71.44 332 SER A O 1
ATOM 2552 N N . ALA A 1 333 ? 5.614 25.224 10.717 1.00 71.00 333 ALA A N 1
ATOM 2553 C CA . ALA A 1 333 ? 4.674 24.759 11.743 1.00 71.00 333 ALA A CA 1
ATOM 2554 C C . ALA A 1 333 ? 5.186 24.977 13.184 1.00 71.00 333 ALA A C 1
ATOM 2556 O O . ALA A 1 333 ? 4.403 25.185 14.109 1.00 71.00 333 ALA A O 1
ATOM 2557 N N . ASN A 1 334 ? 6.507 24.960 13.388 1.00 69.31 334 ASN A N 1
ATOM 2558 C CA . ASN A 1 334 ? 7.110 25.193 14.701 1.00 69.31 334 ASN A CA 1
ATOM 2559 C C . ASN A 1 334 ? 7.149 26.677 15.104 1.00 69.31 334 ASN A C 1
ATOM 2561 O O . ASN A 1 334 ? 7.251 26.967 16.296 1.00 69.31 334 ASN A O 1
ATOM 2565 N N . MET A 1 335 ? 7.075 27.612 14.149 1.00 69.94 335 MET A N 1
ATOM 2566 C CA . MET A 1 335 ? 7.048 29.048 14.456 1.00 69.94 335 MET A CA 1
ATOM 2567 C C . MET A 1 335 ? 5.675 29.504 14.967 1.00 69.94 335 MET A C 1
ATOM 2569 O O . MET A 1 335 ? 5.622 30.305 15.899 1.00 69.94 335 MET A O 1
ATOM 2573 N N . ASP A 1 336 ? 4.588 28.938 14.439 1.00 63.66 336 ASP A N 1
ATOM 2574 C CA . ASP A 1 336 ? 3.219 29.326 14.811 1.00 63.66 336 ASP A CA 1
ATOM 2575 C C . ASP A 1 336 ? 2.799 28.787 16.196 1.00 63.66 336 ASP A C 1
ATOM 2577 O O . ASP A 1 336 ? 2.041 29.426 16.923 1.00 63.66 336 ASP A O 1
ATOM 2581 N N . ASN A 1 337 ? 3.367 27.660 16.640 1.00 60.66 337 ASN A N 1
ATOM 2582 C CA . ASN A 1 337 ? 3.027 27.032 17.927 1.00 60.66 337 ASN A CA 1
ATOM 2583 C C . ASN A 1 337 ? 3.561 27.765 19.176 1.00 60.66 337 ASN A C 1
ATOM 2585 O O . ASN A 1 337 ? 3.279 27.350 20.301 1.00 60.66 337 ASN A O 1
ATOM 2589 N N . ASN A 1 338 ? 4.330 28.846 19.016 1.00 57.94 338 ASN A N 1
ATOM 2590 C CA . ASN A 1 338 ? 4.881 29.607 20.142 1.00 57.94 338 ASN A CA 1
ATOM 2591 C C . ASN A 1 338 ? 4.013 30.803 20.580 1.00 57.94 338 ASN A C 1
ATOM 2593 O O . ASN A 1 338 ? 4.366 31.449 21.569 1.00 57.94 338 ASN A O 1
ATOM 2597 N N . SER A 1 339 ? 2.895 31.102 19.899 1.00 53.31 339 SER A N 1
ATOM 2598 C CA . SER A 1 339 ? 2.071 32.283 20.212 1.00 53.31 339 SER A CA 1
ATOM 2599 C C . SER A 1 339 ? 0.830 32.038 21.077 1.00 53.31 339 SER A C 1
ATOM 2601 O O . SER A 1 339 ? 0.274 33.020 21.550 1.00 53.31 339 SER A O 1
ATOM 2603 N N . ASP A 1 340 ? 0.414 30.797 21.356 1.00 51.31 340 ASP A N 1
ATOM 2604 C CA . ASP A 1 340 ? -0.761 30.539 22.209 1.00 51.31 340 ASP A CA 1
ATOM 2605 C C . ASP A 1 340 ? -0.620 29.259 23.049 1.00 51.31 340 ASP A C 1
ATOM 2607 O O . ASP A 1 340 ? -0.962 28.146 22.649 1.00 51.31 340 ASP A O 1
ATOM 2611 N N . LYS A 1 341 ? -0.122 29.415 24.281 1.00 50.22 341 LYS A N 1
ATOM 2612 C CA . LYS A 1 341 ? -0.148 28.362 25.304 1.00 50.22 341 LYS A CA 1
ATOM 2613 C C . LYS A 1 341 ? -1.511 28.340 25.998 1.00 50.22 341 LYS A C 1
ATOM 2615 O O . LYS A 1 341 ? -1.662 28.930 27.063 1.00 50.22 341 LYS A O 1
ATOM 2620 N N . THR A 1 342 ? -2.477 27.602 25.456 1.00 47.56 342 THR A N 1
ATOM 2621 C CA . THR A 1 342 ? -3.602 27.063 26.246 1.00 47.56 342 THR A CA 1
ATOM 2622 C C . THR A 1 342 ? -3.950 25.626 25.832 1.00 47.56 342 THR A C 1
ATOM 2624 O O . THR A 1 342 ? -4.588 25.387 24.818 1.00 47.56 342 THR A O 1
ATOM 2627 N N . ASN A 1 343 ? -3.495 24.666 26.648 1.00 44.31 343 ASN A N 1
ATOM 2628 C CA . ASN A 1 343 ? -4.046 23.329 26.951 1.00 44.31 343 ASN A CA 1
ATOM 2629 C C . ASN A 1 343 ? -5.075 22.681 25.995 1.00 44.31 343 ASN A C 1
ATOM 2631 O O . ASN A 1 343 ? -6.110 22.185 26.439 1.00 44.31 343 ASN A O 1
ATOM 2635 N N . LYS A 1 344 ? -4.767 22.571 24.703 1.00 43.00 344 LYS A N 1
ATOM 2636 C CA . LYS A 1 344 ? -5.470 21.656 23.791 1.00 43.00 344 LYS A CA 1
ATOM 2637 C C . LYS A 1 344 ? -4.461 20.802 23.034 1.00 43.00 344 LYS A C 1
ATOM 2639 O O . LYS A 1 344 ? -4.345 20.845 21.817 1.00 43.00 344 LYS A O 1
ATOM 2644 N N . GLN A 1 345 ? -3.666 20.073 23.808 1.00 49.12 345 GLN A N 1
ATOM 2645 C CA . GLN A 1 345 ? -2.725 19.100 23.287 1.00 49.12 345 GLN A CA 1
ATOM 2646 C C . GLN A 1 345 ? -3.340 17.708 23.434 1.00 49.12 345 GLN A C 1
ATOM 2648 O O . GLN A 1 345 ? -3.797 17.346 24.516 1.00 49.12 345 GLN A O 1
ATOM 2653 N N . ILE A 1 346 ? -3.223 16.944 22.345 1.00 42.31 346 ILE A N 1
ATOM 2654 C CA . ILE A 1 346 ? -3.501 15.510 22.196 1.00 42.31 346 ILE A CA 1
ATOM 2655 C C . ILE A 1 346 ? -4.978 15.206 21.874 1.00 42.31 346 ILE A C 1
ATOM 2657 O O . ILE A 1 346 ? -5.875 15.549 22.631 1.00 42.31 346 ILE A O 1
ATOM 2661 N N . CYS A 1 347 ? -5.180 14.541 20.731 1.00 37.03 347 CYS A N 1
ATOM 2662 C CA . CYS A 1 347 ? -6.442 14.130 20.089 1.00 37.03 347 CYS A CA 1
ATOM 2663 C C . CYS A 1 347 ? -7.053 15.141 19.105 1.00 37.03 347 CYS A C 1
ATOM 2665 O O . CYS A 1 347 ? -8.029 15.812 19.415 1.00 37.03 347 CYS A O 1
ATOM 2667 N N . ASN A 1 348 ? -6.449 15.225 17.912 1.00 35.88 348 ASN A N 1
ATOM 2668 C CA . ASN A 1 348 ? -7.114 15.415 16.610 1.00 35.88 348 ASN A CA 1
ATOM 2669 C C . ASN A 1 348 ? -6.052 15.283 15.500 1.00 35.88 348 ASN A C 1
ATOM 2671 O O . ASN A 1 348 ? -5.503 16.266 15.018 1.00 35.88 348 ASN A O 1
ATOM 2675 N N . SER A 1 349 ? -5.709 14.049 15.130 1.00 52.78 349 SER A N 1
ATOM 2676 C CA . SER A 1 349 ? -4.804 13.735 14.014 1.00 52.78 349 SER A CA 1
ATOM 2677 C C . SER A 1 349 ? -5.397 12.596 13.198 1.00 52.78 349 SER A C 1
ATOM 2679 O O . SER A 1 349 ? -4.986 11.448 13.352 1.00 52.78 349 SER A O 1
ATOM 2681 N N . VAL A 1 350 ? -6.454 12.849 12.424 1.00 39.59 350 VAL A N 1
ATOM 2682 C CA . VAL A 1 350 ? -7.245 11.722 11.907 1.00 39.59 350 VAL A CA 1
ATOM 2683 C C . VAL A 1 350 ? -7.703 11.907 10.461 1.00 39.59 350 VAL A C 1
ATOM 2685 O O . VAL A 1 350 ? -8.761 11.458 10.075 1.00 39.59 350 VAL A O 1
ATOM 2688 N N . LEU A 1 351 ? -6.817 12.402 9.609 1.00 38.47 351 LEU A N 1
ATOM 2689 C CA . LEU A 1 351 ? -6.401 11.809 8.323 1.00 38.47 351 LEU A CA 1
ATOM 2690 C C . LEU A 1 351 ? -5.367 12.801 7.822 1.00 38.47 351 LEU A C 1
ATOM 2692 O O . LEU A 1 351 ? -5.788 13.903 7.507 1.00 38.47 351 LEU A O 1
ATOM 2696 N N . CYS A 1 352 ? -4.067 12.475 7.889 1.00 43.47 352 CYS A N 1
ATOM 2697 C CA . CYS A 1 352 ? -2.972 13.275 7.322 1.00 43.47 352 CYS A CA 1
ATOM 2698 C C . CYS A 1 352 ? -3.351 14.739 7.113 1.00 43.47 352 CYS A C 1
ATOM 2700 O O . CYS A 1 352 ? -3.607 15.117 5.970 1.00 43.47 352 CYS A O 1
ATOM 2702 N N . ASP A 1 353 ? -3.514 15.516 8.192 1.00 42.88 353 ASP A N 1
ATOM 2703 C CA . ASP A 1 353 ? -3.976 16.886 8.024 1.00 42.88 353 ASP A CA 1
ATOM 2704 C C . ASP A 1 353 ? -2.959 17.548 7.093 1.00 42.88 353 ASP A C 1
ATOM 2706 O O . ASP A 1 353 ? -1.764 17.629 7.398 1.00 42.88 353 ASP A O 1
ATOM 2710 N N . SER A 1 354 ? -3.396 17.809 5.864 1.00 48.66 354 SER A N 1
ATOM 2711 C CA . SER A 1 354 ? -3.482 19.097 5.188 1.00 48.66 354 SER A CA 1
ATOM 2712 C C . SER A 1 354 ? -2.944 20.334 5.917 1.00 48.66 354 SER A C 1
ATOM 2714 O O . SER A 1 354 ? -3.294 21.451 5.561 1.00 48.66 354 SER A O 1
ATOM 2716 N N . ASN A 1 355 ? -1.993 20.213 6.835 1.00 56.09 355 ASN A N 1
ATOM 2717 C CA . ASN A 1 355 ? -1.260 21.332 7.392 1.00 56.09 355 ASN A CA 1
ATOM 2718 C C . ASN A 1 355 ? -0.480 22.045 6.282 1.00 56.09 355 ASN A C 1
ATOM 2720 O O . ASN A 1 355 ? -0.140 23.216 6.417 1.00 56.09 355 ASN A O 1
ATOM 2724 N N . ASN A 1 356 ? -0.245 21.367 5.147 1.00 72.44 356 ASN A N 1
ATOM 2725 C CA . ASN A 1 356 ? 0.146 22.032 3.915 1.00 72.44 356 ASN A CA 1
ATOM 2726 C C . ASN A 1 356 ? -0.226 21.225 2.643 1.00 72.44 356 ASN A C 1
ATOM 2728 O O . ASN A 1 356 ? 0.617 20.501 2.102 1.00 72.44 356 ASN A O 1
ATOM 2732 N N . PRO A 1 357 ? -1.464 21.326 2.110 1.00 80.69 357 PRO A N 1
ATOM 2733 C CA . PRO A 1 357 ? -1.848 20.637 0.872 1.00 80.69 357 PRO A CA 1
ATOM 2734 C C . PRO A 1 357 ? -0.993 21.075 -0.325 1.00 80.69 357 PRO A C 1
ATOM 2736 O O . PRO A 1 357 ? -0.842 20.325 -1.293 1.00 80.69 357 PRO A O 1
ATOM 2739 N N . ASP A 1 358 ? -0.402 22.271 -0.272 1.00 86.44 358 ASP A N 1
ATOM 2740 C CA . ASP A 1 358 ? 0.461 22.776 -1.333 1.00 86.44 358 ASP A CA 1
ATOM 2741 C C . ASP A 1 358 ? 1.798 22.032 -1.388 1.00 86.44 358 ASP A C 1
ATOM 2743 O O . ASP A 1 358 ? 2.315 21.802 -2.482 1.00 86.44 358 ASP A O 1
ATOM 2747 N N . VAL A 1 359 ? 2.331 21.586 -0.249 1.00 88.19 359 VAL A N 1
ATOM 2748 C CA . VAL A 1 359 ? 3.564 20.786 -0.178 1.00 88.19 359 VAL A CA 1
ATOM 2749 C C . VAL A 1 359 ? 3.382 19.452 -0.882 1.00 88.19 359 VAL A C 1
ATOM 2751 O O . VAL A 1 359 ? 4.136 19.127 -1.797 1.00 88.19 359 VAL A O 1
ATOM 2754 N N . TRP A 1 360 ? 2.326 18.712 -0.556 1.00 90.50 360 TRP A N 1
ATOM 2755 C CA . TRP A 1 360 ? 2.058 17.425 -1.199 1.00 90.50 360 TRP A CA 1
ATOM 2756 C C . TRP A 1 360 ? 1.654 17.581 -2.670 1.00 90.50 360 TRP A C 1
ATOM 2758 O O . TRP A 1 360 ? 2.024 16.759 -3.515 1.00 90.50 360 TRP A O 1
ATOM 2768 N N . ARG A 1 361 ? 1.012 18.701 -3.035 1.00 88.56 361 ARG A N 1
ATOM 2769 C CA . ARG A 1 361 ? 0.777 19.073 -4.438 1.00 88.56 361 ARG A CA 1
ATOM 2770 C C . ARG A 1 361 ? 2.083 19.343 -5.192 1.00 88.56 361 ARG A C 1
ATOM 2772 O O . ARG A 1 361 ? 2.210 18.926 -6.343 1.00 88.56 361 ARG A O 1
ATOM 2779 N N . GLN A 1 362 ? 3.058 20.009 -4.577 1.00 91.19 362 GLN A N 1
ATOM 2780 C CA . GLN A 1 362 ? 4.385 20.227 -5.164 1.00 91.19 362 GLN A CA 1
ATOM 2781 C C . GLN A 1 362 ? 5.185 18.924 -5.251 1.00 91.19 362 GLN A C 1
ATOM 2783 O O . GLN A 1 362 ? 5.789 18.647 -6.290 1.00 91.19 362 GLN A O 1
ATOM 2788 N N . PHE A 1 363 ? 5.124 18.080 -4.220 1.00 92.44 363 PHE A N 1
ATOM 2789 C CA . PHE A 1 363 ? 5.743 16.758 -4.230 1.00 92.44 363 PHE A CA 1
ATOM 2790 C C . PHE A 1 363 ? 5.185 15.903 -5.370 1.00 92.44 363 PHE A C 1
ATOM 2792 O O . PHE A 1 363 ? 5.954 15.311 -6.123 1.00 92.44 363 PHE A O 1
ATOM 2799 N N . LYS A 1 364 ? 3.867 15.940 -5.606 1.00 90.69 364 LYS A N 1
ATOM 2800 C CA . LYS A 1 364 ? 3.244 15.304 -6.776 1.00 90.69 364 LYS A CA 1
ATOM 2801 C C . LYS A 1 364 ? 3.879 15.750 -8.092 1.00 90.69 364 LYS A C 1
ATOM 2803 O O . LYS A 1 364 ? 4.122 14.925 -8.972 1.00 90.69 364 LYS A O 1
ATOM 2808 N N . VAL A 1 365 ? 4.154 17.047 -8.253 1.00 91.00 365 VAL A N 1
ATOM 2809 C CA . VAL A 1 365 ? 4.816 17.573 -9.459 1.00 91.00 365 VAL A CA 1
ATOM 2810 C C . VAL A 1 365 ? 6.233 17.009 -9.595 1.00 91.00 365 VAL A C 1
ATOM 2812 O O . VAL A 1 365 ? 6.611 16.604 -10.696 1.00 91.00 365 VAL A O 1
ATOM 2815 N N . LEU A 1 366 ? 6.996 16.934 -8.498 1.00 93.12 366 LEU A N 1
ATOM 2816 C CA . LEU A 1 366 ? 8.330 16.320 -8.481 1.00 93.12 366 LEU A CA 1
ATOM 2817 C C . LEU A 1 366 ? 8.270 14.830 -8.841 1.00 93.12 366 LEU A C 1
ATOM 2819 O O . LEU A 1 366 ? 9.024 14.380 -9.705 1.00 93.12 366 LEU A O 1
ATOM 2823 N N . LEU A 1 367 ? 7.341 14.089 -8.235 1.00 91.94 367 LEU A N 1
ATOM 2824 C CA . LEU A 1 367 ? 7.141 12.659 -8.451 1.00 91.94 367 LEU A CA 1
ATOM 2825 C C . LEU A 1 367 ? 6.764 12.360 -9.905 1.00 91.94 367 LEU A C 1
ATOM 2827 O O . LEU A 1 367 ? 7.387 11.512 -10.541 1.00 91.94 367 LEU A O 1
ATOM 2831 N N . LYS A 1 368 ? 5.808 13.103 -10.476 1.00 88.88 368 LYS A N 1
ATOM 2832 C CA . LYS A 1 368 ? 5.433 12.971 -11.893 1.00 88.88 368 LYS A CA 1
ATOM 2833 C C . LYS A 1 368 ? 6.600 13.284 -12.822 1.00 88.88 368 LYS A C 1
ATOM 2835 O O . LYS A 1 368 ? 6.800 12.568 -13.799 1.00 88.88 368 LYS A O 1
ATOM 2840 N N . ALA A 1 369 ? 7.382 14.323 -12.526 1.00 88.69 369 ALA A N 1
ATOM 2841 C CA . ALA A 1 369 ? 8.560 14.658 -13.321 1.00 88.69 369 ALA A CA 1
ATOM 2842 C C . ALA A 1 369 ? 9.615 13.538 -13.287 1.00 88.69 369 ALA A C 1
ATOM 2844 O O . ALA A 1 369 ? 10.207 13.234 -14.324 1.00 88.69 369 ALA A O 1
ATOM 2845 N N . ALA A 1 370 ? 9.814 12.902 -12.128 1.00 87.94 370 ALA A N 1
ATOM 2846 C CA . ALA A 1 370 ? 10.712 11.759 -11.964 1.00 87.94 370 ALA A CA 1
ATOM 2847 C C . ALA A 1 370 ? 10.186 10.492 -12.670 1.00 87.94 370 ALA A C 1
ATOM 2849 O O . ALA A 1 370 ? 10.950 9.771 -13.307 1.00 87.94 370 ALA A O 1
ATOM 2850 N N . CYS A 1 371 ? 8.872 10.262 -12.640 1.00 85.12 371 CYS A N 1
ATOM 2851 C CA . CYS A 1 371 ? 8.229 9.054 -13.167 1.00 85.12 371 CYS A CA 1
ATOM 2852 C C . CYS A 1 371 ? 7.726 9.199 -14.618 1.00 85.12 371 CYS A C 1
ATOM 2854 O O . CYS A 1 371 ? 6.815 8.494 -15.038 1.00 85.12 371 CYS A O 1
ATOM 2856 N N . GLY A 1 372 ? 8.296 10.120 -15.403 1.00 79.44 372 GLY A N 1
ATOM 2857 C CA . GLY A 1 372 ? 8.015 10.219 -16.842 1.00 79.44 372 GLY A CA 1
ATOM 2858 C C . GLY A 1 372 ? 6.718 10.932 -17.237 1.00 79.44 372 GLY A C 1
ATOM 2859 O O . GLY A 1 372 ? 6.387 10.976 -18.424 1.00 79.44 372 GLY A O 1
ATOM 2860 N N . GLY A 1 373 ? 6.014 11.553 -16.292 1.00 73.62 373 GLY A N 1
ATOM 2861 C CA . GLY A 1 373 ? 4.843 12.390 -16.542 1.00 73.62 373 GLY A CA 1
ATOM 2862 C C . GLY A 1 373 ? 5.219 13.705 -17.229 1.00 73.62 373 GLY A C 1
ATOM 2863 O O . GLY A 1 373 ? 5.263 14.760 -16.598 1.00 73.62 373 GLY A O 1
ATOM 2864 N N . LYS A 1 374 ? 5.510 13.687 -18.536 1.00 57.16 374 LYS A N 1
ATOM 2865 C CA . LYS A 1 374 ? 5.668 14.926 -19.314 1.00 57.16 374 LYS A CA 1
ATOM 2866 C C . LYS A 1 374 ? 4.298 15.510 -19.670 1.00 57.16 374 LYS A C 1
ATOM 2868 O O . LYS A 1 374 ? 3.520 14.904 -20.402 1.00 57.16 374 LYS A O 1
ATOM 2873 N N . LYS A 1 375 ? 4.058 16.744 -19.207 1.00 52.47 375 LYS A N 1
ATOM 2874 C CA . LYS A 1 375 ? 3.038 17.674 -19.720 1.00 52.47 375 LYS A CA 1
ATOM 2875 C C . LYS A 1 375 ? 3.149 17.752 -21.250 1.00 52.47 375 LYS A C 1
ATOM 2877 O O . LYS A 1 375 ? 4.164 18.265 -21.720 1.00 52.47 375 LYS A O 1
ATOM 2882 N N . LYS A 1 376 ? 2.140 17.271 -21.996 1.00 42.88 376 LYS A N 1
ATOM 2883 C CA . LYS A 1 376 ? 1.617 17.924 -23.225 1.00 42.88 376 LYS A CA 1
ATOM 2884 C C . LYS A 1 376 ? 0.437 17.234 -23.930 1.00 42.88 376 LYS A C 1
ATOM 2886 O O . LYS A 1 376 ? -0.182 17.905 -24.741 1.00 42.88 376 LYS A O 1
ATOM 2891 N N . SER A 1 377 ? 0.058 15.992 -23.624 1.00 39.44 377 SER A N 1
ATOM 2892 C CA . SER A 1 377 ? -1.161 15.396 -24.227 1.00 39.44 377 SER A CA 1
ATOM 2893 C C . SER A 1 377 ? -1.631 14.085 -23.588 1.00 39.44 377 SER A C 1
ATOM 2895 O O . SER A 1 377 ? -2.462 13.383 -24.155 1.00 39.44 377 SER A O 1
ATOM 2897 N N . THR A 1 378 ? -1.080 13.697 -22.442 1.00 41.44 378 THR A N 1
ATOM 2898 C CA . THR A 1 378 ? -1.374 12.394 -21.850 1.00 41.44 378 THR A CA 1
ATOM 2899 C C . THR A 1 378 ? -2.726 12.408 -21.155 1.00 41.44 378 THR A C 1
ATOM 2901 O O . THR A 1 378 ? -3.108 13.394 -20.527 1.00 41.44 378 THR A O 1
ATOM 2904 N N . CYS A 1 379 ? -3.434 11.293 -21.290 1.00 42.72 379 CYS A N 1
ATOM 2905 C CA . CYS A 1 379 ? -4.825 11.030 -20.943 1.00 42.72 379 CYS A CA 1
ATOM 2906 C C . CYS A 1 379 ? -5.172 11.127 -19.437 1.00 42.72 379 CYS A C 1
ATOM 2908 O O . CYS A 1 379 ? -6.081 10.453 -18.973 1.00 42.72 379 CYS A O 1
ATOM 2910 N N . TYR A 1 380 ? -4.483 11.973 -18.666 1.00 41.94 380 TYR A N 1
ATOM 2911 C CA . TYR A 1 380 ? -4.752 12.250 -17.249 1.00 41.94 380 TYR A CA 1
ATOM 2912 C C . TYR A 1 380 ? -6.095 12.961 -17.002 1.00 41.94 380 TYR A C 1
ATOM 2914 O O . TYR A 1 380 ? -6.499 13.101 -15.856 1.00 41.94 380 TYR A O 1
ATOM 2922 N N . ASN A 1 381 ? -6.802 13.381 -18.057 1.00 42.03 381 ASN A N 1
ATOM 2923 C CA . ASN A 1 381 ? -8.182 13.873 -17.970 1.00 42.03 381 ASN A CA 1
ATOM 2924 C C . ASN A 1 381 ? -9.233 12.758 -18.119 1.00 42.03 381 ASN A C 1
ATOM 2926 O O . ASN A 1 381 ? -10.427 13.057 -18.146 1.00 42.03 381 ASN A O 1
ATOM 2930 N N . LEU A 1 382 ? -8.827 11.491 -18.256 1.00 41.41 382 LEU A N 1
ATOM 2931 C CA . LEU A 1 382 ? -9.773 10.383 -18.223 1.00 41.41 382 LEU A CA 1
ATOM 2932 C C . LEU A 1 382 ? -10.243 10.208 -16.777 1.00 41.41 382 LEU A C 1
ATOM 2934 O O . LEU A 1 382 ? -9.527 9.662 -15.938 1.00 41.41 382 LEU A O 1
ATOM 2938 N N . LYS A 1 383 ? -11.453 10.703 -16.495 1.00 42.94 383 LYS A N 1
ATOM 2939 C CA . LYS A 1 383 ? -12.233 10.235 -15.346 1.00 42.94 383 LYS A CA 1
ATOM 2940 C C . LYS A 1 383 ? -12.345 8.705 -15.429 1.00 42.94 383 LYS A C 1
ATOM 2942 O O . LYS A 1 383 ? -12.304 8.187 -16.552 1.00 42.94 383 LYS A O 1
ATOM 2947 N N . PRO A 1 384 ? -12.484 7.993 -14.293 1.00 45.09 384 PRO A N 1
ATOM 2948 C CA . PRO A 1 384 ? -12.855 6.583 -14.317 1.00 45.09 384 PRO A CA 1
ATOM 2949 C C . PRO A 1 384 ? -13.997 6.415 -15.320 1.00 45.09 384 PRO A C 1
ATOM 2951 O O . PRO A 1 384 ? -14.990 7.144 -15.248 1.00 45.09 384 PRO A O 1
ATOM 2954 N N . GLN A 1 385 ? -13.808 5.570 -16.335 1.00 39.19 385 GLN A N 1
ATOM 2955 C CA . GLN A 1 385 ? -14.956 5.195 -17.143 1.00 39.19 385 GLN A CA 1
ATOM 2956 C C . GLN A 1 385 ? -15.832 4.355 -16.234 1.00 39.19 385 GLN A C 1
ATOM 2958 O O . GLN A 1 385 ? -15.337 3.399 -15.639 1.00 39.19 385 GLN A O 1
ATOM 2963 N N . VAL A 1 386 ? -17.096 4.755 -16.121 1.00 38.38 386 VAL A N 1
ATOM 2964 C CA . VAL A 1 386 ? -18.141 3.945 -15.505 1.00 38.38 386 VAL A CA 1
ATOM 2965 C C . VAL A 1 386 ? -18.085 2.605 -16.226 1.00 38.38 386 VAL A C 1
ATOM 2967 O O . VAL A 1 386 ? -18.390 2.519 -17.417 1.00 38.38 386 VAL A O 1
ATOM 2970 N N . THR A 1 387 ? -17.538 1.592 -15.563 1.00 43.34 387 THR A N 1
ATOM 2971 C CA . THR A 1 387 ? -17.549 0.238 -16.115 1.00 43.34 387 THR A CA 1
ATOM 2972 C C . THR A 1 387 ? -18.987 -0.262 -16.020 1.00 43.34 387 THR A C 1
ATOM 2974 O O . THR A 1 387 ? -19.714 0.159 -15.123 1.00 43.34 387 THR A O 1
ATOM 2977 N N . ASN A 1 388 ? -19.425 -1.151 -16.918 1.00 44.56 388 ASN A N 1
ATOM 2978 C CA . ASN A 1 388 ? -20.799 -1.688 -16.885 1.00 44.56 388 ASN A CA 1
ATOM 2979 C C . ASN A 1 388 ? -21.191 -2.250 -15.497 1.00 44.56 388 ASN A C 1
ATOM 2981 O O . ASN A 1 388 ? -22.361 -2.245 -15.140 1.00 44.56 388 ASN A O 1
ATOM 2985 N N . TRP A 1 389 ? -20.199 -2.625 -14.682 1.00 42.84 389 TRP A N 1
ATOM 2986 C CA . TRP A 1 389 ? -20.329 -2.979 -13.267 1.00 42.84 389 TRP A CA 1
ATOM 2987 C C . TRP A 1 389 ? -21.012 -1.932 -12.374 1.00 42.84 389 TRP A C 1
ATOM 2989 O O . TRP A 1 389 ? -21.720 -2.304 -11.443 1.00 42.84 389 TRP A O 1
ATOM 2999 N N . GLU A 1 390 ? -20.796 -0.637 -12.610 1.00 42.72 390 GLU A N 1
ATOM 3000 C CA . GLU A 1 390 ? -21.412 0.435 -11.813 1.00 42.72 390 GLU A CA 1
ATOM 3001 C C . GLU A 1 390 ? -22.885 0.655 -12.192 1.00 42.72 390 GLU A C 1
ATOM 3003 O O . GLU A 1 390 ? -23.664 1.120 -11.364 1.00 42.72 390 GLU A O 1
ATOM 3008 N N . CYS A 1 391 ? -23.286 0.290 -13.415 1.00 43.22 391 CYS A N 1
ATOM 3009 C CA . CYS A 1 391 ? -24.671 0.409 -13.871 1.00 43.22 391 CYS A CA 1
ATOM 3010 C C . CYS A 1 391 ? -25.578 -0.707 -13.339 1.00 43.22 391 CYS A C 1
ATOM 3012 O O . CYS A 1 391 ? -26.760 -0.455 -13.159 1.00 43.22 391 CYS A O 1
ATOM 3014 N N . ASP A 1 392 ? -25.038 -1.895 -13.052 1.00 36.59 392 ASP A N 1
ATOM 3015 C CA . ASP A 1 392 ? -25.826 -3.034 -12.550 1.00 36.59 392 ASP A CA 1
ATOM 3016 C C . ASP A 1 392 ? -26.026 -3.014 -11.018 1.00 36.59 392 ASP A C 1
ATOM 3018 O O . ASP A 1 392 ? -26.743 -3.851 -10.467 1.00 36.59 392 ASP A O 1
ATOM 3022 N N . ARG A 1 393 ? -25.377 -2.075 -10.312 1.00 37.84 393 ARG A N 1
ATOM 3023 C CA . ARG A 1 393 ? -25.455 -1.904 -8.848 1.00 37.84 393 ARG A CA 1
ATOM 3024 C C . ARG A 1 393 ? -26.441 -0.809 -8.403 1.00 37.84 393 ARG A C 1
ATOM 3026 O O . ARG A 1 393 ? -26.766 -0.768 -7.217 1.00 37.84 393 ARG A O 1
ATOM 3033 N N . ILE A 1 394 ? -26.870 0.063 -9.322 1.00 36.28 394 ILE A N 1
ATOM 3034 C CA . ILE A 1 394 ? -27.917 1.091 -9.136 1.00 36.28 394 ILE A CA 1
ATOM 3035 C C . ILE A 1 394 ? -29.242 0.506 -9.614 1.00 36.28 394 ILE A C 1
ATOM 3037 O O . ILE A 1 394 ? -30.256 0.704 -8.907 1.00 36.28 394 ILE A O 1
#

Radius of gyration: 22.32 Å; chains: 1; bounding box: 61×59×64 Å

Sequence (394 aa):
SAGAFVMVVHDILEDLRESADELLGQQQKTSTDDPQHQRTIFIQSISGCVQLLHQCKDLIRAVLTHPNPEPDVNNSDYTDPRPTIAEAWFFSISSLLSIDKELTNFFLIQQDATFHQLVSETIALVVQLLCLKRLPKEKISTQNGICEKHNETFQIGMSLDGPQTLAMMMFLELALGIPVVGSGGESILRRVSHEFELTLKFGFEDGERGGESSINADLLGGALISSALYRGTSGGLPPWAVEDIPGVYSAMFHGVCQQNPQSFCEILRVGSNLRLFGAVSSDKNNASASAWFGAIPAGKKLAGRYIENMSSKAKETFLTKTRDLITFTTASANMDNNSDKTNKQICNSVLCDSNNPDVWRQFKVLLKAACGGKKKSTCYNLKPQVTNWECDRI

Secondary structure (DSSP, 8-state):
-HHHHHHHHHHHHHHHHHHHHHHHHHTTS--SS-HHHHHHHHHHHHHHHHHHHHHHHHHHHHHHHSPPPPP-TT-TTPPPSHHHHHHHHHHHHHHHHHHHHHTTT-TTGGG-HHHHHHHHHHHHHHHHHHHHSPPTT-----TT-------TT---S---SSHHHHHHHHHHHHHHHS--B-TTS-BHHHHHHHHHHTTEEEE----S--------HHHHHHHHHHHHHHHIIIIIS-HHHHHHHHHHHHHIIIIISTT-HHHHHHHHHHHTT-EEEEE--S-GGGTTS--EETTEETTSBSS-HHHHHS-HHHHHHHHHHHHHHHHHHHHHHHHHTTS---S--S----S---S-HHHHHHHHHHHHHHTT--TTS-STT------HHHHS--

Foldseek 3Di:
DLLVVLLVLLVLLVVLLVVLVVLVVCVPPDDPDDSVVVVVVSLVSLVVSLVVLLVCVVVLLCLQQPFDQDPDPPPPPDDRCNLSSLLSSLSSLLSSLQSCVSVVVPCRCLAPPSNLLSLLVLLLSLLLLLQQADFPPPDPPPVPPPPPPPDPRRRRGDDQQDSSVVSSLSSLLSSLLALRLHPPRDGSQLSNLVVAVQWFDKDFDPDDDPDPPPDDSSLNSLLSSLLSLLSCLLHSPDLVSLVSVLSSLLSNCVRPVVVDLVSSLSSNVCNLGMFTQATPDPDPPPVPPFHGSNPRTHPDHSSDDLSPPDDPVLSVVLSVVLSVLSVVLVVVVVVVVPPDDDPPDDDDSNGSDPSPPVSSVVNSVSSCVSSVVDPDDDPSVDDRDPDVVNVVVD

pLDDT: mean 79.36, std 17.78, range [35.88, 97.81]

Organism: NCBI:txid420281